Protein AF-A0A661VWE3-F1 (afdb_monomer)

pLDDT: mean 81.05, std 14.42, range [24.59, 96.81]

Solvent-accessible surface area (backbone atoms only — not comparable to full-atom values): 33505 Å² total; per-residue (Å²): 131,85,78,76,78,81,73,82,73,59,58,38,33,35,35,57,33,65,70,46,37,45,75,41,47,61,55,60,68,56,76,65,68,57,97,60,44,33,38,38,37,40,46,52,62,48,55,53,48,35,59,55,40,44,69,42,81,87,45,59,71,59,13,48,35,23,46,55,23,46,60,50,47,54,62,46,59,79,69,46,52,99,88,30,37,72,23,80,80,73,49,29,29,39,33,83,36,75,75,58,90,77,55,62,81,90,43,50,80,86,39,62,64,37,36,52,42,40,45,38,37,51,50,32,68,76,32,78,84,24,48,37,30,40,37,35,72,53,63,65,56,46,54,50,27,54,69,36,91,64,59,34,50,71,39,66,40,64,89,65,69,35,68,62,36,44,21,51,49,47,42,49,50,50,50,49,50,50,46,52,49,50,50,49,42,40,60,64,63,62,51,74,74,73,69,80,74,76,82,63,96,74,76,68,64,35,67,65,42,47,50,53,52,35,54,53,54,49,51,50,46,61,72,48,68,43,57,29,30,31,22,42,30,40,59,69,57,54,49,53,34,50,37,48,50,50,62,66,55,36,72,77,67,46,28,34,35,41,37,36,25,76,40,67,70,54,24,52,48,53,43,52,49,40,31,66,76,58,70,49,57,81,72,24,43,38,53,70,85,79,75,68,80,82,54,80,93,62,37,40,35,40,28,31,35,53,90,46,46,86,82,44,42,66,66,52,44,49,56,38,42,75,71,69,28,45,35,32,37,36,29,59,44,48,38,72,41,49,52,67,58,52,48,51,53,61,72,63,32,69,27,40,38,32,27,23,55,28,67,63,37,25,79,66,16,71,48,38,70,66,47,15,54,49,42,65,78,39,48,73,45,78,44,28,48,45,54,37,32,72,65,50,44,42,75,63,64,40,34,37,81,43,77,34,61,64,54,74,71,56,40,52,54,46,47,56,46,48,52,51,37,53,55,47,49,54,53,41,38,67,76,39,56,69,42,75,76,39,94,48,49,66,64,50,48,50,61,48,51,78,76,40,96,48,72,68,60,55,45,48,57,58,37,47,50,54,50,54,49,52,48,58,62,37,68,52,53,58,58,50,50,56,51,56,48,69,71,48,50,88,64,26,28,32,36,34,39,34,62,84,56,83,49,57,73,57,50,52,51,61,40,43,77,72,72,44,45,68,49,71,50,56,70,84,54,52,77,64,60,48,49,55,52,47,52,38,41,56,72,54,73,27,26,32,40,37,29,38,49,72,75,69,87,81,59,77,62,25,62,43,43,34,38,37,38,52,45,45,79,54,58,66,70,56,57,49,49,38,52,34,48,50,67,73,31,47,42,78,82,71,57,31,36,38,34,44,39,32,32,59,97,42,75,33,43,56,44,48,50,56,46,39,40,46,38,36,60,64,53,63,60,132

Secondary structure (DSSP, 8-state):
-PPPP---PPPPEEEE-HHHHHH-TTGGG-----SS-EEEEEEHHHHHHHHHHTT-SS-HHHHHHHHHHHHHHHHHHTT--TT-EEPTTSSEEEEEEPPPS---TTS-TT-HHHHHHHHHHHHHHH-TTS-EEEE---HHHHHHHHHSSSPPPEE---SSSHHHHHHHHHHHHHHHHHHHHHHHHHHHHS-S--------S----HHHHHHHHHHHHHHHHHHTTTEEEEEE--HHHHHHHHHHHHHHHSTTSSEEEEEEESSHHHHHHHHHHHHHHHT--TTTEEETTTS-SPPTTT-SEEEEEGGGHHHHHHHHHHHHHHTT-EEEEEEESGGGS-HHHHHHHHHS-SEEEEEESSGGGGTT-TT-HHHHHHHHHHEEEEE-HHHHHHTTSSPPEEEEEEEE---HHHHHHHHHHHHHHHHHHHHHHHH-GGGTS-SSHHHHHHHHHTTS--HHHHHHHHHHHHHHHHHHT-THHHHHHHHHHHTT-SS--EEEE-TT-SSHHHHHHHHHHTT--EEEE-TT--HHHHHHHHHHHHTTS-SEEEESSPPPTTSPPB---EEEE--TTS-HHHHHHHHHHHHHHB-SSSPEEEEEEEETTSHHHHHHHHHHHHHH-S----

Mean predicted aligned error: 15.81 Å

Nearest PDB structures (foldseek):
  7gqt-assembly1_A  TM=5.854E-01  e=6.002E-07  Homo sapiens
  7gqu-assembly1_A  TM=6.184E-01  e=3.727E-06  Homo sapiens
  8yle-assembly1_A  TM=5.980E-01  e=3.060E-06  Homo sapiens
  8fkw-assembly1_NI  TM=5.231E-01  e=2.638E-06  Homo sapiens
  6b4k-assembly2_B  TM=4.802E-01  e=5.532E-06  Homo sapiens

Radius of gyration: 29.53 Å; Cα contacts (8 Å, |Δi|>4): 1016; chains: 1; bounding box: 91×66×62 Å

Sequence (622 aa):
MPKRPQLHQPHPAVVVDTNILMALPAIHKFKWGVEQPITIYTLDAVVDELRGLTRDKENTARAEAARHTLSVLDALQKRAPPEGIPLLNATGRLIFAKVPQDIPPPLDPTSVDHQQIALAQAHLKASPEGFCAIVTNDQEMANIAISASPAVPVIRPGTGAIGKAIRRQLATQIYWWQLFHCEEAAAKQSHPVKPARPVSKTRPDPQARLRRVVCSLYGRVRSSRHRAILSVAPLEARLALTAHVVRTLTRRKSRVIFLFVEGRSEAEYWAGELHRQCRLQSDAVLVFGERGLPRVRGTKVVVYCYSQIESRFNQHAARFAKAGRRITTVVDGCDLLDPVWIAMLLFGCDQFIGFTRHPLGHAQAVGGRMLATFFEQRTVATYTFADAEEDGWLRPFDVLRHPVTFQEDEFQTYREVNDRFITVHNKVSRRYPELNEASDFWESLHRILERAVDHQAASLFTLREQREELAQMARAKCEVVVRLLSEAGSPARCLICDLERLWTAVLRRTLAEQGMTVEVLERSFDADTAESLWRRFERGKVDCLILQDVPPVRFVGARINRLIVMTPLTPLASLAAIVDWVLSHALSGPAVCVDLLYTSGTPEQQAMVDFADTCCGLRFGR

Structure (mmCIF, N/CA/C/O backbone):
data_AF-A0A661VWE3-F1
#
_entry.id   AF-A0A661VWE3-F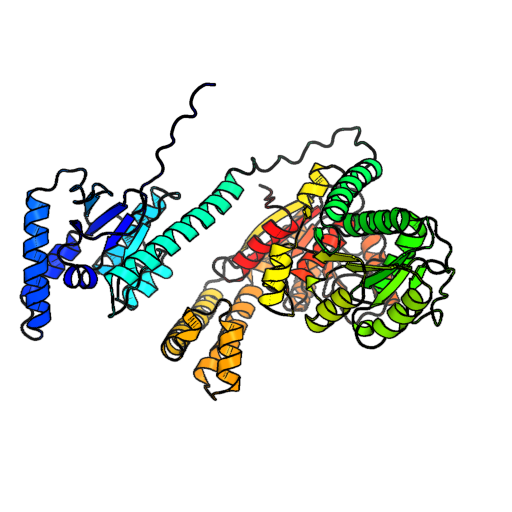1
#
loop_
_atom_site.group_PDB
_atom_site.id
_atom_site.type_symbol
_atom_site.label_atom_id
_atom_site.label_alt_id
_atom_site.label_comp_id
_atom_site.label_asym_id
_atom_site.label_entity_id
_atom_site.label_seq_id
_atom_site.pdbx_PDB_ins_code
_atom_site.Cartn_x
_atom_site.Cartn_y
_atom_site.Cartn_z
_atom_site.occupancy
_atom_site.B_iso_or_equiv
_atom_site.auth_seq_id
_atom_site.auth_comp_id
_atom_site.auth_asym_id
_atom_site.auth_atom_id
_atom_site.pdbx_PDB_model_num
ATOM 1 N N . MET A 1 1 ? -22.184 -32.490 -18.758 1.00 32.84 1 MET A N 1
ATOM 2 C CA . MET A 1 1 ? -21.966 -31.492 -17.689 1.00 32.84 1 MET A CA 1
ATOM 3 C C . MET A 1 1 ? -23.322 -31.070 -17.151 1.00 32.84 1 MET A C 1
ATOM 5 O O . MET A 1 1 ? -24.143 -30.663 -17.967 1.00 32.84 1 MET A O 1
ATOM 9 N N . PRO A 1 2 ? -23.607 -31.202 -15.846 1.00 27.00 2 PRO A N 1
ATOM 10 C CA . PRO A 1 2 ? -24.841 -30.659 -15.300 1.00 27.00 2 PRO A CA 1
ATOM 11 C C . PRO A 1 2 ? -24.777 -29.127 -15.367 1.00 27.00 2 PRO A C 1
ATOM 13 O O . PRO A 1 2 ? -23.739 -28.528 -15.079 1.00 27.00 2 PRO A O 1
ATOM 16 N N . LYS A 1 3 ? -25.872 -28.506 -15.821 1.00 29.03 3 LYS A N 1
ATOM 17 C CA . LYS A 1 3 ? -26.032 -27.048 -15.868 1.00 29.03 3 LYS A CA 1
ATOM 18 C C . LYS A 1 3 ? -25.827 -26.497 -14.455 1.00 29.03 3 LYS A C 1
ATOM 20 O O . LYS A 1 3 ? -26.510 -26.935 -13.532 1.00 29.03 3 LYS A O 1
ATOM 25 N N . ARG A 1 4 ? -24.891 -25.554 -14.288 1.00 27.45 4 ARG A N 1
ATOM 26 C CA . ARG A 1 4 ? -24.802 -24.746 -13.063 1.00 27.45 4 ARG A CA 1
ATOM 27 C C . ARG A 1 4 ? -26.184 -24.122 -12.811 1.00 27.45 4 ARG A C 1
ATOM 29 O O . ARG A 1 4 ? -26.763 -23.608 -13.772 1.00 27.45 4 ARG A O 1
ATOM 36 N N . PRO A 1 5 ? -26.721 -24.167 -11.582 1.00 24.59 5 PRO A N 1
ATOM 37 C CA . PRO A 1 5 ? -27.946 -23.447 -11.267 1.00 24.59 5 PRO A CA 1
ATOM 38 C C . PRO A 1 5 ? -27.709 -21.957 -11.543 1.00 24.59 5 PRO A C 1
ATOM 40 O O . PRO A 1 5 ? -26.708 -21.395 -11.098 1.00 24.59 5 PRO A O 1
ATOM 43 N N . GLN A 1 6 ? -28.591 -21.339 -12.332 1.00 27.83 6 GLN A N 1
ATOM 44 C CA . GLN A 1 6 ? -28.643 -19.886 -12.460 1.00 27.83 6 GLN A CA 1
ATOM 45 C C . GLN A 1 6 ? -29.019 -19.338 -11.081 1.00 27.83 6 GLN A C 1
ATOM 47 O O . GLN A 1 6 ? -30.181 -19.396 -10.690 1.00 27.83 6 GLN A O 1
ATOM 52 N N . LEU A 1 7 ? -28.032 -18.859 -10.321 1.00 29.12 7 LEU A N 1
ATOM 53 C CA . LEU A 1 7 ? -28.308 -17.960 -9.209 1.00 29.12 7 LEU A CA 1
ATOM 54 C C . LEU A 1 7 ? -29.001 -16.728 -9.803 1.00 29.12 7 LEU A C 1
ATOM 56 O O . LEU A 1 7 ? -28.454 -16.090 -10.703 1.00 29.12 7 LEU A O 1
ATOM 60 N N . HIS A 1 8 ? -30.221 -16.436 -9.351 1.00 37.59 8 HIS A N 1
ATOM 61 C CA . HIS A 1 8 ? -30.906 -15.187 -9.665 1.00 37.59 8 HIS A CA 1
ATOM 62 C C . HIS A 1 8 ? -30.018 -14.022 -9.213 1.00 37.59 8 HIS A C 1
ATOM 64 O O . HIS A 1 8 ? -29.910 -13.765 -8.019 1.00 37.59 8 HIS A O 1
ATOM 70 N N . GLN A 1 9 ? -29.369 -13.337 -10.155 1.00 51.09 9 GLN A N 1
ATOM 71 C CA . GLN A 1 9 ? -28.694 -12.077 -9.859 1.00 51.09 9 GLN A CA 1
ATOM 72 C C . GLN A 1 9 ? -29.756 -11.022 -9.510 1.00 51.09 9 GLN A C 1
ATOM 74 O O . GLN A 1 9 ? -30.741 -10.898 -10.249 1.00 51.09 9 GLN A O 1
ATOM 79 N N . PRO A 1 10 ? -29.597 -10.272 -8.407 1.00 63.22 10 PRO A N 1
ATOM 80 C CA . PRO A 1 10 ? -30.520 -9.202 -8.053 1.00 63.22 10 PRO A CA 1
ATOM 81 C C . PRO A 1 10 ? -30.486 -8.099 -9.118 1.00 63.22 10 PRO A C 1
ATOM 83 O O . PRO A 1 10 ? -29.428 -7.617 -9.515 1.00 63.22 10 PRO A O 1
ATOM 86 N N . HIS A 1 11 ? -31.665 -7.710 -9.602 1.00 77.56 11 HIS A N 1
ATOM 87 C CA . HIS A 1 11 ? -31.822 -6.631 -10.574 1.00 77.56 11 HIS A CA 1
ATOM 88 C C . HIS A 1 11 ? -31.437 -5.280 -9.952 1.00 77.56 11 HIS A C 1
ATOM 90 O O . HIS A 1 11 ? -31.891 -5.010 -8.838 1.00 77.56 11 HIS A O 1
ATOM 96 N N . PRO A 1 12 ? -30.672 -4.410 -10.644 1.00 86.81 12 PRO A N 1
ATOM 97 C CA . PRO A 1 12 ? -30.373 -3.074 -10.143 1.00 86.81 12 PRO A CA 1
ATOM 98 C C . PRO A 1 12 ? -31.657 -2.296 -9.854 1.00 86.81 12 PRO A C 1
ATOM 100 O O . PRO A 1 12 ? -32.676 -2.461 -10.532 1.00 86.81 12 PRO A O 1
ATOM 103 N N . ALA A 1 13 ? -31.595 -1.417 -8.866 1.00 90.75 13 ALA A N 1
ATOM 104 C CA . ALA A 1 13 ? -32.700 -0.588 -8.440 1.00 90.75 13 ALA A CA 1
ATOM 105 C C . ALA A 1 13 ? -32.322 0.893 -8.375 1.00 90.75 13 ALA A C 1
ATOM 107 O O . ALA A 1 13 ? -31.158 1.266 -8.214 1.00 90.75 13 ALA A O 1
ATOM 108 N N . VAL A 1 14 ? -33.330 1.749 -8.499 1.00 92.88 14 VAL A N 1
ATOM 109 C CA . VAL A 1 14 ? -33.208 3.189 -8.284 1.00 92.88 14 VAL A CA 1
ATOM 110 C C . VAL A 1 14 ? -34.391 3.706 -7.481 1.00 92.88 14 VAL A C 1
ATOM 112 O O . VAL A 1 14 ? -35.530 3.345 -7.763 1.00 92.88 14 VAL A O 1
ATOM 115 N N . VAL A 1 15 ? -34.134 4.578 -6.514 1.00 94.38 15 VAL A N 1
ATOM 116 C CA . VAL A 1 15 ? -35.149 5.377 -5.820 1.00 94.38 15 VAL A CA 1
ATOM 117 C C . VAL A 1 15 ? -35.116 6.778 -6.419 1.00 94.38 15 VAL A C 1
ATOM 119 O O . VAL A 1 15 ? -34.049 7.383 -6.516 1.00 94.38 15 VAL A O 1
ATOM 122 N N . VAL A 1 16 ? -36.260 7.280 -6.881 1.00 92.44 16 VAL A N 1
ATOM 123 C CA . VAL A 1 16 ? -36.307 8.539 -7.641 1.00 92.44 16 VAL A CA 1
ATOM 124 C C . VAL A 1 16 ? -36.931 9.648 -6.805 1.00 92.44 16 VAL A C 1
ATOM 126 O O . VAL A 1 16 ? -38.059 9.501 -6.339 1.00 92.44 16 VAL A O 1
ATOM 129 N N . ASP A 1 17 ? -36.187 10.741 -6.636 1.00 92.19 17 ASP A N 1
ATOM 130 C CA . ASP A 1 17 ? -36.609 11.962 -5.942 1.00 92.19 17 ASP A CA 1
ATOM 131 C C . ASP A 1 17 ? -37.801 12.652 -6.637 1.00 92.19 17 ASP A C 1
ATOM 133 O O . ASP A 1 17 ? -37.957 12.600 -7.865 1.00 92.19 17 ASP A O 1
ATOM 137 N N . THR A 1 18 ? -38.607 13.350 -5.841 1.00 90.94 18 THR A N 1
ATOM 138 C CA . THR A 1 18 ? -39.725 14.207 -6.235 1.00 90.94 18 THR A CA 1
ATOM 139 C C . THR A 1 18 ? -39.345 15.187 -7.345 1.00 90.94 18 THR A C 1
ATOM 141 O O . THR A 1 18 ? -40.066 15.296 -8.344 1.00 90.94 18 THR A O 1
ATOM 144 N N . ASN A 1 19 ? -38.190 15.860 -7.257 1.00 89.00 19 ASN A N 1
ATOM 145 C CA . ASN A 1 19 ? -37.784 16.824 -8.289 1.00 89.00 19 ASN A CA 1
ATOM 146 C C . ASN A 1 19 ? -37.424 16.145 -9.615 1.00 89.00 19 ASN A C 1
ATOM 148 O O . ASN A 1 19 ? -37.695 16.681 -10.694 1.00 89.00 19 ASN A O 1
ATOM 152 N N . ILE A 1 20 ? -36.847 14.944 -9.553 1.00 91.88 20 ILE A N 1
ATOM 153 C CA . ILE A 1 20 ? -36.541 14.156 -10.749 1.00 91.88 20 ILE A CA 1
ATOM 154 C C . ILE A 1 20 ? -37.823 13.619 -11.387 1.00 91.88 20 ILE A C 1
ATOM 156 O O . ILE A 1 20 ? -37.930 13.644 -12.614 1.00 91.88 20 ILE A O 1
ATOM 160 N N . LEU A 1 21 ? -38.813 13.196 -10.595 1.00 91.12 21 LEU A N 1
ATOM 161 C CA . LEU A 1 21 ? -40.126 12.794 -11.112 1.00 91.12 21 LEU A CA 1
ATOM 162 C C . LEU A 1 21 ? -40.834 13.953 -11.817 1.00 91.12 21 LEU A C 1
ATOM 164 O O . LEU A 1 21 ? -41.384 13.746 -12.895 1.00 91.12 21 LEU A O 1
ATOM 168 N N . MET A 1 22 ? -40.758 15.171 -11.274 1.00 91.00 22 MET A N 1
ATOM 169 C CA . MET A 1 22 ? -41.303 16.358 -11.942 1.00 91.00 22 MET A CA 1
ATOM 170 C C . MET A 1 22 ? -40.585 16.690 -13.255 1.00 91.00 22 MET A C 1
ATOM 172 O O . MET A 1 22 ? -41.223 17.115 -14.217 1.00 91.00 22 MET A O 1
ATOM 176 N N . ALA A 1 23 ? -39.271 16.465 -13.325 1.00 87.50 23 ALA A N 1
ATOM 177 C CA . ALA A 1 23 ? -38.497 16.651 -14.552 1.00 87.50 23 ALA A CA 1
ATOM 178 C C . ALA A 1 23 ? -38.708 15.519 -15.580 1.00 87.50 23 ALA A C 1
ATOM 180 O O . ALA A 1 23 ? -38.569 15.740 -16.785 1.00 87.50 23 ALA A O 1
ATOM 181 N N . LEU A 1 24 ? -39.048 14.307 -15.125 1.00 88.44 24 LEU A N 1
ATOM 182 C CA . LEU A 1 24 ? -39.305 13.125 -15.954 1.00 88.44 24 LEU A CA 1
ATOM 183 C C . LEU A 1 24 ? -40.627 12.417 -15.571 1.00 88.44 24 LEU A C 1
ATOM 185 O O . LEU A 1 24 ? -40.600 11.257 -15.150 1.00 88.44 24 LEU A O 1
ATOM 189 N N . PRO A 1 25 ? -41.800 13.040 -15.806 1.00 87.56 25 PRO A N 1
ATOM 190 C CA . PRO A 1 25 ? -43.104 12.523 -15.358 1.00 87.56 25 PRO A CA 1
ATOM 191 C C . PRO A 1 25 ? -43.439 11.124 -15.891 1.00 87.56 25 PRO A C 1
ATOM 193 O O . PRO A 1 25 ? -44.045 10.291 -15.220 1.00 87.56 25 PRO A O 1
ATOM 196 N N . ALA A 1 26 ? -43.002 10.824 -17.117 1.00 87.75 26 ALA A N 1
ATOM 197 C CA . ALA A 1 26 ? -43.174 9.522 -17.755 1.00 87.75 26 ALA A CA 1
ATOM 198 C C . ALA A 1 26 ? -42.032 8.544 -17.414 1.00 87.75 26 ALA A C 1
ATOM 200 O O . ALA A 1 26 ? -41.517 7.857 -18.300 1.00 87.75 26 ALA A O 1
ATOM 201 N N . ILE A 1 27 ? -41.638 8.460 -16.139 1.00 86.44 27 ILE A N 1
ATOM 202 C CA . ILE A 1 27 ? -40.472 7.684 -15.682 1.00 86.44 27 ILE A CA 1
ATOM 203 C C . ILE A 1 27 ? -40.540 6.192 -16.069 1.00 86.44 27 ILE A C 1
ATOM 205 O O . ILE A 1 27 ? -39.532 5.583 -16.416 1.00 86.44 27 ILE A O 1
ATOM 209 N N . HIS A 1 28 ? -41.747 5.622 -16.143 1.00 85.38 28 HIS A N 1
ATOM 210 C CA . HIS A 1 28 ? -42.003 4.247 -16.602 1.00 85.38 28 HIS A CA 1
ATOM 211 C C . HIS A 1 28 ? -41.664 3.990 -18.089 1.00 85.38 28 HIS A C 1
ATOM 213 O O . HIS A 1 28 ? -41.513 2.841 -18.510 1.00 85.38 28 HIS A O 1
ATOM 219 N N . LYS A 1 29 ? -41.558 5.050 -18.904 1.00 85.69 29 LYS A N 1
ATOM 220 C CA . LYS A 1 29 ? -41.145 4.996 -20.321 1.00 85.69 29 LYS A CA 1
ATOM 221 C C . LYS A 1 29 ? -39.678 5.381 -20.514 1.00 85.69 29 LYS A C 1
ATOM 223 O O . LYS A 1 29 ? -39.165 5.291 -21.632 1.00 85.69 29 LYS A O 1
ATOM 228 N N . PHE A 1 30 ? -39.004 5.840 -19.460 1.00 85.75 30 PHE A N 1
ATOM 229 C CA . PHE A 1 30 ? -37.636 6.320 -19.548 1.00 85.75 30 PHE A CA 1
ATOM 230 C C . PHE A 1 30 ? -36.674 5.181 -19.912 1.00 85.75 30 PHE A C 1
ATOM 232 O O . PHE A 1 30 ? -36.714 4.087 -19.350 1.00 85.75 30 PHE A O 1
ATOM 239 N N . LYS A 1 31 ? -35.789 5.436 -20.882 1.00 84.00 31 LYS A N 1
ATOM 240 C CA . LYS A 1 31 ? -34.723 4.501 -21.257 1.00 84.00 31 LYS A CA 1
ATOM 241 C C . LYS A 1 31 ? -33.554 4.678 -20.295 1.00 84.00 31 LYS A C 1
ATOM 243 O O . LYS A 1 31 ? -32.763 5.609 -20.464 1.00 84.00 31 LYS A O 1
ATOM 248 N N . TRP A 1 32 ? -33.452 3.765 -19.332 1.00 83.44 32 TRP A N 1
ATOM 249 C CA . TRP A 1 32 ? -32.445 3.766 -18.265 1.00 83.44 32 TRP A CA 1
ATOM 250 C C . TRP A 1 32 ? -31.026 3.417 -18.725 1.00 83.44 32 TRP A C 1
ATOM 252 O O . TRP A 1 32 ? -30.076 3.705 -18.010 1.00 83.44 32 TRP A O 1
ATOM 262 N N . GLY A 1 33 ? -30.859 2.900 -19.948 1.00 73.81 33 GLY A N 1
ATOM 263 C CA . GLY A 1 33 ? -29.537 2.723 -20.563 1.00 73.81 33 GLY A CA 1
ATOM 264 C C . GLY A 1 33 ? -28.679 1.638 -19.913 1.00 73.81 33 GLY A C 1
ATOM 265 O O . GLY A 1 33 ? -27.464 1.674 -20.058 1.00 73.81 33 GLY A O 1
ATOM 266 N N . VAL A 1 34 ? -29.317 0.703 -19.210 1.00 74.31 34 VAL A N 1
ATOM 267 C CA . VAL A 1 34 ? -28.700 -0.472 -18.594 1.00 74.31 34 VAL A CA 1
ATOM 268 C C . VAL A 1 34 ? -29.177 -1.724 -19.330 1.00 74.31 34 VAL A C 1
ATOM 270 O O . VAL A 1 34 ? -30.334 -1.789 -19.744 1.00 74.31 34 VAL A O 1
ATOM 273 N N . GLU A 1 35 ? -28.284 -2.694 -19.534 1.00 70.06 35 GLU A N 1
ATOM 274 C CA . GLU A 1 35 ? -28.601 -3.944 -20.248 1.00 70.06 35 GLU A CA 1
ATOM 275 C C . GLU A 1 35 ? -29.436 -4.912 -19.395 1.00 70.06 35 GLU A C 1
ATOM 277 O O . GLU A 1 35 ? -30.155 -5.758 -19.923 1.00 70.06 35 GLU A O 1
ATOM 282 N N . GLN A 1 36 ? -29.366 -4.771 -18.069 1.00 73.38 36 GLN A N 1
ATOM 283 C CA . GLN A 1 36 ? -30.093 -5.595 -17.108 1.00 73.38 36 GLN A CA 1
ATOM 284 C C . GLN A 1 36 ? -31.468 -4.990 -16.779 1.00 73.38 36 GLN A C 1
ATOM 286 O O . GLN A 1 36 ? -31.612 -3.764 -16.790 1.00 73.38 36 GLN A O 1
ATOM 291 N N . PRO A 1 37 ? -32.479 -5.812 -16.432 1.00 83.31 37 PRO A N 1
ATOM 292 C CA . PRO A 1 37 ? -33.753 -5.294 -15.946 1.00 83.31 37 PRO A CA 1
ATOM 293 C C . PRO A 1 37 ? -33.566 -4.433 -14.686 1.00 83.31 37 PRO A C 1
ATOM 295 O O . PRO A 1 37 ? -32.852 -4.852 -13.783 1.00 83.31 37 PRO A O 1
ATOM 298 N N . ILE A 1 38 ? -34.205 -3.260 -14.614 1.00 87.88 38 ILE A N 1
ATOM 299 C CA . ILE A 1 38 ? -34.099 -2.303 -13.501 1.00 87.88 38 ILE A CA 1
ATOM 300 C C . ILE A 1 38 ? -35.414 -2.160 -12.727 1.00 87.88 38 ILE A C 1
ATOM 302 O O . ILE A 1 38 ? -36.499 -2.112 -13.311 1.00 87.88 38 ILE A O 1
ATOM 306 N N . THR A 1 39 ? -35.324 -2.055 -11.406 1.00 90.69 39 THR A N 1
ATOM 307 C CA . THR A 1 39 ? -36.460 -1.730 -10.537 1.00 90.69 39 THR A CA 1
ATOM 308 C C . THR A 1 39 ? -36.451 -0.242 -10.202 1.00 90.69 39 THR A C 1
ATOM 310 O O . THR A 1 39 ? -35.479 0.277 -9.668 1.00 90.69 39 THR A O 1
ATOM 313 N N . ILE A 1 40 ? -37.536 0.461 -10.501 1.00 91.62 40 ILE A N 1
ATOM 314 C CA . ILE A 1 40 ? -37.712 1.869 -10.143 1.00 91.62 40 ILE A CA 1
ATOM 315 C C . ILE A 1 40 ? -38.628 1.918 -8.930 1.00 91.62 40 ILE A C 1
ATOM 317 O O . ILE A 1 40 ? -39.756 1.436 -9.003 1.00 91.62 40 ILE A O 1
ATOM 321 N N . TYR A 1 41 ? -38.168 2.508 -7.839 1.00 93.06 41 TYR A N 1
ATOM 322 C CA . TYR A 1 41 ? -38.971 2.754 -6.655 1.00 93.06 41 TYR A CA 1
ATOM 323 C C . TYR A 1 41 ? -39.474 4.194 -6.636 1.00 93.06 41 TYR A C 1
ATOM 325 O O . TYR A 1 41 ? -38.703 5.152 -6.752 1.00 93.06 41 TYR A O 1
ATOM 333 N N . THR A 1 42 ? -40.780 4.330 -6.431 1.00 91.94 42 THR A N 1
ATOM 334 C CA . THR A 1 42 ? -41.438 5.588 -6.081 1.00 91.94 42 THR A CA 1
ATOM 335 C C . THR A 1 42 ? -42.109 5.392 -4.734 1.00 91.94 42 THR A C 1
ATOM 337 O O . THR A 1 42 ? -42.920 4.486 -4.574 1.00 91.94 42 THR A O 1
ATOM 340 N N . LEU A 1 43 ? -41.730 6.198 -3.749 1.00 92.06 43 LEU A N 1
ATOM 341 C CA . LEU A 1 43 ? -42.260 6.084 -2.396 1.00 92.06 43 LEU A CA 1
ATOM 342 C C . LEU A 1 43 ? -43.677 6.675 -2.330 1.00 92.06 43 LEU A C 1
ATOM 344 O O . LEU A 1 43 ? -43.925 7.721 -2.924 1.00 92.06 43 LEU A O 1
ATOM 348 N N . ASP A 1 44 ? -44.594 6.062 -1.580 1.00 89.38 44 ASP A N 1
ATOM 349 C CA . ASP A 1 44 ? -45.949 6.610 -1.398 1.00 89.38 44 ASP A CA 1
ATOM 350 C C . ASP A 1 44 ? -45.909 8.028 -0.791 1.00 89.38 44 ASP A C 1
ATOM 352 O O . ASP A 1 44 ? -46.644 8.910 -1.231 1.00 89.38 44 ASP A O 1
ATOM 356 N N . ALA A 1 45 ? -44.969 8.291 0.125 1.00 88.94 45 ALA A N 1
ATOM 357 C CA . ALA A 1 45 ? -44.771 9.617 0.714 1.00 88.94 45 ALA A CA 1
ATOM 358 C C . ALA A 1 45 ? -44.352 10.691 -0.312 1.00 88.94 45 ALA A C 1
ATOM 360 O O . ALA A 1 45 ? -44.724 11.851 -0.165 1.00 88.94 45 ALA A O 1
ATOM 361 N N . VAL A 1 46 ? -43.660 10.311 -1.393 1.00 91.69 46 VAL A N 1
ATOM 362 C CA . VAL A 1 46 ? -43.345 11.218 -2.515 1.00 91.69 46 VAL A CA 1
ATOM 363 C C . VAL A 1 46 ? -44.608 11.566 -3.305 1.00 91.69 46 VAL A C 1
ATOM 365 O O . VAL A 1 46 ? -44.781 12.696 -3.760 1.00 91.69 46 VAL A O 1
ATOM 368 N N . VAL A 1 47 ? -45.534 10.614 -3.458 1.00 90.19 47 VAL A N 1
ATOM 369 C CA . VAL A 1 47 ? -46.834 10.881 -4.094 1.00 90.19 47 VAL A CA 1
ATOM 370 C C . VAL A 1 47 ? -47.654 11.857 -3.242 1.00 90.19 47 VAL A C 1
ATOM 372 O O . VAL A 1 47 ? -48.280 12.771 -3.784 1.00 90.19 47 VAL A O 1
ATOM 375 N N . ASP A 1 48 ? -47.617 11.710 -1.917 1.00 89.44 48 ASP A N 1
ATOM 376 C CA . ASP A 1 48 ? -48.269 12.639 -0.988 1.00 89.44 48 ASP A CA 1
ATOM 377 C C . ASP A 1 48 ? -47.620 14.029 -0.989 1.00 89.44 48 ASP A C 1
ATOM 379 O O . ASP A 1 48 ? -48.328 15.041 -1.014 1.00 89.44 48 ASP A O 1
ATOM 383 N N . GLU A 1 49 ? -46.292 14.099 -1.068 1.00 91.25 49 GLU A N 1
ATOM 384 C CA . GLU A 1 49 ? -45.564 15.358 -1.232 1.00 91.25 49 GLU A CA 1
ATOM 385 C C . GLU A 1 49 ? -45.968 16.077 -2.531 1.00 91.25 49 GLU A C 1
ATOM 387 O O . GLU A 1 49 ? -46.314 17.262 -2.507 1.00 91.25 49 GLU A O 1
ATOM 392 N N . LEU A 1 50 ? -46.041 15.358 -3.659 1.00 91.44 50 LEU A N 1
ATOM 393 C CA . LEU A 1 50 ? -46.512 15.907 -4.937 1.00 91.44 50 LEU A CA 1
ATOM 394 C C . LEU A 1 50 ? -47.939 16.462 -4.836 1.00 91.44 50 LEU A C 1
ATOM 396 O O . LEU A 1 50 ? -48.214 17.533 -5.384 1.00 91.44 50 LEU A O 1
ATOM 400 N N . ARG A 1 51 ? -48.846 15.783 -4.114 1.00 91.38 51 ARG A N 1
ATOM 401 C CA . ARG A 1 51 ? -50.208 16.289 -3.845 1.00 91.38 51 ARG A CA 1
ATOM 402 C C . ARG A 1 51 ? -50.166 17.612 -3.086 1.00 91.38 51 ARG A C 1
ATOM 404 O O . ARG A 1 51 ? -50.921 18.521 -3.438 1.00 91.38 51 ARG A O 1
ATOM 411 N N . GLY A 1 52 ? -49.281 17.738 -2.098 1.00 88.62 52 GLY A N 1
ATOM 412 C CA . GLY A 1 52 ? -49.027 18.993 -1.387 1.00 88.62 52 GLY A CA 1
ATOM 413 C C . GLY A 1 52 ? -48.561 20.108 -2.326 1.00 88.62 52 GLY A C 1
ATOM 414 O O . GLY A 1 52 ? -49.164 21.182 -2.353 1.00 88.62 52 GLY A O 1
ATOM 415 N N . LEU A 1 53 ? -47.568 19.818 -3.174 1.00 89.81 53 LEU A N 1
ATOM 416 C CA . LEU A 1 53 ? -46.986 20.771 -4.128 1.00 89.81 53 LEU A CA 1
ATOM 417 C C . LEU A 1 53 ? -47.982 21.283 -5.180 1.00 89.81 53 LEU A C 1
ATOM 419 O O . LEU A 1 53 ? -47.834 22.401 -5.665 1.00 89.81 53 LEU A O 1
ATOM 423 N N . THR A 1 54 ? -49.042 20.533 -5.509 1.00 89.12 54 THR A N 1
ATOM 424 C CA . THR A 1 54 ? -50.092 21.033 -6.425 1.00 89.12 54 THR A CA 1
ATOM 425 C C . THR A 1 54 ? -50.826 22.275 -5.909 1.00 89.12 54 THR A C 1
ATOM 427 O O . THR A 1 54 ? -51.461 22.979 -6.696 1.00 89.12 54 THR A O 1
ATOM 430 N N . ARG A 1 55 ? -50.759 22.529 -4.595 1.00 86.81 55 ARG A N 1
ATOM 431 C CA . ARG A 1 55 ? -51.424 23.647 -3.913 1.00 86.81 55 ARG A CA 1
ATOM 432 C C . ARG A 1 55 ? -50.502 24.849 -3.700 1.00 86.81 55 ARG A C 1
ATOM 434 O O . ARG A 1 55 ? -50.951 25.834 -3.115 1.00 86.81 55 ARG A O 1
ATOM 441 N N . ASP A 1 56 ? -49.250 24.769 -4.153 1.00 82.44 56 ASP A N 1
ATOM 442 C CA . ASP A 1 56 ? -48.278 25.857 -4.062 1.00 82.44 56 ASP A CA 1
ATOM 443 C C . ASP A 1 56 ? -48.752 27.055 -4.905 1.00 82.44 56 ASP A C 1
ATOM 445 O O . ASP A 1 56 ? -48.886 26.974 -6.130 1.00 82.44 56 ASP A O 1
ATOM 449 N N . LYS A 1 57 ? -49.075 28.160 -4.223 1.00 78.31 57 LYS A N 1
ATOM 450 C CA . LYS A 1 57 ? -49.571 29.399 -4.842 1.00 78.31 57 LYS A CA 1
ATOM 451 C C . LYS A 1 57 ? -48.444 30.350 -5.240 1.00 78.31 57 LYS A C 1
ATOM 453 O O . LYS A 1 57 ? -48.695 31.272 -6.011 1.00 78.31 57 LYS A O 1
ATOM 458 N N . GLU A 1 58 ? -47.240 30.146 -4.712 1.00 79.56 58 GLU A N 1
ATOM 459 C CA . GLU A 1 58 ? -46.092 31.030 -4.922 1.00 79.56 58 GLU A CA 1
ATOM 460 C C . GLU A 1 58 ? -45.287 30.609 -6.154 1.00 79.56 58 GLU A C 1
ATOM 462 O O . GLU A 1 58 ? -44.758 31.462 -6.866 1.00 79.56 58 GLU A O 1
ATOM 467 N N . ASN A 1 59 ? -45.256 29.308 -6.466 1.00 83.25 59 ASN A N 1
ATOM 468 C CA . ASN A 1 59 ? -44.563 28.781 -7.639 1.00 83.25 59 ASN A CA 1
ATOM 469 C C . ASN A 1 59 ? -45.505 28.003 -8.570 1.00 83.25 59 ASN A C 1
ATOM 471 O O . ASN A 1 59 ? -45.583 26.771 -8.554 1.00 83.25 59 ASN A O 1
ATOM 475 N N . THR A 1 60 ? -46.202 28.741 -9.437 1.00 84.94 60 THR A N 1
ATOM 476 C CA . THR A 1 60 ? -47.193 28.188 -10.376 1.00 84.94 60 THR A CA 1
ATOM 477 C C . THR A 1 60 ? -46.603 27.146 -11.327 1.00 84.94 60 THR A C 1
ATOM 479 O O . THR A 1 60 ? -47.240 26.121 -11.568 1.00 84.94 60 THR A O 1
ATOM 482 N N . ALA A 1 61 ? -45.370 27.344 -11.804 1.00 85.44 61 ALA A N 1
ATOM 483 C CA . ALA A 1 61 ? -44.681 26.396 -12.681 1.00 85.44 61 ALA A CA 1
ATOM 484 C C . ALA A 1 61 ? -44.376 25.064 -11.970 1.00 85.44 61 ALA A C 1
ATOM 486 O O . ALA A 1 61 ? -44.575 23.988 -12.540 1.00 85.44 61 ALA A O 1
ATOM 487 N N . ARG A 1 62 ? -43.948 25.119 -10.700 1.00 86.25 62 ARG A N 1
ATOM 488 C CA . ARG A 1 62 ? -43.732 23.922 -9.871 1.00 86.25 62 ARG A CA 1
ATOM 489 C C . ARG A 1 62 ? -45.050 23.201 -9.583 1.00 86.25 62 ARG A C 1
ATOM 491 O O . ARG A 1 62 ? -45.115 21.981 -9.721 1.00 86.25 62 ARG A O 1
ATOM 498 N N . ALA A 1 63 ? -46.112 23.943 -9.268 1.00 88.12 63 ALA A N 1
ATOM 499 C CA . ALA A 1 63 ? -47.441 23.379 -9.043 1.00 88.12 63 ALA A CA 1
ATOM 500 C C . ALA A 1 63 ? -48.031 22.719 -10.307 1.00 88.12 63 ALA A C 1
ATOM 502 O O . ALA A 1 63 ? -48.735 21.711 -10.216 1.00 88.12 63 ALA A O 1
ATOM 503 N N . GLU A 1 64 ? -47.764 23.263 -11.498 1.00 90.06 64 GLU A N 1
ATOM 504 C CA . GLU A 1 64 ? -48.138 22.652 -12.782 1.00 90.06 64 GLU A CA 1
ATOM 505 C C . GLU A 1 64 ? -47.349 21.372 -13.072 1.00 90.06 64 GLU A C 1
ATOM 507 O O . GLU A 1 64 ? -47.953 20.354 -13.421 1.00 90.06 64 GLU A O 1
ATOM 512 N N . ALA A 1 65 ? -46.029 21.384 -12.861 1.00 89.31 65 ALA A N 1
ATOM 513 C CA . ALA A 1 65 ? -45.190 20.196 -13.011 1.00 89.31 65 ALA A CA 1
ATOM 514 C C . ALA A 1 65 ? -45.609 19.074 -12.042 1.00 89.31 65 ALA A C 1
ATOM 516 O O . ALA A 1 65 ? -45.722 17.912 -12.450 1.00 89.31 65 ALA A O 1
ATOM 517 N N . ALA A 1 66 ? -45.929 19.420 -10.790 1.00 91.31 66 ALA A N 1
ATOM 518 C CA . ALA A 1 66 ? -46.459 18.486 -9.800 1.00 91.31 66 ALA A CA 1
ATOM 519 C C . ALA A 1 66 ? -47.818 17.905 -10.231 1.00 91.31 66 ALA A C 1
ATOM 521 O O . ALA A 1 66 ? -47.992 16.687 -10.213 1.00 91.31 66 ALA A O 1
ATOM 522 N N . ARG A 1 67 ? -48.758 18.742 -10.707 1.00 93.00 67 ARG A N 1
ATOM 523 C CA . ARG A 1 67 ? -50.066 18.288 -11.229 1.00 93.00 67 ARG A CA 1
ATOM 524 C C . ARG A 1 67 ? -49.917 17.332 -12.411 1.00 93.00 67 ARG A C 1
ATOM 526 O O . ARG A 1 67 ? -50.587 16.299 -12.455 1.00 93.00 67 ARG A O 1
ATOM 533 N N . HIS A 1 68 ? -49.039 17.660 -13.357 1.00 92.75 68 HIS A N 1
ATOM 534 C CA . HIS A 1 68 ? -48.787 16.815 -14.519 1.00 92.75 68 HIS A CA 1
ATOM 535 C C . HIS A 1 68 ? -48.188 15.459 -14.115 1.00 92.75 68 HIS A C 1
ATOM 537 O O . HIS A 1 68 ? -48.659 14.414 -14.563 1.00 92.75 68 HIS A O 1
ATOM 543 N N . THR A 1 69 ? -47.206 15.470 -13.213 1.00 93.25 69 THR A N 1
ATOM 544 C CA . THR A 1 69 ? -46.554 14.258 -12.696 1.00 93.25 69 THR A CA 1
ATOM 545 C C . THR A 1 69 ? -47.525 13.371 -11.934 1.00 93.25 69 THR A C 1
ATOM 547 O O . THR A 1 69 ? -47.600 12.170 -12.197 1.00 93.25 69 THR A O 1
ATOM 550 N N . LEU A 1 70 ? -48.337 13.962 -11.055 1.00 92.75 70 LEU A N 1
ATOM 551 C CA . LEU A 1 70 ? -49.335 13.243 -10.274 1.00 92.75 70 LEU A CA 1
ATOM 552 C C . LEU A 1 70 ? -50.389 12.578 -11.172 1.00 92.75 70 LEU A C 1
ATOM 554 O O . LEU A 1 70 ? -50.716 11.415 -10.966 1.00 92.75 70 LEU A O 1
ATOM 558 N N . SER A 1 71 ? -50.853 13.265 -12.224 1.00 92.88 71 SER A N 1
ATOM 559 C CA . SER A 1 71 ? -51.797 12.692 -13.195 1.00 92.88 71 SER A CA 1
ATOM 560 C C . SER A 1 71 ? -51.257 11.415 -13.856 1.00 92.88 71 SER A C 1
ATOM 562 O O . SER A 1 71 ? -52.009 10.458 -14.058 1.00 92.88 71 SER A O 1
ATOM 564 N N . VAL A 1 72 ? -49.954 11.375 -14.155 1.00 90.94 72 VAL A N 1
ATOM 565 C CA . VAL A 1 72 ? -49.295 10.190 -14.718 1.00 90.94 72 VAL A CA 1
ATOM 566 C C . VAL A 1 72 ? -49.137 9.090 -13.664 1.00 90.94 72 VAL A C 1
ATOM 568 O O . VAL A 1 72 ? -49.464 7.937 -13.946 1.00 90.94 72 VAL A O 1
ATOM 571 N N . LEU A 1 73 ? -48.663 9.422 -12.458 1.00 89.44 73 LEU A N 1
ATOM 572 C CA . LEU A 1 73 ? -48.415 8.441 -11.395 1.00 89.44 73 LEU A CA 1
ATOM 573 C C . LEU A 1 73 ? -49.708 7.823 -10.839 1.00 89.44 73 LEU A C 1
ATOM 575 O O . LEU A 1 73 ? -49.763 6.604 -10.701 1.00 89.44 73 LEU A O 1
ATOM 579 N N . ASP A 1 74 ? -50.769 8.603 -10.614 1.00 88.75 74 ASP A N 1
ATOM 580 C CA . ASP A 1 74 ? -52.060 8.091 -10.121 1.00 88.75 74 ASP A CA 1
ATOM 581 C C . ASP A 1 74 ? -52.695 7.106 -11.122 1.00 88.75 74 ASP A C 1
ATOM 583 O O . ASP A 1 74 ? -53.278 6.087 -10.737 1.00 88.75 74 ASP A O 1
ATOM 587 N N . ALA A 1 75 ? -52.577 7.381 -12.428 1.00 87.69 75 ALA A N 1
ATOM 588 C CA . ALA A 1 75 ? -53.069 6.482 -13.473 1.00 87.69 75 ALA A CA 1
ATOM 589 C C . ALA A 1 75 ? -52.315 5.139 -13.487 1.00 87.69 75 ALA A C 1
ATOM 591 O O . ALA A 1 75 ? -52.905 4.097 -13.788 1.00 87.69 75 ALA A O 1
ATOM 592 N N . LEU A 1 76 ? -51.023 5.167 -13.153 1.00 86.50 76 LEU A N 1
ATOM 593 C CA . LEU A 1 76 ? -50.177 3.984 -13.025 1.00 86.50 76 LEU A CA 1
ATOM 594 C C . LEU A 1 76 ? -50.492 3.219 -11.735 1.00 86.50 76 LEU A C 1
ATOM 596 O O . LEU A 1 76 ? -50.736 2.016 -11.800 1.00 86.50 76 LEU A O 1
ATOM 600 N N . GLN A 1 77 ? -50.576 3.903 -10.592 1.00 85.31 77 GLN A N 1
ATOM 601 C CA . GLN A 1 77 ? -50.834 3.297 -9.282 1.00 85.31 77 GLN A CA 1
ATOM 602 C C . GLN A 1 77 ? -52.173 2.543 -9.252 1.00 85.31 77 GLN A C 1
ATOM 604 O O . GLN A 1 77 ? -52.231 1.414 -8.772 1.00 85.31 77 GLN A O 1
ATOM 609 N N . LYS A 1 78 ? -53.231 3.092 -9.871 1.00 83.81 78 LYS A N 1
ATOM 610 C CA . LYS A 1 78 ? -54.546 2.423 -10.003 1.00 83.81 78 LYS A CA 1
ATOM 611 C C . LYS A 1 78 ? -54.506 1.103 -10.780 1.00 83.81 78 LYS A C 1
ATOM 613 O O . LYS A 1 78 ? -55.423 0.296 -10.658 1.00 83.81 78 LYS A O 1
ATOM 618 N N . ARG A 1 79 ? -53.484 0.903 -11.615 1.00 78.94 79 ARG A N 1
ATOM 619 C CA . ARG A 1 79 ? -53.307 -0.276 -12.478 1.00 78.94 79 ARG A CA 1
ATOM 620 C C . ARG A 1 79 ? -52.129 -1.149 -12.033 1.00 78.94 79 ARG A C 1
ATOM 622 O O . ARG A 1 79 ? -51.776 -2.079 -12.755 1.00 78.94 79 ARG A O 1
ATOM 629 N N . ALA A 1 80 ? -51.502 -0.835 -10.896 1.00 78.25 80 ALA A N 1
ATOM 630 C CA . ALA A 1 80 ? -50.285 -1.489 -10.442 1.00 78.25 80 ALA A CA 1
ATOM 631 C C . ALA A 1 80 ? -50.581 -2.887 -9.871 1.00 78.25 80 ALA A C 1
ATOM 633 O O . ALA A 1 80 ? -51.328 -2.996 -8.898 1.00 78.25 80 ALA A O 1
ATOM 634 N N . PRO A 1 81 ? -49.999 -3.965 -10.429 1.00 78.56 81 PRO A N 1
ATOM 635 C CA . PRO A 1 81 ? -50.025 -5.265 -9.774 1.00 78.56 81 PRO A CA 1
ATOM 636 C C . PRO A 1 81 ? -49.066 -5.267 -8.564 1.00 78.56 81 PRO A C 1
ATOM 638 O O . PRO A 1 81 ? -48.143 -4.447 -8.518 1.00 78.56 81 PRO A O 1
ATOM 641 N N . PRO A 1 82 ? -49.212 -6.215 -7.617 1.00 70.12 82 PRO A N 1
ATOM 642 C CA . PRO A 1 82 ? -48.357 -6.306 -6.426 1.00 70.12 82 PRO A CA 1
ATOM 643 C C . PRO A 1 82 ? -46.854 -6.400 -6.736 1.00 70.12 82 PRO A C 1
ATOM 645 O O . PRO A 1 82 ? -46.024 -5.970 -5.945 1.00 70.12 82 PRO A O 1
ATOM 648 N N . GLU A 1 83 ? -46.502 -6.944 -7.902 1.00 70.81 83 GLU A N 1
ATOM 649 C CA . GLU A 1 83 ? -45.117 -7.163 -8.336 1.00 70.81 83 GLU A CA 1
ATOM 650 C C . GLU A 1 83 ? -44.487 -5.966 -9.075 1.00 70.81 83 GLU A C 1
ATOM 652 O O . GLU A 1 83 ? -43.309 -6.029 -9.445 1.00 70.81 83 GLU A O 1
ATOM 657 N N . GLY A 1 84 ? -45.250 -4.885 -9.281 1.00 81.62 84 GLY A N 1
ATOM 658 C CA . GLY A 1 84 ? -44.831 -3.677 -9.995 1.00 81.62 84 GLY A CA 1
ATOM 659 C C . GLY A 1 84 ? -45.279 -3.614 -11.459 1.00 81.62 84 GLY A C 1
ATOM 660 O O . GLY A 1 84 ? -45.558 -4.617 -12.111 1.00 81.62 84 GLY A O 1
ATOM 661 N N . ILE A 1 85 ? -45.346 -2.400 -12.000 1.00 85.38 85 ILE A N 1
ATOM 662 C CA . ILE A 1 85 ? -45.763 -2.129 -13.379 1.00 85.38 85 ILE A CA 1
ATOM 663 C C . ILE A 1 85 ? -44.584 -2.389 -14.322 1.00 85.38 85 ILE A C 1
ATOM 665 O O . ILE A 1 85 ? -43.530 -1.777 -14.133 1.00 85.38 85 ILE A O 1
ATOM 669 N N . PRO A 1 86 ? -44.724 -3.228 -15.361 1.00 83.06 86 PRO A N 1
ATOM 670 C CA . PRO A 1 86 ? -43.648 -3.456 -16.317 1.00 83.06 86 PRO A CA 1
ATOM 671 C C . PRO A 1 86 ? -43.310 -2.173 -17.085 1.00 83.06 86 PRO A C 1
ATOM 673 O O . PRO A 1 86 ? -44.193 -1.429 -17.521 1.00 83.06 86 PRO A O 1
ATOM 676 N N . LEU A 1 87 ? -42.016 -1.918 -17.275 1.00 82.94 87 LEU A N 1
ATOM 677 C CA . LEU A 1 87 ? -41.549 -0.795 -18.086 1.00 82.94 87 LEU A CA 1
ATOM 678 C C . LEU A 1 87 ? -41.847 -1.053 -19.566 1.00 82.94 87 LEU A C 1
ATOM 680 O O . LEU A 1 87 ? -41.763 -2.186 -20.037 1.00 82.94 87 LEU A O 1
ATOM 684 N N . LEU A 1 88 ? -42.131 0.014 -20.322 1.00 73.06 88 LEU A N 1
ATOM 685 C CA . LEU A 1 88 ? -42.584 -0.075 -21.723 1.00 73.06 88 LEU A CA 1
ATOM 686 C C . LEU A 1 88 ? -41.608 -0.842 -22.643 1.00 73.06 88 LEU A C 1
ATOM 688 O O . LEU A 1 88 ? -42.015 -1.388 -23.660 1.00 73.06 88 LEU A O 1
ATOM 692 N N . ASN A 1 89 ? -40.323 -0.895 -22.282 1.00 66.81 89 ASN A N 1
ATOM 693 C CA . ASN A 1 89 ? -39.274 -1.553 -23.066 1.00 66.81 89 ASN A CA 1
ATOM 694 C C . ASN A 1 89 ? -38.904 -2.954 -22.537 1.00 66.81 89 ASN A C 1
ATOM 696 O O . ASN A 1 89 ? -37.861 -3.476 -22.915 1.00 66.81 89 ASN A O 1
ATOM 700 N N . ALA A 1 90 ? -39.699 -3.532 -21.626 1.00 60.50 90 ALA A N 1
ATOM 701 C CA . ALA A 1 90 ? -39.426 -4.804 -20.940 1.00 60.50 90 ALA A CA 1
ATOM 702 C C . ALA A 1 90 ? -38.087 -4.854 -20.168 1.00 60.50 90 ALA A C 1
ATOM 704 O O . ALA A 1 90 ? -37.624 -5.917 -19.766 1.00 60.50 90 ALA A O 1
ATOM 705 N N . THR A 1 91 ? -37.481 -3.696 -19.898 1.00 68.81 91 THR A N 1
ATOM 706 C CA . THR A 1 91 ? -36.202 -3.559 -19.188 1.00 68.81 91 THR A CA 1
ATOM 707 C C . THR A 1 91 ? -36.380 -3.469 -17.670 1.00 68.81 91 THR A C 1
ATOM 709 O O . THR A 1 91 ? -35.578 -2.811 -17.020 1.00 68.81 91 THR A O 1
ATOM 712 N N . GLY A 1 92 ? -37.441 -4.042 -17.089 1.00 83.81 92 GLY A N 1
ATOM 713 C CA . GLY A 1 92 ? -37.692 -4.024 -15.641 1.00 83.81 92 GLY A CA 1
ATOM 714 C C . GLY A 1 92 ? -39.083 -3.528 -15.235 1.00 83.81 92 GLY A C 1
ATOM 715 O O . GLY A 1 92 ? -40.041 -3.684 -15.997 1.00 83.81 92 GLY A O 1
ATOM 716 N N . ARG A 1 93 ? -39.205 -2.948 -14.033 1.00 89.56 93 ARG A N 1
ATOM 717 C CA . ARG A 1 93 ? -40.494 -2.598 -13.400 1.00 89.56 93 ARG A CA 1
ATOM 718 C C . ARG A 1 93 ? -40.457 -1.309 -12.577 1.00 89.56 93 ARG A C 1
ATOM 720 O O . ARG A 1 93 ? -39.420 -0.946 -12.038 1.00 89.56 93 ARG A O 1
ATOM 727 N N . LEU A 1 94 ? -41.609 -0.656 -12.446 1.00 90.19 94 LEU A N 1
ATOM 728 C CA . LEU A 1 94 ? -41.881 0.447 -11.521 1.00 90.19 94 LEU A CA 1
ATOM 729 C C . LEU A 1 94 ? -42.694 -0.072 -10.328 1.00 90.19 94 LEU A C 1
ATOM 731 O O . LEU A 1 94 ? -43.746 -0.679 -10.519 1.00 90.19 94 LEU A O 1
ATOM 735 N N . ILE A 1 95 ? -42.229 0.187 -9.110 1.00 91.38 95 ILE A N 1
ATOM 736 C CA . ILE A 1 95 ? -42.857 -0.235 -7.857 1.00 91.38 95 ILE A CA 1
ATOM 737 C C . ILE A 1 95 ? -43.189 1.003 -7.024 1.00 91.38 95 ILE A C 1
ATOM 739 O O . ILE A 1 95 ? -42.319 1.829 -6.747 1.00 91.38 95 ILE A O 1
ATOM 743 N N . PHE A 1 96 ? -44.444 1.085 -6.584 1.00 90.38 96 PHE A N 1
ATOM 744 C CA . PHE A 1 96 ? -44.861 2.014 -5.539 1.00 90.38 96 PHE A CA 1
ATOM 745 C C . PHE A 1 96 ? -44.557 1.377 -4.182 1.00 90.38 96 PHE A C 1
ATOM 747 O O . PHE A 1 96 ? -45.116 0.333 -3.843 1.00 90.38 96 PHE A O 1
ATOM 754 N N . ALA A 1 97 ? -43.591 1.944 -3.468 1.00 89.19 97 ALA A N 1
ATOM 755 C CA . ALA A 1 97 ? -43.080 1.404 -2.218 1.00 89.19 97 ALA A CA 1
ATOM 756 C C . ALA A 1 97 ? -43.691 2.131 -1.019 1.00 89.19 97 ALA A C 1
ATOM 758 O O . ALA A 1 97 ? -43.840 3.353 -1.023 1.00 89.19 97 ALA A O 1
ATOM 759 N N . LYS A 1 98 ? -43.971 1.372 0.041 1.00 89.69 98 LYS A N 1
ATOM 760 C CA . LYS A 1 98 ? -44.352 1.936 1.337 1.00 89.69 98 LYS A CA 1
ATOM 761 C C . LYS A 1 98 ? -43.126 2.485 2.061 1.00 89.69 98 LYS A C 1
ATOM 763 O O . LYS A 1 98 ? -42.007 2.024 1.832 1.00 89.69 98 LYS A O 1
ATOM 768 N N . VAL A 1 99 ? -43.361 3.426 2.973 1.00 86.31 99 VAL A N 1
ATOM 769 C CA . VAL A 1 99 ? -42.342 3.913 3.912 1.00 86.31 99 VAL A CA 1
ATOM 770 C C . VAL A 1 99 ? -41.771 2.731 4.707 1.00 86.31 99 VAL A C 1
ATOM 772 O O . VAL A 1 99 ? -42.557 1.927 5.224 1.00 86.31 99 VAL A O 1
ATOM 775 N N . PRO A 1 100 ? -40.434 2.579 4.784 1.00 85.81 100 PRO A N 1
ATOM 776 C CA . PRO A 1 100 ? -39.810 1.557 5.618 1.00 85.81 100 PRO A CA 1
ATOM 777 C C . PRO A 1 100 ? -40.273 1.671 7.075 1.00 85.81 100 PRO A C 1
ATOM 779 O O . PRO A 1 100 ? -40.364 2.774 7.606 1.00 85.81 100 PRO A O 1
ATOM 782 N N . GLN A 1 101 ? -40.556 0.536 7.722 1.00 78.75 101 GLN A N 1
ATOM 783 C CA . GLN A 1 101 ? -40.980 0.521 9.130 1.00 78.75 101 GLN A CA 1
ATOM 784 C C . GLN A 1 101 ? -39.841 0.925 10.076 1.00 78.75 101 GLN A C 1
ATOM 786 O O . GLN A 1 101 ? -40.083 1.629 11.051 1.00 78.75 101 GLN A O 1
ATOM 791 N N . ASP A 1 102 ? -38.608 0.541 9.736 1.00 79.00 102 ASP A N 1
ATOM 792 C CA . ASP A 1 102 ? -37.405 0.838 10.510 1.00 79.00 102 ASP A CA 1
ATOM 793 C C . ASP A 1 102 ? -36.522 1.836 9.750 1.00 79.00 102 ASP A C 1
ATOM 795 O O . ASP A 1 102 ? -35.821 1.476 8.799 1.00 79.00 102 ASP A O 1
ATOM 799 N N . ILE A 1 103 ? -36.555 3.101 10.172 1.00 81.56 103 ILE A N 1
ATOM 800 C CA . ILE A 1 103 ? -35.691 4.164 9.646 1.00 81.56 103 ILE A CA 1
ATOM 801 C C . ILE A 1 103 ? -34.528 4.352 10.632 1.00 81.56 103 ILE A C 1
ATOM 803 O O . ILE A 1 103 ? -34.754 4.794 11.761 1.00 81.56 103 ILE A O 1
ATOM 807 N N . PRO A 1 104 ? -33.292 3.963 10.265 1.00 67.69 104 PRO A N 1
ATOM 808 C CA . PRO A 1 104 ? -32.171 3.976 11.195 1.00 67.69 104 PRO A CA 1
ATOM 809 C C . PRO A 1 104 ? -31.717 5.414 11.497 1.00 67.69 104 PRO A C 1
ATOM 811 O O . PRO A 1 104 ? -31.523 6.196 10.563 1.00 67.69 104 PRO A O 1
ATOM 814 N N . PRO A 1 105 ? -31.450 5.766 12.768 1.00 60.22 105 PRO A N 1
ATOM 815 C CA . PRO A 1 105 ? -30.784 7.021 13.098 1.00 60.22 105 PRO A CA 1
ATOM 816 C C . PRO A 1 105 ? -29.447 7.147 12.340 1.00 60.22 105 PRO A C 1
ATOM 818 O O . PRO A 1 105 ? -28.743 6.144 12.188 1.00 60.22 105 PRO A O 1
ATOM 821 N N . PRO A 1 106 ? -29.071 8.347 11.861 1.00 62.34 106 PRO A N 1
ATOM 822 C CA . PRO A 1 106 ? -29.665 9.655 12.159 1.00 62.34 106 PRO A CA 1
ATOM 823 C C . PRO A 1 106 ? -30.780 10.099 11.188 1.00 62.34 106 PRO A C 1
ATOM 825 O O . PRO A 1 106 ? -31.119 11.279 11.161 1.00 62.34 106 PRO A O 1
ATOM 828 N N . LEU A 1 107 ? -31.340 9.199 10.370 1.00 76.00 107 LEU A N 1
ATOM 829 C CA . LEU A 1 107 ? -32.398 9.560 9.425 1.00 76.00 107 LEU A CA 1
ATOM 830 C C . LEU A 1 107 ? -33.691 9.928 10.170 1.00 76.00 107 LEU A C 1
ATOM 832 O O . LEU A 1 107 ? -34.276 9.114 10.878 1.00 76.00 107 LEU A O 1
ATOM 836 N N . ASP A 1 108 ? -34.132 11.171 9.993 1.00 81.38 108 ASP A N 1
ATOM 837 C CA . ASP A 1 108 ? -35.441 11.659 10.439 1.00 81.38 108 ASP A CA 1
ATOM 838 C C . ASP A 1 108 ? -36.598 10.908 9.740 1.00 81.38 108 ASP A C 1
ATOM 840 O O . ASP A 1 108 ? -36.750 11.030 8.521 1.00 81.38 108 ASP A O 1
ATOM 844 N N . PRO A 1 109 ? -37.448 10.170 10.480 1.00 83.81 109 PRO A N 1
ATOM 845 C CA . PRO A 1 109 ? -38.575 9.439 9.910 1.00 83.81 109 PRO A CA 1
ATOM 846 C C . PRO A 1 109 ? -39.684 10.343 9.357 1.00 83.81 109 PRO A C 1
ATOM 848 O O . PRO A 1 109 ? -40.568 9.845 8.663 1.00 83.81 109 PRO A O 1
ATOM 851 N N . THR A 1 110 ? -39.672 11.644 9.653 1.00 84.75 110 THR A N 1
ATOM 852 C CA . THR A 1 110 ? -40.659 12.611 9.151 1.00 84.75 110 THR A CA 1
ATOM 853 C C . THR A 1 110 ? -40.258 13.250 7.818 1.00 84.75 110 THR A C 1
ATOM 855 O O . THR A 1 110 ? -41.116 13.796 7.126 1.00 84.75 110 THR A O 1
ATOM 858 N N . SER A 1 111 ? -38.986 13.130 7.419 1.00 89.06 111 SER A N 1
ATOM 859 C CA . SER A 1 111 ? -38.466 13.650 6.152 1.00 89.06 111 SER A CA 1
ATOM 860 C C . SER A 1 111 ? -38.651 12.640 5.015 1.00 89.06 111 SER A C 1
ATOM 862 O O . SER A 1 111 ? -38.180 11.504 5.098 1.00 89.06 111 SER A O 1
ATOM 864 N N . VAL A 1 112 ? -39.311 13.052 3.925 1.00 89.94 112 VAL A N 1
ATOM 865 C CA . VAL A 1 112 ? -39.523 12.205 2.734 1.00 89.94 112 VAL A CA 1
ATOM 866 C C . VAL A 1 112 ? -38.186 11.791 2.114 1.00 89.94 112 VAL A C 1
ATOM 868 O O . VAL A 1 112 ? -37.987 10.610 1.819 1.00 89.94 112 VAL A O 1
ATOM 871 N N . ASP A 1 113 ? -37.234 12.719 2.027 1.00 88.75 113 ASP A N 1
ATOM 872 C CA . ASP A 1 113 ? -35.884 12.462 1.521 1.00 88.75 113 ASP A CA 1
ATOM 873 C C . ASP A 1 113 ? -35.183 11.356 2.320 1.00 88.75 113 ASP A C 1
ATOM 875 O O . ASP A 1 113 ? -34.580 10.432 1.766 1.00 88.75 113 ASP A O 1
ATOM 879 N N . HIS A 1 114 ? -35.307 11.400 3.646 1.00 90.25 114 HIS A N 1
ATOM 880 C CA . HIS A 1 114 ? -34.717 10.406 4.538 1.00 90.25 114 HIS A CA 1
ATOM 881 C C . HIS A 1 114 ? -35.413 9.050 4.445 1.00 90.25 114 HIS A C 1
ATOM 883 O O . HIS A 1 114 ? -34.746 8.015 4.485 1.00 90.25 114 HIS A O 1
ATOM 889 N N . GLN A 1 115 ? -36.734 9.031 4.259 1.00 92.56 115 GLN A N 1
ATOM 890 C CA . GLN A 1 115 ? -37.479 7.798 4.006 1.00 92.56 115 GLN A CA 1
ATOM 891 C C . GLN A 1 115 ? -37.048 7.140 2.684 1.00 92.56 115 GLN A C 1
ATOM 893 O O . GLN A 1 115 ? -36.934 5.914 2.608 1.00 92.56 115 GLN A O 1
ATOM 898 N N . GLN A 1 116 ? -36.760 7.934 1.648 1.00 93.06 116 GLN A N 1
ATOM 899 C CA . GLN A 1 116 ? -36.220 7.435 0.380 1.00 93.06 116 GLN A CA 1
ATOM 900 C C . GLN A 1 116 ? -34.801 6.875 0.536 1.00 93.06 116 GLN A C 1
ATOM 902 O O . GLN A 1 116 ? -34.495 5.821 -0.030 1.00 93.06 116 GLN A O 1
ATOM 907 N N . ILE A 1 117 ? -33.956 7.529 1.342 1.00 87.62 117 ILE A N 1
ATOM 908 C CA . ILE A 1 117 ? -32.627 7.012 1.697 1.00 87.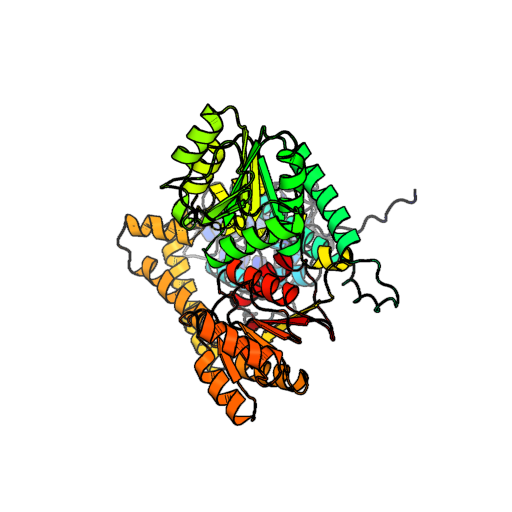62 117 ILE A CA 1
ATOM 909 C C . ILE A 1 117 ? -32.752 5.686 2.447 1.00 87.62 117 ILE A C 1
ATOM 911 O O . ILE A 1 117 ? -32.113 4.705 2.064 1.00 87.62 117 ILE A O 1
ATOM 915 N N . ALA A 1 118 ? -33.629 5.615 3.447 1.00 88.88 118 ALA A N 1
ATOM 916 C CA . ALA A 1 118 ? -33.877 4.398 4.209 1.00 88.88 118 ALA A CA 1
ATOM 917 C C . ALA A 1 118 ? -34.380 3.247 3.318 1.00 88.88 118 ALA A C 1
ATOM 919 O O . ALA A 1 118 ? -33.948 2.107 3.491 1.00 88.88 118 ALA A O 1
ATOM 920 N N . LEU A 1 119 ? -35.232 3.529 2.323 1.00 91.81 119 LEU A N 1
ATOM 921 C CA . LEU A 1 119 ? -35.691 2.525 1.358 1.00 91.81 119 LEU A CA 1
ATOM 922 C C . LEU A 1 119 ? -34.530 1.974 0.518 1.00 91.81 119 LEU A C 1
ATOM 924 O O . LEU A 1 119 ? -34.417 0.759 0.337 1.00 91.81 119 LEU A O 1
ATOM 928 N N . ALA A 1 120 ? -33.652 2.852 0.029 1.00 89.56 120 ALA A N 1
ATOM 929 C CA . ALA A 1 120 ? -32.473 2.432 -0.718 1.00 89.56 120 ALA A CA 1
ATOM 930 C C . ALA A 1 120 ? -31.525 1.592 0.157 1.00 89.56 120 ALA A C 1
ATOM 932 O O . ALA A 1 120 ? -31.082 0.525 -0.267 1.00 89.56 120 ALA A O 1
ATOM 933 N N . GLN A 1 121 ? -31.291 2.004 1.407 1.00 86.25 121 GLN A N 1
ATOM 934 C CA . GLN A 1 121 ? -30.495 1.237 2.368 1.00 86.25 121 GLN A CA 1
ATOM 935 C C . GLN A 1 121 ? -31.102 -0.127 2.689 1.00 86.25 121 GLN A C 1
ATOM 937 O O . GLN A 1 121 ? -30.370 -1.110 2.782 1.00 86.25 121 GLN A O 1
ATOM 942 N N . ALA A 1 122 ? -32.422 -0.206 2.861 1.00 86.62 122 ALA A N 1
ATOM 943 C CA . ALA A 1 122 ? -33.113 -1.466 3.105 1.00 86.62 122 ALA A CA 1
ATOM 944 C C . ALA A 1 122 ? -32.909 -2.437 1.933 1.00 86.62 122 ALA A C 1
ATOM 946 O O . ALA A 1 122 ? -32.647 -3.617 2.160 1.00 86.62 122 ALA A O 1
ATOM 947 N N . HIS A 1 123 ? -32.938 -1.936 0.693 1.00 86.25 123 HIS A N 1
ATOM 948 C CA . HIS A 1 123 ? -32.639 -2.739 -0.492 1.00 86.25 123 HIS A CA 1
ATOM 949 C C . HIS A 1 123 ? -31.187 -3.243 -0.499 1.00 86.25 123 HIS A C 1
ATOM 951 O O . HIS A 1 123 ? -30.959 -4.440 -0.671 1.00 86.25 123 HIS A O 1
ATOM 957 N N . LEU A 1 124 ? -30.218 -2.353 -0.248 1.00 79.88 124 LEU A N 1
ATOM 958 C CA . LEU A 1 124 ? -28.792 -2.703 -0.177 1.00 79.88 124 LEU A CA 1
ATOM 959 C C . LEU A 1 124 ? -28.499 -3.722 0.938 1.00 79.88 124 LEU A C 1
ATOM 961 O O . LEU A 1 124 ? -27.692 -4.630 0.761 1.00 79.88 124 LEU A O 1
ATOM 965 N N . LYS A 1 125 ? -29.182 -3.609 2.085 1.00 79.44 125 LYS A N 1
ATOM 966 C CA . LYS A 1 125 ? -29.065 -4.558 3.205 1.00 79.44 125 LYS A CA 1
ATOM 967 C C . LYS A 1 125 ? -29.693 -5.915 2.887 1.00 79.44 125 LYS A C 1
ATOM 969 O O . LYS A 1 125 ? -29.129 -6.941 3.254 1.00 79.44 125 LYS A O 1
ATOM 974 N N . ALA A 1 126 ? -30.857 -5.927 2.233 1.00 79.50 126 ALA A N 1
ATOM 975 C CA . ALA A 1 126 ? -31.580 -7.155 1.903 1.00 79.50 126 ALA A CA 1
ATOM 976 C C . ALA A 1 126 ? -30.870 -7.983 0.822 1.00 79.50 126 ALA A C 1
ATOM 978 O O . ALA A 1 126 ? -30.965 -9.210 0.822 1.00 79.50 126 ALA A O 1
ATOM 979 N N . SER A 1 127 ? -30.156 -7.319 -0.087 1.00 70.06 127 SER A N 1
ATOM 980 C CA . SER A 1 127 ? -29.386 -7.959 -1.147 1.00 70.06 127 SER A CA 1
ATOM 981 C C . SER A 1 127 ? -28.048 -7.238 -1.321 1.00 70.06 127 SER A C 1
ATOM 983 O O . SER A 1 127 ? -27.976 -6.310 -2.123 1.00 70.06 127 SER A O 1
ATOM 985 N N . PRO A 1 128 ? -26.975 -7.675 -0.634 1.00 59.94 128 PRO A N 1
ATOM 986 C CA . PRO A 1 128 ? -25.653 -7.044 -0.720 1.00 59.94 128 PRO A CA 1
ATOM 987 C C . PRO A 1 128 ? -25.051 -7.052 -2.132 1.00 59.94 128 PRO A C 1
ATOM 989 O O . PRO A 1 128 ? -24.277 -6.173 -2.478 1.00 59.94 128 PRO A O 1
ATOM 992 N N . GLU A 1 129 ? -25.426 -8.027 -2.967 1.00 61.56 129 GLU A N 1
ATOM 993 C CA . GLU A 1 129 ? -25.051 -8.085 -4.391 1.00 61.56 129 GLU A CA 1
ATOM 994 C C . GLU A 1 129 ? -25.952 -7.196 -5.277 1.00 61.56 129 GLU A C 1
ATOM 996 O O . GLU A 1 129 ? -25.690 -7.012 -6.465 1.00 61.56 129 GLU A O 1
ATOM 1001 N N . GLY A 1 130 ? -27.039 -6.661 -4.715 1.00 70.19 130 GLY A N 1
ATOM 1002 C CA . GLY A 1 130 ? -28.014 -5.815 -5.395 1.00 70.19 130 GLY A CA 1
ATOM 1003 C C . GLY A 1 130 ? -27.591 -4.353 -5.361 1.00 70.19 130 GLY A C 1
ATOM 1004 O O . GLY A 1 130 ? -27.325 -3.794 -4.303 1.00 70.19 130 GLY A O 1
ATOM 1005 N N . PHE A 1 131 ? -27.544 -3.718 -6.529 1.00 83.31 131 PHE A N 1
ATOM 1006 C CA . PHE A 1 131 ? -27.301 -2.282 -6.639 1.00 83.31 131 PHE A CA 1
ATOM 1007 C C . PHE A 1 131 ? -28.590 -1.507 -6.365 1.00 83.31 131 PHE A C 1
ATOM 1009 O O . PHE A 1 131 ? -29.609 -1.792 -6.990 1.00 83.31 131 PHE A O 1
ATOM 1016 N N . CYS A 1 132 ? -28.543 -0.482 -5.515 1.00 89.69 132 CYS A N 1
ATOM 1017 C CA . CYS A 1 132 ? -29.623 0.492 -5.385 1.00 89.69 132 CYS A CA 1
ATOM 1018 C C . CYS A 1 132 ? -29.050 1.901 -5.265 1.00 89.69 132 CYS A C 1
ATOM 1020 O O . CYS A 1 132 ? -28.225 2.147 -4.391 1.00 89.69 132 CYS A O 1
ATOM 1022 N N . ALA A 1 133 ? -29.493 2.818 -6.124 1.00 90.19 133 ALA A N 1
ATOM 1023 C CA . ALA A 1 133 ? -29.062 4.213 -6.093 1.00 90.19 133 ALA A CA 1
ATOM 1024 C C . ALA A 1 133 ? -30.229 5.179 -5.913 1.00 90.19 133 ALA A C 1
ATOM 1026 O O . ALA A 1 133 ? -31.350 4.903 -6.332 1.00 90.19 133 ALA A O 1
ATOM 1027 N N . ILE A 1 134 ? -29.950 6.358 -5.372 1.00 93.06 134 ILE A N 1
ATOM 1028 C CA . ILE A 1 134 ? -30.901 7.470 -5.362 1.00 93.06 134 ILE A CA 1
ATOM 1029 C C . ILE A 1 134 ? -30.618 8.370 -6.556 1.00 93.06 134 ILE A C 1
ATOM 1031 O O . ILE A 1 134 ? -29.481 8.778 -6.785 1.00 93.06 134 ILE A O 1
ATOM 1035 N N . VAL A 1 135 ? -31.655 8.705 -7.319 1.00 93.00 135 VAL A N 1
ATOM 1036 C CA . VAL A 1 135 ? -31.578 9.698 -8.391 1.00 93.00 135 VAL A CA 1
ATOM 1037 C C . VAL A 1 135 ? -32.166 10.992 -7.858 1.00 93.00 135 VAL A C 1
ATOM 1039 O O . VAL A 1 135 ? -33.381 11.087 -7.697 1.00 93.00 135 VAL A O 1
ATOM 1042 N N . THR A 1 136 ? -31.308 11.973 -7.588 1.00 91.06 136 THR A N 1
ATOM 1043 C CA . THR A 1 136 ? -31.708 13.262 -7.014 1.00 91.06 136 THR A CA 1
ATOM 1044 C C . THR A 1 136 ? -30.826 14.393 -7.530 1.00 91.06 136 THR A C 1
ATOM 1046 O O . THR A 1 136 ? -29.634 14.215 -7.783 1.00 91.06 136 THR A O 1
ATOM 1049 N N . ASN A 1 137 ? -31.410 15.578 -7.701 1.00 83.81 137 ASN A N 1
ATOM 1050 C CA . ASN A 1 137 ? -30.634 16.810 -7.859 1.00 83.81 137 ASN A CA 1
ATOM 1051 C C . ASN A 1 137 ? -30.485 17.562 -6.532 1.00 83.81 137 ASN A C 1
ATOM 1053 O O . ASN A 1 137 ? -29.629 18.452 -6.446 1.00 83.81 137 ASN A O 1
ATOM 1057 N N . ASP A 1 138 ? -31.249 17.168 -5.510 1.00 84.81 138 ASP A N 1
ATOM 1058 C CA . ASP A 1 138 ? -31.137 17.710 -4.170 1.00 84.81 138 ASP A CA 1
ATOM 1059 C C . ASP A 1 138 ? -29.759 17.374 -3.589 1.00 84.81 138 ASP A C 1
ATOM 1061 O O . ASP A 1 138 ? -29.276 16.239 -3.590 1.00 84.81 138 ASP A O 1
ATOM 1065 N N . GLN A 1 139 ? -29.067 18.425 -3.175 1.00 75.00 139 GLN A N 1
ATOM 1066 C CA . GLN A 1 139 ? -27.708 18.340 -2.682 1.00 75.00 139 GLN A CA 1
ATOM 1067 C C . GLN A 1 139 ? -27.640 17.874 -1.228 1.00 75.00 139 GLN A C 1
ATOM 1069 O O . GLN A 1 139 ? -26.649 17.247 -0.852 1.00 75.00 139 GLN A O 1
ATOM 1074 N N . GLU A 1 140 ? -28.641 18.221 -0.428 1.00 77.00 140 GLU A N 1
ATOM 1075 C CA . GLU A 1 140 ? -28.758 17.818 0.966 1.00 77.00 140 GLU A CA 1
ATOM 1076 C C . GLU A 1 140 ? -29.076 16.327 1.029 1.00 77.00 140 GLU A C 1
ATOM 1078 O O . GLU A 1 140 ? -28.282 15.568 1.588 1.00 77.00 140 GLU A O 1
ATOM 1083 N N . MET A 1 141 ? -30.104 15.883 0.300 1.00 85.06 141 MET A N 1
ATOM 1084 C CA . MET A 1 141 ? -30.431 14.462 0.163 1.00 85.06 141 MET A CA 1
ATOM 1085 C C . MET A 1 141 ? -29.223 13.648 -0.324 1.00 85.06 141 MET A C 1
ATOM 1087 O O . MET A 1 141 ? -28.910 12.598 0.236 1.00 85.06 141 MET A O 1
ATOM 1091 N N . ALA A 1 142 ? -28.495 14.141 -1.335 1.00 69.88 142 ALA A N 1
ATOM 1092 C CA . ALA A 1 142 ? -27.303 13.467 -1.847 1.00 69.88 142 ALA A CA 1
ATOM 1093 C C . ALA A 1 142 ? -26.202 13.304 -0.785 1.00 69.88 142 ALA A C 1
ATOM 1095 O O . ALA A 1 142 ? -25.583 12.244 -0.693 1.00 69.88 142 ALA A O 1
ATOM 1096 N N . ASN A 1 143 ? -25.952 14.338 0.021 1.00 63.50 143 ASN A N 1
ATOM 1097 C CA . ASN A 1 143 ? -24.929 14.291 1.066 1.00 63.50 143 ASN A CA 1
ATOM 1098 C C . ASN A 1 143 ? -25.305 13.310 2.181 1.00 63.50 143 ASN A C 1
ATOM 1100 O O . ASN A 1 143 ? -24.443 12.574 2.670 1.00 63.50 143 ASN A O 1
ATOM 1104 N N . ILE A 1 144 ? -26.585 13.289 2.559 1.00 71.19 144 ILE A N 1
ATOM 1105 C CA . ILE A 1 144 ? -27.102 12.395 3.596 1.00 71.19 144 ILE A CA 1
ATOM 1106 C C . ILE A 1 144 ? -27.039 10.950 3.100 1.00 71.19 144 ILE A C 1
ATOM 1108 O O . ILE A 1 144 ? -26.534 10.091 3.813 1.00 71.19 144 ILE A O 1
ATOM 1112 N N . ALA A 1 145 ? -27.435 10.692 1.851 1.00 70.25 145 ALA A N 1
ATOM 1113 C CA . ALA A 1 145 ? -27.383 9.370 1.230 1.00 70.25 145 ALA A CA 1
ATOM 1114 C C . ALA A 1 145 ? -25.964 8.775 1.194 1.00 70.25 145 ALA A C 1
ATOM 1116 O O . ALA A 1 145 ? -25.771 7.615 1.558 1.00 70.25 145 ALA A O 1
ATOM 1117 N N . ILE A 1 146 ? -24.966 9.577 0.805 1.00 60.00 146 ILE A N 1
ATOM 1118 C CA . ILE A 1 146 ? -23.555 9.154 0.742 1.00 60.00 146 ILE A CA 1
ATOM 1119 C C . ILE A 1 146 ? -22.980 8.901 2.144 1.00 60.00 146 ILE A C 1
ATOM 1121 O O . ILE A 1 146 ? -22.135 8.026 2.309 1.00 60.00 146 ILE A O 1
ATOM 1125 N N . SER A 1 147 ? -23.442 9.645 3.150 1.00 53.44 147 SER A N 1
ATOM 1126 C CA . SER A 1 147 ? -22.944 9.554 4.532 1.00 53.44 147 SER A CA 1
ATOM 1127 C C . SER A 1 147 ? -23.709 8.545 5.396 1.00 53.44 147 SER A C 1
ATOM 1129 O O . SER A 1 147 ? -23.323 8.288 6.537 1.00 53.44 147 SER A O 1
ATOM 1131 N N . ALA A 1 148 ? -24.812 7.994 4.889 1.00 64.56 148 ALA A N 1
ATOM 1132 C CA . ALA A 1 148 ? -25.626 7.032 5.612 1.00 64.56 148 ALA A CA 1
ATOM 1133 C C . ALA A 1 148 ? -24.884 5.686 5.765 1.00 64.56 148 ALA A C 1
ATOM 1135 O O . ALA A 1 148 ? -23.939 5.400 5.037 1.00 64.56 148 ALA A O 1
ATOM 1136 N N . SER A 1 149 ? -25.301 4.837 6.714 1.00 58.50 149 SER A N 1
ATOM 1137 C CA . SER A 1 149 ? -24.715 3.498 6.909 1.00 58.50 149 SER A CA 1
ATOM 1138 C C . SER A 1 149 ? -25.742 2.375 6.666 1.00 58.50 149 SER A C 1
ATOM 1140 O O . SER A 1 149 ? -26.679 2.215 7.461 1.00 58.50 149 SER A O 1
ATOM 1142 N N . PRO A 1 150 ? -25.613 1.587 5.575 1.00 63.53 150 PRO A N 1
ATOM 1143 C CA . PRO A 1 150 ? -24.588 1.671 4.532 1.00 63.53 150 PRO A CA 1
ATOM 1144 C C . PRO A 1 150 ? -24.781 2.898 3.632 1.00 63.53 150 PRO A C 1
ATOM 1146 O O . PRO A 1 150 ? -25.900 3.407 3.509 1.00 63.53 150 PRO A O 1
ATOM 1149 N N . ALA A 1 151 ? -23.694 3.343 3.001 1.00 69.38 151 ALA A N 1
ATOM 1150 C CA . ALA A 1 151 ? -23.725 4.457 2.063 1.00 69.38 151 ALA A CA 1
ATOM 1151 C C . ALA A 1 151 ? -24.564 4.082 0.840 1.00 69.38 151 ALA A C 1
ATOM 1153 O O . ALA A 1 151 ? -24.465 2.966 0.324 1.00 69.38 151 ALA A O 1
ATOM 1154 N N . VAL A 1 152 ? -25.387 5.018 0.375 1.00 77.56 152 VAL A N 1
ATOM 1155 C CA . VAL A 1 152 ? -26.246 4.822 -0.791 1.00 77.56 152 VAL A CA 1
ATOM 1156 C C . VAL A 1 152 ? -25.634 5.542 -1.995 1.00 77.56 152 VAL A C 1
ATOM 1158 O O . VAL A 1 152 ? -25.429 6.756 -1.929 1.00 77.56 152 VAL A O 1
ATOM 1161 N N . PRO A 1 153 ? -25.360 4.842 -3.112 1.00 81.62 153 PRO A N 1
ATOM 1162 C CA . PRO A 1 153 ? -24.946 5.472 -4.362 1.00 81.62 153 PRO A CA 1
ATOM 1163 C C . PRO A 1 153 ? -25.933 6.553 -4.827 1.00 81.62 153 PRO A C 1
ATOM 1165 O O . PRO A 1 153 ? -27.148 6.361 -4.777 1.00 81.62 153 PRO A O 1
ATOM 1168 N N . VAL A 1 154 ? -25.426 7.680 -5.334 1.00 84.25 154 VAL A N 1
ATOM 1169 C CA . VAL A 1 154 ? -26.260 8.810 -5.783 1.00 84.25 154 VAL A CA 1
ATOM 1170 C C . VAL A 1 154 ? -25.981 9.162 -7.243 1.00 84.25 154 VAL A C 1
ATOM 1172 O O . VAL A 1 154 ? -24.831 9.262 -7.668 1.00 84.25 154 VAL A O 1
ATOM 1175 N N . ILE A 1 155 ? -27.048 9.391 -8.009 1.00 84.38 155 ILE A N 1
ATOM 1176 C CA . ILE A 1 155 ? -27.025 9.856 -9.398 1.00 84.38 155 ILE A CA 1
ATOM 1177 C C . ILE A 1 155 ? -27.559 11.284 -9.434 1.00 84.38 155 ILE A C 1
ATOM 1179 O O . ILE A 1 155 ? -28.730 11.525 -9.135 1.00 84.38 155 ILE A O 1
ATOM 1183 N N . ARG A 1 156 ? -26.699 12.219 -9.844 1.00 85.94 156 ARG A N 1
ATOM 1184 C CA . ARG A 1 156 ? -26.980 13.658 -9.875 1.00 85.94 156 ARG A CA 1
ATOM 1185 C C . ARG A 1 156 ? -26.893 14.177 -11.304 1.00 85.94 156 ARG A C 1
ATOM 1187 O O . ARG A 1 156 ? -25.808 14.538 -11.768 1.00 85.94 156 ARG A O 1
ATOM 1194 N N . PRO A 1 157 ? -28.006 14.177 -12.049 1.00 76.00 157 PRO A N 1
ATOM 1195 C CA . PRO A 1 157 ? -27.977 14.494 -13.471 1.00 76.00 157 PRO A CA 1
ATOM 1196 C C . PRO A 1 157 ? -27.760 15.979 -13.795 1.00 76.00 157 PRO A C 1
ATOM 1198 O O . PRO A 1 157 ? -27.458 16.303 -14.946 1.00 76.00 157 PRO A O 1
ATOM 1201 N N . GLY A 1 158 ? -27.907 16.872 -12.813 1.00 76.56 158 GLY A N 1
ATOM 1202 C CA . GLY A 1 158 ? -27.848 18.318 -13.009 1.00 76.56 158 GLY A CA 1
ATOM 1203 C C . GLY A 1 158 ? -29.073 18.851 -13.757 1.00 76.56 158 GLY A C 1
ATOM 1204 O O . GLY A 1 158 ? -30.104 18.185 -13.850 1.00 76.56 158 GLY A O 1
ATOM 1205 N N . THR A 1 159 ? -28.969 20.066 -14.295 1.00 66.19 159 THR A N 1
ATOM 1206 C CA . THR A 1 159 ? -30.063 20.771 -14.997 1.00 66.19 159 THR A CA 1
ATOM 1207 C C . THR A 1 159 ? -30.026 20.618 -16.523 1.00 66.19 159 THR A C 1
ATOM 1209 O O . THR A 1 159 ? -30.934 21.079 -17.206 1.00 66.19 159 THR A O 1
ATOM 1212 N N . GLY A 1 160 ? -28.978 19.987 -17.069 1.00 67.19 160 GLY A N 1
ATOM 1213 C CA . GLY A 1 160 ? -28.746 19.834 -18.510 1.00 67.19 160 GLY A CA 1
ATOM 1214 C C . GLY A 1 160 ? -29.549 18.697 -19.153 1.00 67.19 160 GLY A C 1
ATOM 1215 O O . GLY A 1 160 ? -30.721 18.491 -18.863 1.00 67.19 160 GLY A O 1
ATOM 1216 N N . ALA A 1 161 ? -28.928 17.917 -20.045 1.00 76.38 161 ALA A N 1
ATOM 1217 C CA . ALA A 1 161 ? -29.559 16.748 -20.669 1.00 76.38 161 ALA A CA 1
ATOM 1218 C C . ALA A 1 161 ? -29.757 15.596 -19.655 1.00 76.38 161 ALA A C 1
ATOM 1220 O O . ALA A 1 161 ? -29.083 14.563 -19.745 1.00 76.38 161 ALA A O 1
ATOM 1221 N N . ILE A 1 162 ? -30.695 15.777 -18.713 1.00 79.44 162 ILE A N 1
ATOM 1222 C CA . ILE A 1 162 ? -30.942 14.938 -17.529 1.00 79.44 162 ILE A CA 1
ATOM 1223 C C . ILE A 1 162 ? -30.953 13.459 -17.906 1.00 79.44 162 ILE A C 1
ATOM 1225 O O . ILE A 1 162 ? -30.208 12.661 -17.346 1.00 79.44 162 ILE A O 1
ATOM 1229 N N . GLY A 1 163 ? -31.710 13.089 -18.941 1.00 78.94 163 GLY A N 1
ATOM 1230 C CA . GLY A 1 163 ? -31.810 11.696 -19.362 1.00 78.94 163 GLY A CA 1
ATOM 1231 C C . GLY A 1 163 ? -30.488 11.067 -19.822 1.00 78.94 163 GLY A C 1
ATOM 1232 O O . GLY A 1 163 ? -30.243 9.890 -19.570 1.00 78.94 163 GLY A O 1
ATOM 1233 N N . LYS A 1 164 ? -29.611 11.827 -20.492 1.00 76.44 164 LYS A N 1
ATOM 1234 C CA . LYS A 1 164 ? -28.282 11.337 -20.900 1.00 76.44 164 LYS A CA 1
ATOM 1235 C C . LYS A 1 164 ? -27.353 11.219 -19.688 1.00 76.44 164 LYS A C 1
ATOM 1237 O O . LYS A 1 164 ? -26.594 10.255 -19.614 1.00 76.44 164 LYS A O 1
ATOM 1242 N N . ALA A 1 165 ? -27.439 12.168 -18.757 1.00 72.94 165 ALA A N 1
ATOM 1243 C CA . ALA A 1 165 ? -26.642 12.180 -17.536 1.00 72.94 165 ALA A CA 1
ATOM 1244 C C . ALA A 1 165 ? -27.000 11.009 -16.608 1.00 72.94 165 ALA A C 1
ATOM 1246 O O . ALA A 1 165 ? -26.093 10.283 -16.207 1.00 72.94 165 ALA A O 1
ATOM 1247 N N . ILE A 1 166 ? -28.298 10.754 -16.376 1.00 82.75 166 ILE A N 1
ATOM 1248 C CA . ILE A 1 166 ? -28.775 9.591 -15.607 1.00 82.75 166 ILE A CA 1
ATOM 1249 C C . ILE A 1 166 ? -28.217 8.305 -16.213 1.00 82.75 166 ILE A C 1
ATOM 1251 O O . ILE A 1 166 ? -27.571 7.546 -15.506 1.00 82.75 166 ILE A O 1
ATOM 1255 N N . ARG A 1 167 ? -28.394 8.080 -17.525 1.00 83.06 167 ARG A N 1
ATOM 1256 C CA . ARG A 1 167 ? -27.901 6.861 -18.193 1.00 83.06 167 ARG A CA 1
ATOM 1257 C C . ARG A 1 167 ? -26.401 6.649 -18.002 1.00 83.06 167 ARG A C 1
ATOM 1259 O O . ARG A 1 167 ? -25.979 5.548 -17.675 1.00 83.06 167 ARG A O 1
ATOM 1266 N N . ARG A 1 168 ? -25.602 7.699 -18.222 1.00 73.25 168 ARG A N 1
ATOM 1267 C CA . ARG A 1 168 ? -24.140 7.619 -18.115 1.00 73.25 168 ARG A CA 1
ATOM 1268 C C . ARG A 1 168 ? -23.716 7.313 -16.681 1.00 73.25 168 ARG A C 1
ATOM 1270 O O . ARG A 1 168 ? -22.967 6.370 -16.475 1.00 73.25 168 ARG A O 1
ATOM 1277 N N . GLN A 1 169 ? -24.209 8.084 -15.714 1.00 74.38 169 GLN A N 1
ATOM 1278 C CA . GLN A 1 169 ? -23.840 7.914 -14.309 1.00 74.38 169 GLN A CA 1
ATOM 1279 C C . GLN A 1 169 ? -24.333 6.580 -13.754 1.00 74.38 169 GLN A C 1
ATOM 1281 O O . GLN A 1 169 ? -23.576 5.905 -13.073 1.00 74.38 169 GLN A O 1
ATOM 1286 N N . LEU A 1 170 ? -25.554 6.164 -14.093 1.00 79.12 170 LEU A N 1
ATOM 1287 C CA . LEU A 1 170 ? -26.112 4.883 -13.673 1.00 79.12 170 LEU A CA 1
ATOM 1288 C C . LEU A 1 170 ? -25.308 3.705 -14.229 1.00 79.12 170 LEU A C 1
ATOM 1290 O O . LEU A 1 170 ? -24.951 2.814 -13.470 1.00 79.12 170 LEU A O 1
ATOM 1294 N N . ALA A 1 171 ? -24.973 3.711 -15.524 1.00 71.75 171 ALA A N 1
ATOM 1295 C CA . ALA A 1 171 ? -24.147 2.662 -16.121 1.00 71.75 171 ALA A CA 1
ATOM 1296 C C . ALA A 1 171 ? -22.751 2.607 -15.481 1.00 71.75 171 ALA A C 1
ATOM 1298 O O . ALA A 1 171 ? -22.255 1.527 -15.179 1.00 71.75 171 ALA A O 1
ATOM 1299 N N . THR A 1 172 ? -22.140 3.769 -15.224 1.00 65.50 172 THR A N 1
ATOM 1300 C CA . THR A 1 172 ? -20.850 3.866 -14.532 1.00 65.50 172 THR A CA 1
ATOM 1301 C C . THR A 1 172 ? -20.938 3.353 -13.094 1.00 65.50 172 THR A C 1
ATOM 1303 O O . THR A 1 172 ? -20.109 2.545 -12.700 1.00 65.50 172 THR A O 1
ATOM 1306 N N . GLN A 1 173 ? -21.947 3.761 -12.325 1.00 70.12 173 GLN A N 1
ATOM 1307 C CA . GLN A 1 173 ? -22.133 3.340 -10.933 1.00 70.12 173 GLN A CA 1
ATOM 1308 C C . GLN A 1 173 ? -22.450 1.847 -10.822 1.00 70.12 173 GLN A C 1
ATOM 1310 O O . GLN A 1 173 ? -21.877 1.178 -9.975 1.00 70.12 173 GLN A O 1
ATOM 1315 N N . ILE A 1 174 ? -23.288 1.296 -11.706 1.00 69.81 174 ILE A N 1
ATOM 1316 C CA . ILE A 1 174 ? -23.543 -0.151 -11.758 1.00 69.81 174 ILE A CA 1
ATOM 1317 C C . ILE A 1 174 ? -22.271 -0.905 -12.134 1.00 69.81 174 ILE A C 1
ATOM 1319 O O . ILE A 1 174 ? -21.977 -1.915 -11.508 1.00 69.81 174 ILE A O 1
ATOM 1323 N N . TYR A 1 175 ? -21.507 -0.420 -13.117 1.00 63.12 175 TYR A N 1
ATOM 1324 C CA . TYR A 1 175 ? -20.234 -1.030 -13.493 1.00 63.12 175 TYR A CA 1
ATOM 1325 C C . TYR A 1 175 ? -19.254 -1.049 -12.315 1.00 63.12 175 TYR A C 1
ATOM 1327 O O . TYR A 1 175 ? -18.698 -2.099 -12.015 1.00 63.12 175 TYR A O 1
ATOM 1335 N N . TRP A 1 176 ? -19.086 0.072 -11.607 1.00 52.16 176 TRP A N 1
ATOM 1336 C CA . TRP A 1 176 ? -18.217 0.144 -10.429 1.00 52.16 176 TRP A CA 1
ATOM 1337 C C . TRP A 1 176 ? -18.740 -0.675 -9.257 1.00 52.16 176 TRP A C 1
ATOM 1339 O O . TRP A 1 176 ? -17.945 -1.307 -8.584 1.00 52.16 176 TRP A O 1
ATOM 1349 N N . TRP A 1 177 ? -20.051 -0.716 -9.031 1.00 63.22 177 TRP A N 1
ATOM 1350 C CA . TRP A 1 177 ? -20.665 -1.550 -7.999 1.00 63.22 177 TRP A CA 1
ATOM 1351 C C . TRP A 1 177 ? -20.467 -3.033 -8.294 1.00 63.22 177 TRP A C 1
ATOM 1353 O O . TRP A 1 177 ? -20.096 -3.806 -7.419 1.00 63.22 177 TRP A O 1
ATOM 1363 N N . GLN A 1 178 ? -20.670 -3.434 -9.548 1.00 62.47 178 GLN A N 1
ATOM 1364 C CA . GLN A 1 178 ? -20.408 -4.791 -10.003 1.00 62.47 178 GLN A CA 1
ATOM 1365 C C . GLN A 1 178 ? -18.925 -5.113 -9.947 1.00 62.47 178 GLN A C 1
ATOM 1367 O O . GLN A 1 178 ? -18.609 -6.230 -9.582 1.00 62.47 178 GLN A O 1
ATOM 1372 N N . LEU A 1 179 ? -18.026 -4.182 -10.268 1.00 51.41 179 LEU A N 1
ATOM 1373 C CA . LEU A 1 179 ? -16.586 -4.388 -10.144 1.00 51.41 179 LEU A CA 1
ATOM 1374 C C . LEU A 1 179 ? -16.186 -4.512 -8.672 1.00 51.41 179 LEU A C 1
ATOM 1376 O O . LEU A 1 179 ? -15.583 -5.510 -8.319 1.00 51.41 179 LEU A O 1
ATOM 1380 N N . PHE A 1 180 ? -16.631 -3.593 -7.812 1.00 51.75 180 PHE A N 1
ATOM 1381 C CA . PHE A 1 180 ? -16.412 -3.609 -6.367 1.00 51.75 180 PHE A CA 1
ATOM 1382 C C . PHE A 1 180 ? -16.934 -4.896 -5.740 1.00 51.75 180 PHE A C 1
ATOM 1384 O O . PHE A 1 180 ? -16.211 -5.537 -4.997 1.00 51.75 180 PHE A O 1
ATOM 1391 N N . HIS A 1 181 ? -18.145 -5.344 -6.075 1.00 53.94 181 HIS A N 1
ATOM 1392 C CA . HIS A 1 181 ? -18.664 -6.616 -5.580 1.00 53.94 181 HIS A CA 1
ATOM 1393 C C . HIS A 1 181 ? -18.161 -7.826 -6.355 1.00 53.94 181 HIS A C 1
ATOM 1395 O O . HIS A 1 181 ? -18.229 -8.910 -5.811 1.00 53.94 181 HIS A O 1
ATOM 1401 N N . CYS A 1 182 ? -17.629 -7.707 -7.570 1.00 42.94 182 CYS A N 1
ATOM 1402 C CA . CYS A 1 182 ? -16.874 -8.781 -8.218 1.00 42.94 182 CYS A CA 1
ATOM 1403 C C . CYS A 1 182 ? -15.467 -8.879 -7.644 1.00 42.94 182 CYS A C 1
ATOM 1405 O O . CYS A 1 182 ? -14.917 -9.960 -7.703 1.00 42.94 182 CYS A O 1
ATOM 1407 N N . GLU A 1 183 ? -14.903 -7.814 -7.082 1.00 38.59 183 GLU A N 1
ATOM 1408 C CA . GLU A 1 183 ? -13.634 -7.775 -6.354 1.00 38.59 183 GLU A CA 1
ATOM 1409 C C . GLU A 1 183 ? -13.837 -8.197 -4.902 1.00 38.59 183 GLU A C 1
ATOM 1411 O O . GLU A 1 183 ? -13.034 -8.947 -4.375 1.00 38.59 183 GLU A O 1
ATOM 1416 N N . GLU A 1 184 ? -14.959 -7.835 -4.280 1.00 41.88 184 GLU A N 1
ATOM 1417 C CA . GLU A 1 184 ? -15.361 -8.266 -2.942 1.00 41.88 184 GLU A CA 1
ATOM 1418 C C . GLU A 1 184 ? -15.912 -9.699 -2.972 1.00 41.88 184 GLU A C 1
ATOM 1420 O O . GLU A 1 184 ? -15.658 -10.475 -2.060 1.00 41.88 184 GLU A O 1
ATOM 1425 N N . ALA A 1 185 ? -16.626 -10.100 -4.029 1.00 36.47 185 ALA A N 1
ATOM 1426 C CA . ALA A 1 185 ? -16.987 -11.489 -4.300 1.00 36.47 185 ALA A CA 1
ATOM 1427 C C . ALA A 1 185 ? -15.823 -12.253 -4.910 1.00 36.47 185 ALA A C 1
ATOM 1429 O O . ALA A 1 185 ? -15.757 -13.440 -4.666 1.00 36.47 185 ALA A O 1
ATOM 1430 N N . ALA A 1 186 ? -14.867 -11.648 -5.618 1.00 35.78 186 ALA A N 1
ATOM 1431 C CA . ALA A 1 186 ? -13.599 -12.313 -5.901 1.00 35.78 186 ALA A CA 1
ATOM 1432 C C . ALA A 1 186 ? -12.811 -12.457 -4.612 1.00 35.78 186 ALA A C 1
ATOM 1434 O O . ALA A 1 186 ? -12.259 -13.512 -4.452 1.00 35.78 186 ALA A O 1
ATOM 1435 N N . ALA A 1 187 ? -12.848 -11.530 -3.658 1.00 39.81 187 ALA A N 1
ATOM 1436 C CA . ALA A 1 187 ? -12.229 -11.664 -2.339 1.00 39.81 187 ALA A CA 1
ATOM 1437 C C . ALA A 1 187 ? -12.964 -12.677 -1.439 1.00 39.81 187 ALA A C 1
ATOM 1439 O O . ALA A 1 187 ? -12.339 -13.374 -0.642 1.00 39.81 187 ALA A O 1
ATOM 1440 N N . LYS A 1 188 ? -14.295 -12.796 -1.572 1.00 36.72 188 LYS A N 1
ATOM 1441 C CA . LYS A 1 188 ? -15.140 -13.768 -0.846 1.00 36.72 188 LYS A CA 1
ATOM 1442 C C . LYS A 1 188 ? -15.219 -15.140 -1.545 1.00 36.72 188 LYS A C 1
ATOM 1444 O O . LYS A 1 188 ? -15.442 -16.142 -0.871 1.00 36.72 188 LYS A O 1
ATOM 1449 N N . GLN A 1 189 ? -15.042 -15.217 -2.869 1.00 34.28 189 GLN A N 1
ATOM 1450 C CA . GLN A 1 189 ? -15.014 -16.442 -3.696 1.00 34.28 189 GLN A CA 1
ATOM 1451 C C . GLN A 1 189 ? -13.584 -16.876 -4.064 1.00 34.28 189 GLN A C 1
ATOM 1453 O O . GLN A 1 189 ? -13.411 -18.020 -4.496 1.00 34.28 189 GLN A O 1
ATOM 1458 N N . SER A 1 190 ? -12.551 -16.050 -3.845 1.00 33.34 190 SER A N 1
ATOM 1459 C CA . SER A 1 190 ? -11.126 -16.424 -3.880 1.00 33.34 190 SER A CA 1
ATOM 1460 C C . SER A 1 190 ? -10.808 -17.235 -2.641 1.00 33.34 190 SER A C 1
ATOM 1462 O O . SER A 1 190 ? -10.035 -16.840 -1.780 1.00 33.34 190 SER A O 1
ATOM 1464 N N . HIS A 1 191 ? -11.409 -18.417 -2.615 1.00 33.50 191 HIS A N 1
ATOM 1465 C CA . HIS A 1 191 ? -11.201 -19.482 -1.664 1.00 33.50 191 HIS A CA 1
ATOM 1466 C C . HIS A 1 191 ? -11.485 -19.118 -0.192 1.00 33.50 191 HIS A C 1
ATOM 1468 O O . HIS A 1 191 ? -11.370 -17.978 0.244 1.00 33.50 191 HIS A O 1
ATOM 1474 N N . PRO A 1 192 ? -11.894 -20.108 0.620 1.00 33.38 192 PRO A N 1
ATOM 1475 C CA . PRO A 1 192 ? -11.905 -19.927 2.065 1.00 33.38 192 PRO A CA 1
ATOM 1476 C C . PRO A 1 192 ? -10.522 -19.434 2.492 1.00 33.38 192 PRO A C 1
ATOM 1478 O O . PRO A 1 192 ? -9.532 -19.884 1.904 1.00 33.38 192 PRO A O 1
ATOM 1481 N N . VAL A 1 193 ? -10.460 -18.570 3.517 1.00 37.34 193 VAL A N 1
ATOM 1482 C CA . VAL A 1 193 ? -9.261 -18.370 4.350 1.00 37.34 193 VAL A CA 1
ATOM 1483 C C . VAL A 1 193 ? -8.540 -19.707 4.390 1.00 37.34 193 VAL A C 1
ATOM 1485 O O . VAL A 1 193 ? -9.091 -20.664 4.943 1.00 37.34 193 VAL A O 1
ATOM 1488 N N . LYS A 1 194 ? -7.403 -19.832 3.684 1.00 38.53 194 LYS A N 1
ATOM 1489 C CA . LYS A 1 194 ? -6.694 -21.111 3.627 1.00 38.53 194 LYS A CA 1
ATOM 1490 C C . LYS A 1 194 ? -6.343 -21.393 5.080 1.00 38.53 194 LYS A C 1
ATOM 1492 O O . LYS A 1 194 ? -5.578 -20.611 5.642 1.00 38.53 194 LYS A O 1
ATOM 1497 N N . PRO A 1 195 ? -6.937 -22.420 5.720 1.00 35.47 195 PRO A N 1
ATOM 1498 C CA . PRO A 1 195 ? -6.602 -22.711 7.100 1.00 35.47 195 PRO A CA 1
ATOM 1499 C C . PRO A 1 195 ? -5.089 -22.877 7.145 1.00 35.47 195 PRO A C 1
ATOM 1501 O O . PRO A 1 195 ? -4.535 -23.547 6.262 1.00 35.47 195 PRO A O 1
ATOM 1504 N N . ALA A 1 196 ? -4.436 -22.228 8.114 1.00 37.53 196 ALA A N 1
ATOM 1505 C CA . ALA A 1 196 ? -3.007 -22.375 8.337 1.00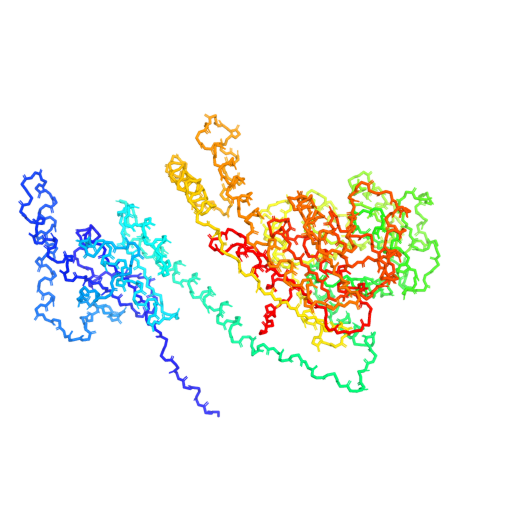 37.53 196 ALA A CA 1
ATOM 1506 C C . ALA A 1 196 ? -2.683 -23.869 8.247 1.00 37.53 196 ALA A C 1
ATOM 1508 O O . ALA A 1 196 ? -3.215 -24.679 9.015 1.00 37.53 196 ALA A O 1
ATOM 1509 N N . ARG A 1 197 ? -1.927 -24.272 7.215 1.00 40.97 197 ARG A N 1
ATOM 1510 C CA . ARG A 1 197 ? -1.695 -25.699 6.973 1.00 40.97 197 ARG A CA 1
ATOM 1511 C C . ARG A 1 197 ? -1.006 -26.255 8.218 1.00 40.97 197 ARG A C 1
ATOM 1513 O O . ARG A 1 197 ? 0.039 -25.715 8.594 1.00 40.97 197 ARG A O 1
ATOM 1520 N N . PRO A 1 198 ? -1.524 -27.334 8.834 1.00 39.16 198 PRO A N 1
ATOM 1521 C CA . PRO A 1 198 ? -0.818 -27.983 9.923 1.00 39.16 198 PRO A CA 1
ATOM 1522 C C . PRO A 1 198 ? 0.585 -28.340 9.435 1.00 39.16 198 PRO A C 1
ATOM 1524 O O . PRO A 1 198 ? 0.767 -28.826 8.315 1.00 39.16 198 PRO A O 1
ATOM 1527 N N . VAL A 1 199 ? 1.580 -28.018 10.261 1.00 43.75 199 VAL A N 1
ATOM 1528 C CA . VAL A 1 199 ? 3.002 -28.177 9.959 1.00 43.75 199 VAL A CA 1
ATOM 1529 C C . VAL A 1 199 ? 3.266 -29.642 9.598 1.00 43.75 199 VAL A C 1
ATOM 1531 O O . VAL A 1 199 ? 3.385 -30.500 10.470 1.00 43.75 199 VAL A O 1
ATOM 1534 N N . SER A 1 200 ? 3.326 -29.964 8.301 1.00 41.72 200 SER A N 1
ATOM 1535 C CA . SER A 1 200 ? 3.680 -31.313 7.864 1.00 41.72 200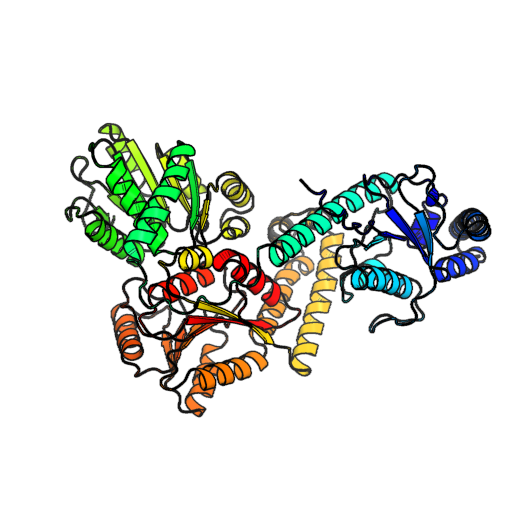 SER A CA 1
ATOM 1536 C C . SER A 1 200 ? 5.123 -31.589 8.281 1.00 41.72 200 SER A C 1
ATOM 1538 O O . SER A 1 200 ? 6.012 -30.795 7.963 1.00 41.72 200 SER A O 1
ATOM 1540 N N . LYS A 1 201 ? 5.356 -32.724 8.948 1.00 44.50 201 LYS A N 1
ATOM 1541 C CA . LYS A 1 201 ? 6.636 -33.119 9.566 1.00 44.50 201 LYS A CA 1
ATOM 1542 C C . LYS A 1 201 ? 7.829 -33.252 8.602 1.00 44.50 201 LYS A C 1
ATOM 1544 O O . LYS A 1 201 ? 8.949 -33.428 9.062 1.00 44.50 201 LYS A O 1
ATOM 1549 N N . THR A 1 202 ? 7.632 -33.114 7.292 1.00 47.31 202 THR A N 1
ATOM 1550 C CA . THR A 1 202 ? 8.703 -33.102 6.285 1.00 47.31 202 THR A CA 1
ATOM 1551 C C . THR A 1 202 ? 8.431 -32.033 5.224 1.00 47.31 202 THR A C 1
ATOM 1553 O O . THR A 1 202 ? 7.934 -32.313 4.135 1.00 47.31 202 THR A O 1
ATOM 1556 N N . ARG A 1 203 ? 8.742 -30.764 5.530 1.00 55.56 203 ARG A N 1
ATOM 1557 C CA . ARG A 1 203 ? 8.769 -29.720 4.492 1.00 55.56 203 ARG A CA 1
ATOM 1558 C C . ARG A 1 203 ? 9.915 -30.024 3.509 1.00 55.56 203 ARG A C 1
ATOM 1560 O O . ARG A 1 203 ? 11.049 -30.173 3.956 1.00 55.56 203 ARG A O 1
ATOM 1567 N N . PRO A 1 204 ? 9.657 -30.117 2.191 1.00 58.72 204 PRO A N 1
ATOM 1568 C CA . PRO A 1 204 ? 10.714 -30.121 1.179 1.00 58.72 204 PRO A CA 1
ATOM 1569 C C . PRO A 1 204 ? 11.569 -28.853 1.287 1.00 58.72 204 PRO A C 1
ATOM 1571 O O . PRO A 1 204 ? 11.042 -27.821 1.696 1.00 58.72 204 PRO A O 1
ATOM 1574 N N . ASP A 1 205 ? 12.837 -28.922 0.871 1.00 81.50 205 ASP A N 1
ATOM 1575 C CA . ASP A 1 205 ? 13.794 -27.803 0.894 1.00 81.50 205 ASP A CA 1
ATOM 1576 C C . ASP A 1 205 ? 13.168 -26.488 0.362 1.00 81.50 205 ASP A C 1
ATOM 1578 O O . ASP A 1 205 ? 12.865 -26.402 -0.839 1.00 81.50 205 ASP A O 1
ATOM 1582 N N . PRO A 1 206 ? 12.976 -25.464 1.222 1.00 83.94 206 PRO A N 1
ATOM 1583 C CA . PRO A 1 206 ? 12.441 -24.158 0.836 1.00 83.94 206 PRO A CA 1
ATOM 1584 C C . PRO A 1 206 ? 13.171 -23.537 -0.358 1.00 83.94 206 PRO A C 1
ATOM 1586 O O . PRO A 1 206 ? 12.534 -22.981 -1.255 1.00 83.94 206 PRO A O 1
ATOM 1589 N N . GLN A 1 207 ? 14.495 -23.714 -0.455 1.00 86.06 207 GLN A N 1
ATOM 1590 C CA . GLN A 1 207 ? 15.261 -23.166 -1.574 1.00 86.06 207 GLN A CA 1
ATOM 1591 C C . GLN A 1 207 ? 14.920 -23.843 -2.901 1.00 86.06 207 GLN A C 1
ATOM 1593 O O . GLN A 1 207 ? 14.879 -23.184 -3.944 1.00 86.06 207 GLN A O 1
ATOM 1598 N N . ALA A 1 208 ? 14.673 -25.154 -2.901 1.00 87.81 208 ALA A N 1
ATOM 1599 C CA . ALA A 1 208 ? 14.268 -25.872 -4.105 1.00 87.81 208 ALA A CA 1
ATOM 1600 C C . ALA A 1 208 ? 12.907 -25.381 -4.620 1.00 87.81 208 ALA A C 1
ATOM 1602 O O . ALA A 1 208 ? 12.704 -25.283 -5.834 1.00 87.81 208 ALA A O 1
ATOM 1603 N N . ARG A 1 209 ? 11.993 -25.035 -3.708 1.00 90.06 209 ARG A N 1
ATOM 1604 C CA . ARG A 1 209 ? 10.679 -24.479 -4.043 1.00 90.06 209 ARG A CA 1
ATOM 1605 C C . ARG A 1 209 ? 10.784 -23.058 -4.591 1.00 90.06 209 ARG A C 1
ATOM 1607 O O . ARG A 1 209 ? 10.305 -22.817 -5.698 1.00 90.06 209 ARG A O 1
ATOM 1614 N N . LEU A 1 210 ? 11.523 -22.179 -3.911 1.00 93.00 210 LEU A N 1
ATOM 1615 C CA . LEU A 1 210 ? 11.810 -20.826 -4.395 1.00 93.00 210 LEU A CA 1
ATOM 1616 C C . LEU A 1 210 ? 12.420 -20.847 -5.807 1.00 93.00 210 LEU A C 1
ATOM 1618 O O . LEU A 1 210 ? 12.009 -20.092 -6.685 1.00 93.00 210 LEU A O 1
ATOM 1622 N N . ARG A 1 211 ? 13.351 -21.772 -6.085 1.00 91.69 211 ARG A N 1
ATOM 1623 C CA . ARG A 1 211 ? 13.936 -21.924 -7.431 1.00 91.69 211 ARG A CA 1
ATOM 1624 C C . ARG A 1 211 ? 12.893 -22.226 -8.512 1.00 91.69 211 ARG A C 1
ATOM 1626 O O . ARG A 1 211 ? 13.049 -21.737 -9.629 1.00 91.69 211 ARG A O 1
ATOM 1633 N N . ARG A 1 212 ? 11.847 -23.011 -8.220 1.00 92.12 212 ARG A N 1
ATOM 1634 C CA . ARG A 1 212 ? 10.767 -23.299 -9.187 1.00 92.12 212 ARG A CA 1
ATOM 1635 C C . ARG A 1 212 ? 9.946 -22.048 -9.487 1.00 92.12 212 ARG A C 1
ATOM 1637 O O . ARG A 1 212 ? 9.714 -21.754 -10.659 1.00 92.12 212 ARG A O 1
ATOM 1644 N N . VAL A 1 213 ? 9.584 -21.299 -8.445 1.00 93.56 213 VAL A N 1
ATOM 1645 C CA . VAL A 1 213 ? 8.879 -20.014 -8.562 1.00 93.56 213 VAL A CA 1
ATOM 1646 C C . VAL A 1 213 ? 9.694 -19.041 -9.408 1.00 93.56 213 VAL A C 1
ATOM 1648 O O . VAL A 1 213 ? 9.199 -18.503 -10.395 1.00 93.56 213 VAL A O 1
ATOM 1651 N N . VAL A 1 214 ? 10.984 -18.898 -9.101 1.00 95.31 214 VAL A N 1
ATOM 1652 C CA . VAL A 1 214 ? 11.911 -18.037 -9.845 1.00 95.31 214 VAL A CA 1
ATOM 1653 C C . VAL A 1 214 ? 11.988 -18.418 -11.325 1.00 95.31 214 VAL A C 1
ATOM 1655 O O . VAL A 1 214 ? 11.949 -17.535 -12.181 1.00 95.31 214 VAL A O 1
ATOM 1658 N N . CYS A 1 215 ? 12.058 -19.711 -11.657 1.00 93.75 215 CYS A N 1
ATOM 1659 C CA . CYS A 1 215 ? 12.032 -20.160 -13.052 1.00 93.75 215 CYS A CA 1
ATOM 1660 C C . CYS A 1 215 ? 10.720 -19.780 -13.761 1.00 93.75 215 CYS A C 1
ATOM 1662 O O . CYS A 1 215 ? 10.757 -19.372 -14.923 1.00 93.75 215 CYS A O 1
ATOM 1664 N N . SER A 1 216 ? 9.581 -19.880 -13.069 1.00 94.00 216 SER A N 1
ATOM 1665 C CA . SER A 1 216 ? 8.270 -19.469 -13.591 1.00 94.00 216 SER A CA 1
ATOM 1666 C C . SER A 1 216 ? 8.209 -17.959 -13.851 1.00 94.00 216 SER A C 1
ATOM 1668 O O . SER A 1 216 ? 7.905 -17.531 -14.969 1.00 94.00 216 SER A O 1
ATOM 1670 N N . LEU A 1 217 ? 8.597 -17.142 -12.863 1.00 94.00 217 LEU A N 1
ATOM 1671 C CA . LEU A 1 217 ? 8.647 -15.681 -12.988 1.00 94.00 217 LEU A CA 1
ATOM 1672 C C . LEU A 1 217 ? 9.603 -15.244 -14.105 1.00 94.00 217 LEU A C 1
ATOM 1674 O O . LEU A 1 217 ? 9.250 -14.407 -14.936 1.00 94.00 217 LEU A O 1
ATOM 1678 N N . TYR A 1 218 ? 10.784 -15.862 -14.201 1.00 94.06 218 TYR A N 1
ATOM 1679 C CA . TYR A 1 218 ? 11.723 -15.590 -15.289 1.00 94.06 218 TYR A CA 1
ATOM 1680 C C . TYR A 1 218 ? 11.158 -15.971 -16.666 1.00 94.06 218 TYR A C 1
ATOM 1682 O O . TYR A 1 218 ? 11.412 -15.276 -17.652 1.00 94.06 218 TYR A O 1
ATOM 1690 N N . GLY A 1 219 ? 10.349 -17.032 -16.749 1.00 92.06 219 GLY A N 1
ATOM 1691 C CA . GLY A 1 219 ? 9.602 -17.382 -17.959 1.00 92.06 219 GLY A CA 1
ATOM 1692 C C . GLY A 1 219 ? 8.726 -16.228 -18.455 1.00 92.06 219 GLY A C 1
ATOM 1693 O O . GLY A 1 219 ? 8.774 -15.899 -19.644 1.00 92.06 219 GLY A O 1
ATOM 1694 N N . ARG A 1 220 ? 8.019 -15.551 -17.538 1.00 90.94 220 ARG A N 1
ATOM 1695 C CA . ARG A 1 220 ? 7.189 -14.369 -17.841 1.00 90.94 220 ARG A CA 1
ATOM 1696 C C . ARG A 1 220 ? 8.023 -13.162 -18.286 1.00 90.94 220 ARG A C 1
ATOM 1698 O O . ARG A 1 220 ? 7.683 -12.507 -19.272 1.00 90.94 220 ARG A O 1
ATOM 1705 N N . VAL A 1 221 ? 9.164 -12.923 -17.630 1.00 89.75 221 VAL A N 1
ATOM 1706 C CA . VAL A 1 221 ? 10.145 -11.901 -18.055 1.00 89.75 221 VAL A CA 1
ATOM 1707 C C . VAL A 1 221 ? 10.648 -12.173 -19.473 1.00 89.75 221 VAL A C 1
ATOM 1709 O O . VAL A 1 221 ? 10.839 -11.255 -20.268 1.00 89.75 221 VAL A O 1
ATOM 1712 N N . ARG A 1 222 ? 10.874 -13.444 -19.820 1.00 88.25 222 ARG A N 1
ATOM 1713 C CA . ARG A 1 222 ? 11.342 -13.819 -21.157 1.00 88.25 222 ARG A CA 1
ATOM 1714 C C . ARG A 1 222 ? 10.266 -13.590 -22.219 1.00 88.25 222 ARG A C 1
ATOM 1716 O O . ARG A 1 222 ? 10.603 -13.162 -23.323 1.00 88.25 222 ARG A O 1
ATOM 1723 N N . SER A 1 223 ? 8.996 -13.863 -21.910 1.00 85.00 223 SER A N 1
ATOM 1724 C CA . SER A 1 223 ? 7.889 -13.665 -22.856 1.00 85.00 223 SER A CA 1
ATOM 1725 C C . SER A 1 223 ? 7.589 -12.193 -23.149 1.00 85.00 223 SER A C 1
ATOM 1727 O O . SER A 1 223 ? 7.180 -11.883 -24.264 1.00 85.00 223 SER A O 1
ATOM 1729 N N . SER A 1 224 ? 7.858 -11.275 -22.214 1.00 79.81 224 SER A N 1
ATOM 1730 C CA . SER A 1 224 ? 7.617 -9.834 -22.402 1.00 79.81 224 SER A CA 1
ATOM 1731 C C . SER A 1 224 ? 8.699 -9.100 -23.214 1.00 79.81 224 SER A C 1
ATOM 1733 O O . SER A 1 224 ? 8.619 -7.890 -23.438 1.00 79.81 224 SER A O 1
ATOM 1735 N N . ARG A 1 225 ? 9.695 -9.840 -23.728 1.00 73.25 225 ARG A N 1
ATOM 1736 C CA . ARG A 1 225 ? 10.805 -9.373 -24.577 1.00 73.25 225 ARG A CA 1
ATOM 1737 C C . ARG A 1 225 ? 11.700 -8.318 -23.913 1.00 73.25 225 ARG A C 1
ATOM 1739 O O . ARG A 1 225 ? 12.758 -8.660 -23.389 1.00 73.25 225 ARG A O 1
ATOM 1746 N N . HIS A 1 226 ? 11.326 -7.041 -24.010 1.00 79.12 226 HIS A N 1
ATOM 1747 C CA . HIS A 1 226 ? 12.215 -5.906 -23.739 1.00 79.12 226 HIS A CA 1
ATOM 1748 C C . HIS A 1 226 ? 11.951 -5.224 -22.404 1.00 79.12 226 HIS A C 1
ATOM 1750 O O . HIS A 1 226 ? 12.887 -4.662 -21.838 1.00 79.12 226 HIS A O 1
ATOM 1756 N N . ARG A 1 227 ? 10.711 -5.239 -21.911 1.00 85.75 227 ARG A N 1
ATOM 1757 C CA . ARG A 1 227 ? 10.293 -4.493 -20.720 1.00 85.75 227 ARG A CA 1
ATOM 1758 C C . ARG A 1 227 ? 9.383 -5.390 -19.886 1.00 85.75 227 ARG A C 1
ATOM 1760 O O . ARG A 1 227 ? 8.378 -5.879 -20.394 1.00 85.75 227 ARG A O 1
ATOM 1767 N N . ALA A 1 228 ? 9.764 -5.639 -18.641 1.00 88.75 228 ALA A N 1
ATOM 1768 C CA . ALA A 1 228 ? 8.990 -6.438 -17.703 1.00 88.75 228 ALA A CA 1
ATOM 1769 C C . ALA A 1 228 ? 8.875 -5.676 -16.385 1.00 88.75 228 ALA A C 1
ATOM 1771 O O . ALA A 1 228 ? 9.902 -5.302 -15.822 1.00 88.75 228 ALA A O 1
ATOM 1772 N N . ILE A 1 229 ? 7.653 -5.475 -15.902 1.00 89.81 229 ILE A N 1
ATOM 1773 C CA . ILE A 1 229 ? 7.407 -5.059 -14.522 1.00 89.81 229 ILE A CA 1
ATOM 1774 C C . ILE A 1 229 ? 6.851 -6.270 -13.780 1.00 89.81 229 ILE A C 1
ATOM 1776 O O . ILE A 1 229 ? 6.029 -7.008 -14.324 1.00 89.81 229 ILE A O 1
ATOM 1780 N N . LEU A 1 230 ? 7.340 -6.529 -12.575 1.00 91.56 230 LEU A N 1
ATOM 1781 C CA . LEU A 1 230 ? 6.820 -7.578 -11.710 1.00 91.56 230 LEU A CA 1
ATOM 1782 C C . LEU A 1 230 ? 6.541 -6.971 -10.347 1.00 91.56 230 LEU A C 1
ATOM 1784 O O . LEU A 1 230 ? 7.432 -6.372 -9.750 1.00 91.56 230 LEU A O 1
ATOM 1788 N N . SER A 1 231 ? 5.339 -7.187 -9.838 1.00 88.69 231 SER A N 1
ATOM 1789 C CA . SER A 1 231 ? 5.021 -6.850 -8.464 1.00 88.69 231 SER A CA 1
ATOM 1790 C C . SER A 1 231 ? 5.339 -8.043 -7.575 1.00 88.69 231 SER A C 1
ATOM 1792 O O . SER A 1 231 ? 4.597 -9.021 -7.563 1.00 88.69 231 SER A O 1
ATOM 1794 N N . VAL A 1 232 ? 6.463 -8.003 -6.867 1.00 90.50 232 VAL A N 1
ATOM 1795 C CA . VAL A 1 232 ? 6.952 -9.135 -6.068 1.00 90.50 232 VAL A CA 1
ATOM 1796 C C . VAL A 1 232 ? 7.222 -8.636 -4.660 1.00 90.50 232 VAL A C 1
ATOM 1798 O O . VAL A 1 232 ? 8.223 -7.959 -4.446 1.00 90.50 232 VAL A O 1
ATOM 1801 N N . ALA A 1 233 ? 6.349 -8.979 -3.714 1.00 87.88 233 ALA A N 1
ATOM 1802 C CA . ALA A 1 233 ? 6.423 -8.485 -2.341 1.00 87.88 233 ALA A CA 1
ATOM 1803 C C . ALA A 1 233 ? 7.631 -9.017 -1.546 1.00 87.88 233 ALA A C 1
ATOM 1805 O O . ALA A 1 233 ? 8.268 -8.209 -0.876 1.00 87.88 233 ALA A O 1
ATOM 1806 N N . PRO A 1 234 ? 8.040 -10.299 -1.655 1.00 91.19 234 PRO A N 1
ATOM 1807 C CA . PRO A 1 234 ? 9.196 -10.797 -0.905 1.00 91.19 234 PRO A CA 1
ATOM 1808 C C . PRO A 1 234 ? 10.555 -10.434 -1.530 1.00 91.19 234 PRO A C 1
ATOM 1810 O O . PRO A 1 234 ? 10.829 -10.792 -2.685 1.00 91.19 234 PRO A O 1
ATOM 1813 N N . LEU A 1 235 ? 11.460 -9.839 -0.746 1.00 89.69 235 LEU A N 1
ATOM 1814 C CA . LEU A 1 235 ? 12.832 -9.508 -1.153 1.00 89.69 235 LEU A CA 1
ATOM 1815 C C . LEU A 1 235 ? 13.607 -10.742 -1.616 1.00 89.69 235 LEU A C 1
ATOM 1817 O O . LEU A 1 235 ? 14.287 -10.700 -2.642 1.00 89.69 235 LEU A O 1
ATOM 1821 N N . GLU A 1 236 ? 13.475 -11.867 -0.911 1.00 90.56 236 GLU A N 1
ATOM 1822 C CA . GLU A 1 236 ? 14.208 -13.089 -1.254 1.00 90.56 236 GLU A CA 1
ATOM 1823 C C . GLU A 1 236 ? 13.832 -13.628 -2.647 1.00 90.56 236 GLU A C 1
ATOM 1825 O O . GLU A 1 236 ? 14.692 -14.119 -3.386 1.00 90.56 236 GLU A O 1
ATOM 1830 N N . ALA A 1 237 ? 12.579 -13.436 -3.076 1.00 93.12 237 ALA A N 1
ATOM 1831 C CA . ALA A 1 237 ? 12.147 -13.763 -4.432 1.00 93.12 237 ALA A CA 1
ATOM 1832 C C . ALA A 1 237 ? 12.731 -12.803 -5.480 1.00 93.12 237 ALA A C 1
ATOM 1834 O O . ALA A 1 237 ? 13.217 -13.264 -6.521 1.00 93.12 237 ALA A O 1
ATOM 1835 N N . ARG A 1 238 ? 12.755 -11.490 -5.200 1.00 93.94 238 ARG A N 1
ATOM 1836 C CA . ARG A 1 238 ? 13.387 -10.478 -6.073 1.00 93.94 238 ARG A CA 1
ATOM 1837 C C . ARG A 1 238 ? 14.889 -10.734 -6.236 1.00 93.94 238 ARG A C 1
ATOM 1839 O O . ARG A 1 238 ? 15.403 -10.732 -7.362 1.00 93.94 238 ARG A O 1
ATOM 1846 N N . LEU A 1 239 ? 15.584 -11.044 -5.139 1.00 93.50 239 LEU A N 1
ATOM 1847 C CA . LEU A 1 239 ? 17.002 -11.422 -5.115 1.00 93.50 239 LEU A CA 1
ATOM 1848 C C . LEU A 1 239 ? 17.264 -12.677 -5.944 1.00 93.50 239 LEU A C 1
ATOM 1850 O O . LEU A 1 239 ? 18.105 -12.661 -6.846 1.00 93.50 239 LEU A O 1
ATOM 1854 N N . ALA A 1 240 ? 16.531 -13.759 -5.675 1.00 94.50 240 ALA A N 1
ATOM 1855 C CA . ALA A 1 240 ? 16.736 -15.035 -6.349 1.00 94.50 240 ALA A CA 1
ATOM 1856 C C . ALA A 1 240 ? 16.428 -14.946 -7.853 1.00 94.50 240 ALA A C 1
ATOM 1858 O O . ALA A 1 240 ? 17.151 -15.526 -8.675 1.00 94.50 240 ALA A O 1
ATOM 1859 N N . LEU A 1 241 ? 15.408 -14.171 -8.235 1.00 96.06 241 LEU A N 1
ATOM 1860 C CA . LEU A 1 241 ? 15.099 -13.878 -9.632 1.00 96.06 241 LEU A CA 1
ATOM 1861 C C . LEU A 1 241 ? 16.202 -13.053 -10.298 1.00 96.06 241 LEU A C 1
ATOM 1863 O O . LEU A 1 241 ? 16.664 -13.419 -11.380 1.00 96.06 241 LEU A O 1
ATOM 1867 N N . THR A 1 242 ? 16.700 -12.007 -9.643 1.00 96.38 242 THR A N 1
ATOM 1868 C CA . THR A 1 242 ? 17.825 -11.213 -10.159 1.00 96.38 242 THR A CA 1
ATOM 1869 C C . THR A 1 242 ? 19.087 -12.061 -10.303 1.00 96.38 242 THR A C 1
ATOM 1871 O O . THR A 1 242 ? 19.741 -12.026 -11.345 1.00 96.38 242 THR A O 1
ATOM 1874 N N . ALA A 1 243 ? 19.400 -12.909 -9.322 1.00 95.50 243 ALA A N 1
ATOM 1875 C CA . ALA A 1 243 ? 20.502 -13.861 -9.406 1.00 95.50 243 ALA A CA 1
ATOM 1876 C C . ALA A 1 243 ? 20.325 -14.824 -10.595 1.00 95.50 243 ALA A C 1
ATOM 1878 O O . ALA A 1 243 ? 21.278 -15.099 -11.333 1.00 95.50 243 ALA A O 1
ATOM 1879 N N . HIS A 1 244 ? 19.103 -15.305 -10.843 1.00 95.06 244 HIS A N 1
ATOM 1880 C CA . HIS A 1 244 ? 18.794 -16.135 -12.008 1.00 95.06 244 HIS A CA 1
ATOM 1881 C C . HIS A 1 244 ? 19.001 -15.381 -13.333 1.00 95.06 244 HIS A C 1
ATOM 1883 O O . HIS A 1 244 ? 19.607 -15.928 -14.263 1.00 95.06 244 HIS A O 1
ATOM 1889 N N . VAL A 1 245 ? 18.574 -14.116 -13.411 1.00 93.94 245 VAL A N 1
ATOM 1890 C CA . VAL A 1 245 ? 18.813 -13.217 -14.553 1.00 93.94 245 VAL A CA 1
ATOM 1891 C C . VAL A 1 245 ? 20.317 -13.043 -14.788 1.00 93.94 245 VAL A C 1
ATOM 1893 O O . VAL A 1 245 ? 20.790 -13.250 -15.909 1.00 93.94 245 VAL A O 1
ATOM 1896 N N . VAL A 1 246 ? 21.093 -12.759 -13.736 1.00 94.38 246 VAL A N 1
ATOM 1897 C CA . VAL A 1 246 ? 22.557 -12.618 -13.798 1.00 94.38 246 VAL A CA 1
ATOM 1898 C C . VAL A 1 246 ? 23.208 -13.884 -14.337 1.00 94.38 246 VAL A C 1
ATOM 1900 O O . VAL A 1 246 ? 23.964 -13.816 -15.314 1.00 94.38 246 VAL A O 1
ATOM 1903 N N . ARG A 1 247 ? 22.896 -15.053 -13.766 1.00 91.75 247 ARG A N 1
ATOM 1904 C CA . ARG A 1 247 ? 23.469 -16.333 -14.214 1.00 91.75 247 ARG A CA 1
ATOM 1905 C C . ARG A 1 247 ? 23.103 -16.657 -15.657 1.00 91.75 247 ARG A C 1
ATOM 1907 O O . ARG A 1 247 ? 23.934 -17.211 -16.371 1.00 91.75 247 ARG A O 1
ATOM 1914 N N . THR A 1 248 ? 21.890 -16.337 -16.091 1.00 90.50 248 THR A N 1
ATOM 1915 C CA . THR A 1 248 ? 21.411 -16.699 -17.430 1.00 90.50 248 THR A CA 1
ATOM 1916 C C . THR A 1 248 ? 21.973 -15.769 -18.499 1.00 90.50 248 THR A C 1
ATOM 1918 O O . THR A 1 248 ? 22.481 -16.233 -19.521 1.00 90.50 248 THR A O 1
ATOM 1921 N N . LEU A 1 249 ? 21.948 -14.458 -18.253 1.00 89.00 249 LEU A N 1
ATOM 1922 C CA . LEU A 1 249 ? 22.286 -13.457 -19.261 1.00 89.00 249 LEU A CA 1
ATOM 1923 C C . LEU A 1 249 ? 23.791 -13.195 -19.386 1.00 89.00 249 LEU A C 1
ATOM 1925 O O . LEU A 1 249 ? 24.265 -12.897 -20.480 1.00 89.00 249 LEU A O 1
ATOM 1929 N N . THR A 1 250 ? 24.568 -13.333 -18.307 1.00 83.69 250 THR A N 1
ATOM 1930 C CA . THR A 1 250 ? 25.998 -12.956 -18.320 1.00 83.69 250 THR A CA 1
ATOM 1931 C C . THR A 1 250 ? 26.947 -14.092 -18.726 1.00 83.69 250 THR A C 1
ATOM 1933 O O . THR A 1 250 ? 28.143 -13.852 -18.909 1.00 83.69 250 THR A O 1
ATOM 1936 N N . ARG A 1 251 ? 26.440 -15.319 -18.941 1.00 78.94 251 ARG A N 1
ATOM 1937 C CA . ARG A 1 251 ? 27.239 -16.506 -19.329 1.00 78.94 251 ARG A CA 1
ATOM 1938 C C . ARG A 1 251 ? 28.122 -16.283 -20.558 1.00 78.94 251 ARG A C 1
ATOM 1940 O O . ARG A 1 251 ? 29.260 -16.734 -20.572 1.00 78.94 251 ARG A O 1
ATOM 1947 N N . ARG A 1 252 ? 27.623 -15.566 -21.570 1.00 73.75 252 ARG A N 1
ATOM 1948 C CA . ARG A 1 252 ? 28.329 -15.346 -22.848 1.00 73.75 252 ARG A CA 1
ATOM 1949 C C . ARG A 1 252 ? 29.190 -14.073 -22.880 1.00 73.75 252 ARG A C 1
ATOM 1951 O O . ARG A 1 252 ? 29.613 -13.672 -23.955 1.00 73.75 252 ARG A O 1
ATOM 1958 N N . LYS A 1 253 ? 29.407 -13.396 -21.739 1.00 71.19 253 LYS A N 1
ATOM 1959 C CA . LYS A 1 253 ? 30.107 -12.090 -21.604 1.00 71.19 253 LYS A CA 1
ATOM 1960 C C . LYS A 1 253 ? 29.555 -10.933 -22.467 1.00 71.19 253 LYS A C 1
ATOM 1962 O O . LYS A 1 253 ? 30.028 -9.808 -22.354 1.00 71.19 253 LYS A O 1
ATOM 1967 N N . SER A 1 254 ? 28.502 -11.162 -23.251 1.00 82.56 254 SER A N 1
ATOM 1968 C CA . SER A 1 254 ? 27.880 -10.182 -24.147 1.00 82.56 254 SER A CA 1
ATOM 1969 C C . SER A 1 254 ? 26.892 -9.239 -23.461 1.00 82.56 254 SER A C 1
ATOM 1971 O O . SER A 1 254 ? 26.406 -8.310 -24.097 1.00 82.56 254 SER A O 1
ATOM 1973 N N . ARG A 1 255 ? 26.575 -9.465 -22.181 1.00 90.81 255 ARG A N 1
ATOM 1974 C CA . ARG A 1 255 ? 25.626 -8.654 -21.408 1.00 90.81 255 ARG A CA 1
ATOM 1975 C C . ARG A 1 255 ? 26.209 -8.184 -20.091 1.00 90.81 255 ARG A C 1
ATOM 1977 O O . ARG A 1 255 ? 26.941 -8.939 -19.449 1.00 90.81 255 ARG A O 1
ATOM 1984 N N . VAL A 1 256 ? 25.872 -6.961 -19.705 1.00 93.75 256 VAL A N 1
ATOM 1985 C CA . VAL A 1 256 ? 26.134 -6.367 -18.387 1.00 93.75 256 VAL A CA 1
ATOM 1986 C C . VAL A 1 256 ? 24.801 -6.009 -17.737 1.00 93.75 256 VAL A C 1
ATOM 1988 O O . VAL A 1 256 ? 23.869 -5.599 -18.432 1.00 93.75 256 VAL A O 1
ATOM 1991 N N . ILE A 1 257 ? 24.709 -6.198 -16.423 1.00 95.38 257 ILE A N 1
ATOM 1992 C CA . ILE A 1 257 ? 23.526 -5.841 -15.643 1.00 95.38 257 ILE A CA 1
ATOM 1993 C C . ILE A 1 257 ? 23.820 -4.597 -14.817 1.00 95.38 257 ILE A C 1
ATOM 1995 O O . ILE A 1 257 ? 24.826 -4.541 -14.113 1.00 95.38 257 ILE A O 1
ATOM 1999 N N . PHE A 1 258 ? 22.935 -3.617 -14.916 1.00 95.56 258 PHE A N 1
ATOM 2000 C CA . PHE A 1 258 ? 22.901 -2.447 -14.053 1.00 95.56 258 PHE A CA 1
ATOM 2001 C C . PHE A 1 258 ? 21.740 -2.641 -13.083 1.00 95.56 258 PHE A C 1
ATOM 2003 O O . PHE A 1 258 ? 20.591 -2.680 -13.518 1.00 95.56 258 PHE A O 1
ATOM 2010 N N . LEU A 1 259 ? 22.052 -2.849 -11.808 1.00 96.50 259 LEU A N 1
ATOM 2011 C CA . LEU A 1 259 ? 21.073 -2.996 -10.738 1.00 96.50 259 LEU A CA 1
ATOM 2012 C C . LEU A 1 259 ? 20.936 -1.657 -10.012 1.00 96.50 259 LEU A C 1
ATOM 2014 O O . LEU A 1 259 ? 21.947 -1.087 -9.611 1.00 96.50 259 LEU A O 1
ATOM 2018 N N . PHE A 1 260 ? 19.710 -1.186 -9.833 1.00 95.44 260 PHE A N 1
ATOM 2019 C CA . PHE A 1 260 ? 19.398 0.036 -9.098 1.00 95.44 260 PHE A CA 1
ATOM 2020 C C . PHE A 1 260 ? 18.592 -0.301 -7.853 1.00 95.44 260 PHE A C 1
ATOM 2022 O O . PHE A 1 260 ? 17.617 -1.049 -7.939 1.00 95.44 260 PHE A O 1
ATOM 2029 N N . VAL A 1 261 ? 19.018 0.259 -6.727 1.00 93.12 261 VAL A N 1
ATOM 2030 C CA . VAL A 1 261 ? 18.406 0.086 -5.407 1.00 93.12 261 VAL A CA 1
ATOM 2031 C C . VAL A 1 261 ? 18.359 1.429 -4.679 1.00 93.12 261 VAL A C 1
ATOM 2033 O O . VAL A 1 261 ? 19.046 2.375 -5.065 1.00 93.12 261 VAL A O 1
ATOM 2036 N N . GLU A 1 262 ? 17.548 1.508 -3.631 1.00 88.00 262 GLU A N 1
ATOM 2037 C CA . GLU A 1 262 ? 17.225 2.757 -2.938 1.00 88.00 262 GLU A CA 1
ATOM 2038 C C . GLU A 1 262 ? 18.451 3.442 -2.317 1.00 88.00 262 GLU A C 1
ATOM 2040 O O . GLU A 1 262 ? 18.774 4.584 -2.660 1.00 88.00 262 GLU A O 1
ATOM 2045 N N . GLY A 1 263 ? 19.181 2.722 -1.465 1.00 87.12 263 GLY A N 1
ATOM 2046 C CA . GLY A 1 263 ? 20.291 3.261 -0.694 1.00 87.12 263 GLY A CA 1
ATOM 2047 C C . GLY A 1 263 ? 21.582 2.455 -0.807 1.00 87.12 263 GLY A C 1
ATOM 2048 O O . GLY A 1 263 ? 21.709 1.463 -1.530 1.00 87.12 263 GLY A O 1
ATOM 2049 N N . ARG A 1 264 ? 22.602 2.939 -0.091 1.00 85.19 264 ARG A N 1
ATOM 2050 C CA . ARG A 1 264 ? 23.946 2.350 -0.110 1.00 85.19 264 ARG A CA 1
ATOM 2051 C C . ARG A 1 264 ? 24.007 1.009 0.623 1.00 85.19 264 ARG A C 1
ATOM 2053 O O . ARG A 1 264 ? 24.649 0.088 0.128 1.00 85.19 264 ARG A O 1
ATOM 2060 N N . SER A 1 265 ? 23.330 0.899 1.764 1.00 82.19 265 SER A N 1
ATOM 2061 C CA . SER A 1 265 ? 23.269 -0.339 2.555 1.00 82.19 265 SER A CA 1
ATOM 2062 C C . SER A 1 265 ? 22.652 -1.478 1.736 1.00 82.19 265 SER A C 1
ATOM 2064 O O . SER A 1 265 ? 23.177 -2.590 1.682 1.00 82.19 265 SER A O 1
ATOM 2066 N N . GLU A 1 266 ? 21.588 -1.166 0.997 1.00 87.19 266 GLU A N 1
ATOM 2067 C CA . GLU A 1 266 ? 20.923 -2.065 0.063 1.00 87.19 266 GLU A CA 1
ATOM 2068 C C . GLU A 1 266 ? 21.878 -2.445 -1.068 1.00 87.19 266 GLU A C 1
ATOM 2070 O O . GLU A 1 266 ? 21.972 -3.619 -1.417 1.00 87.19 266 GLU A O 1
ATOM 2075 N N . ALA A 1 267 ? 22.628 -1.488 -1.622 1.00 90.56 267 ALA A N 1
ATOM 2076 C CA . ALA A 1 267 ? 23.564 -1.763 -2.709 1.00 90.56 267 ALA A CA 1
ATOM 2077 C C . ALA A 1 267 ? 24.667 -2.747 -2.291 1.00 90.56 267 ALA A C 1
ATOM 2079 O O . ALA A 1 267 ? 24.976 -3.685 -3.034 1.00 90.56 267 ALA A O 1
ATOM 2080 N N . GLU A 1 268 ? 25.225 -2.562 -1.095 1.00 88.56 268 GLU A N 1
ATOM 2081 C CA . GLU A 1 268 ? 26.220 -3.456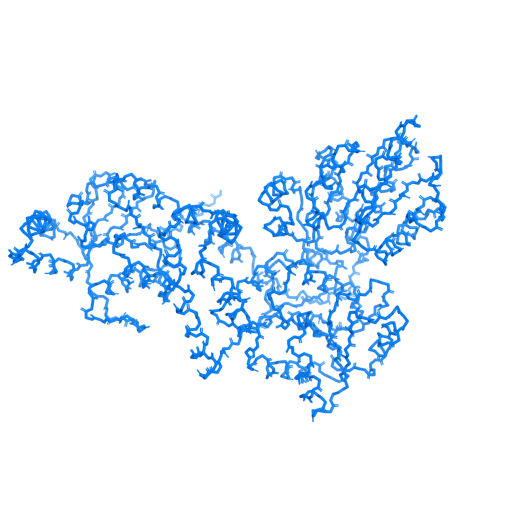 -0.495 1.00 88.56 268 GLU A CA 1
ATOM 2082 C C . GLU A 1 268 ? 25.630 -4.847 -0.223 1.00 88.56 268 GLU A C 1
ATOM 2084 O O . GLU A 1 268 ? 26.226 -5.861 -0.607 1.00 88.56 268 GLU A O 1
ATOM 2089 N N . TYR A 1 269 ? 24.424 -4.905 0.350 1.00 88.44 269 TYR A N 1
ATOM 2090 C CA . TYR A 1 269 ? 23.710 -6.153 0.613 1.00 88.44 269 TYR A CA 1
ATOM 2091 C C . TYR A 1 269 ? 23.408 -6.932 -0.678 1.00 88.44 269 TYR A C 1
ATOM 2093 O O . TYR A 1 269 ? 23.786 -8.100 -0.810 1.00 88.44 269 TYR A O 1
ATOM 2101 N N . TRP A 1 270 ? 22.810 -6.277 -1.677 1.00 92.25 270 TRP A N 1
ATOM 2102 C CA . TRP A 1 270 ? 22.516 -6.867 -2.984 1.00 92.25 270 TRP A CA 1
ATOM 2103 C C . TRP A 1 270 ? 23.789 -7.355 -3.683 1.00 92.25 270 TRP A C 1
ATOM 2105 O O . TRP A 1 270 ? 23.798 -8.439 -4.274 1.00 92.25 270 TRP A O 1
ATOM 2115 N N . ALA A 1 271 ? 24.885 -6.595 -3.610 1.00 91.44 271 ALA A N 1
ATOM 2116 C CA . ALA A 1 271 ? 26.161 -7.016 -4.176 1.00 91.44 271 ALA A CA 1
ATOM 2117 C C . ALA A 1 271 ? 26.714 -8.275 -3.486 1.00 91.44 271 ALA A C 1
ATOM 2119 O O . ALA A 1 271 ? 27.141 -9.209 -4.178 1.00 91.44 271 ALA A O 1
ATOM 2120 N N . GLY A 1 272 ? 26.667 -8.326 -2.150 1.00 89.44 272 GLY A N 1
ATOM 2121 C CA . GLY A 1 272 ? 27.070 -9.489 -1.356 1.00 89.44 272 GLY A CA 1
ATOM 2122 C C . GLY A 1 272 ? 26.235 -10.732 -1.674 1.00 89.44 272 GLY A C 1
ATOM 2123 O O . GLY A 1 272 ? 26.783 -11.808 -1.940 1.00 89.44 272 GLY A O 1
ATOM 2124 N N . GLU A 1 273 ? 24.916 -10.575 -1.761 1.00 90.75 273 GLU A N 1
ATOM 2125 C CA . GLU A 1 273 ? 23.998 -11.661 -2.098 1.00 90.75 273 GLU A CA 1
ATOM 2126 C C . GLU A 1 273 ? 24.189 -12.169 -3.527 1.00 90.75 273 GLU A C 1
ATOM 2128 O O . GLU A 1 273 ? 24.253 -13.379 -3.761 1.00 90.75 273 GLU A O 1
ATOM 2133 N N . LEU A 1 274 ? 24.378 -11.277 -4.501 1.00 92.25 274 LEU A N 1
ATOM 2134 C CA . LEU A 1 274 ? 24.679 -11.684 -5.871 1.00 92.25 274 LEU A CA 1
ATOM 2135 C C . LEU A 1 274 ? 26.033 -12.390 -5.972 1.00 92.25 274 LEU A C 1
ATOM 2137 O O . LEU A 1 274 ? 26.143 -13.378 -6.705 1.00 92.25 274 LEU A O 1
ATOM 2141 N N . HIS A 1 275 ? 27.045 -11.939 -5.227 1.00 89.25 275 HIS A N 1
ATOM 2142 C CA . HIS A 1 275 ? 28.337 -12.615 -5.141 1.00 89.25 275 HIS A CA 1
ATOM 2143 C C . HIS A 1 275 ? 28.172 -14.051 -4.622 1.00 89.25 275 HIS A C 1
ATOM 2145 O O . HIS A 1 275 ? 28.573 -15.004 -5.303 1.00 89.25 275 HIS A O 1
ATOM 2151 N N . ARG A 1 276 ? 27.488 -14.212 -3.481 1.00 89.00 276 ARG A N 1
ATOM 2152 C CA . ARG A 1 276 ? 27.226 -15.500 -2.823 1.00 89.00 276 ARG A CA 1
ATOM 2153 C C . ARG A 1 276 ? 26.393 -16.434 -3.697 1.00 89.00 276 ARG A C 1
ATOM 2155 O O . ARG A 1 276 ? 26.807 -17.556 -3.999 1.00 89.00 276 ARG A O 1
ATOM 2162 N N . GLN A 1 277 ? 25.229 -15.973 -4.150 1.00 89.75 277 GLN A N 1
ATOM 2163 C CA . GLN A 1 277 ? 24.284 -16.800 -4.892 1.00 89.75 277 GLN A CA 1
ATOM 2164 C C . GLN A 1 277 ? 24.782 -17.132 -6.299 1.00 89.75 277 GLN A C 1
ATOM 2166 O O . GLN A 1 277 ? 24.482 -18.211 -6.815 1.00 89.75 277 GLN A O 1
ATOM 2171 N N . CYS A 1 278 ? 25.509 -16.235 -6.967 1.00 89.50 278 CYS A N 1
ATOM 2172 C CA . CYS A 1 278 ? 25.998 -16.482 -8.325 1.00 89.50 278 CYS A CA 1
ATOM 2173 C C . CYS A 1 278 ? 27.423 -17.047 -8.376 1.00 89.50 278 CYS A C 1
ATOM 2175 O O . CYS A 1 278 ? 27.873 -17.373 -9.477 1.00 89.50 278 CYS A O 1
ATOM 2177 N N . ARG A 1 279 ? 28.107 -17.188 -7.228 1.00 88.25 279 ARG A N 1
ATOM 2178 C CA . ARG A 1 279 ? 29.521 -17.600 -7.127 1.00 88.25 279 ARG A CA 1
ATOM 2179 C C . ARG A 1 279 ? 30.413 -16.779 -8.065 1.00 88.25 279 ARG A C 1
ATOM 2181 O O . ARG A 1 279 ? 31.192 -17.319 -8.851 1.00 88.25 279 ARG A O 1
ATOM 2188 N N . LEU A 1 280 ? 30.200 -15.466 -8.067 1.00 85.44 280 LEU A N 1
ATOM 2189 C CA . LEU A 1 280 ? 30.957 -14.536 -8.904 1.00 85.44 280 LEU A CA 1
ATOM 2190 C C . LEU A 1 280 ? 32.247 -14.126 -8.201 1.00 85.44 280 LEU A C 1
ATOM 2192 O O . LEU A 1 280 ? 32.338 -14.223 -6.992 1.00 85.44 280 LEU A O 1
ATOM 2196 N N . GLN A 1 281 ? 33.246 -13.662 -8.948 1.00 82.88 281 GLN A N 1
ATOM 2197 C CA . GLN A 1 281 ? 34.424 -13.030 -8.349 1.00 82.88 281 GLN A CA 1
ATOM 2198 C C . GLN A 1 281 ? 34.055 -11.641 -7.805 1.00 82.88 281 GLN A C 1
ATOM 2200 O O . GLN A 1 281 ? 33.071 -11.036 -8.242 1.00 82.88 281 GLN A O 1
ATOM 2205 N N . SER A 1 282 ? 34.819 -11.136 -6.838 1.00 72.38 282 SER A N 1
ATOM 2206 C CA . SER A 1 282 ? 34.530 -9.866 -6.153 1.00 72.38 282 SER A CA 1
ATOM 2207 C C . SER A 1 282 ? 34.678 -8.628 -7.051 1.00 72.38 282 SER A C 1
ATOM 2209 O O . SER A 1 282 ? 34.171 -7.564 -6.713 1.00 72.38 282 SER A O 1
ATOM 2211 N N . ASP A 1 283 ? 35.335 -8.752 -8.204 1.00 80.81 283 ASP A N 1
ATOM 2212 C CA . ASP A 1 283 ? 35.467 -7.720 -9.239 1.00 80.81 283 ASP A CA 1
ATOM 2213 C C . ASP A 1 283 ? 34.378 -7.808 -10.331 1.00 80.81 283 ASP A C 1
ATOM 2215 O O . ASP A 1 283 ? 34.211 -6.893 -11.147 1.00 80.81 283 ASP A O 1
ATOM 2219 N N . ALA A 1 284 ? 33.609 -8.902 -10.348 1.00 87.75 284 ALA A N 1
ATOM 2220 C CA . ALA A 1 284 ? 32.523 -9.120 -11.297 1.00 87.75 284 ALA A CA 1
ATOM 2221 C C . ALA A 1 284 ? 31.203 -8.459 -10.861 1.00 87.75 284 ALA A C 1
ATOM 2223 O O . ALA A 1 284 ? 30.347 -8.221 -11.718 1.00 87.75 284 ALA A O 1
ATOM 2224 N N . VAL A 1 285 ? 31.043 -8.157 -9.570 1.00 89.88 285 VAL A N 1
ATOM 2225 C CA . VAL A 1 285 ? 29.928 -7.385 -9.002 1.00 89.88 285 VAL A CA 1
ATOM 2226 C C . VAL A 1 285 ? 30.522 -6.158 -8.325 1.00 89.88 285 VAL A C 1
ATOM 2228 O O . VAL A 1 285 ? 31.370 -6.297 -7.451 1.00 89.88 285 VAL A O 1
ATOM 2231 N N . LEU A 1 286 ? 30.122 -4.965 -8.755 1.00 89.25 286 LEU A N 1
ATOM 2232 C CA . LEU A 1 286 ? 30.691 -3.714 -8.257 1.00 89.25 286 LEU A CA 1
ATOM 2233 C C . LEU A 1 286 ? 29.592 -2.804 -7.727 1.00 89.25 286 LEU A C 1
ATOM 2235 O O . LEU A 1 286 ? 28.665 -2.492 -8.467 1.00 89.25 286 LEU A O 1
ATOM 2239 N N . VAL A 1 287 ? 29.741 -2.339 -6.489 1.00 88.06 287 VAL A N 1
ATOM 2240 C CA . VAL A 1 287 ? 28.967 -1.211 -5.961 1.00 88.06 287 VAL A CA 1
ATOM 2241 C C . VAL A 1 287 ? 29.628 0.076 -6.443 1.00 88.06 287 VAL A C 1
ATOM 2243 O O . VAL A 1 287 ? 30.839 0.273 -6.281 1.00 88.06 287 VAL A O 1
ATOM 2246 N N . PHE A 1 288 ? 28.859 0.933 -7.107 1.00 83.12 288 PHE A N 1
ATOM 2247 C CA . PHE A 1 288 ? 29.387 2.179 -7.637 1.00 83.12 288 PHE A CA 1
ATOM 2248 C C . PHE A 1 288 ? 29.675 3.183 -6.506 1.00 83.12 288 PHE A C 1
ATOM 2250 O O . PHE A 1 288 ? 28.801 3.511 -5.709 1.00 83.12 288 PHE A O 1
ATOM 2257 N N . GLY A 1 289 ? 30.921 3.671 -6.457 1.00 75.00 289 GLY A N 1
ATOM 2258 C CA . GLY A 1 289 ? 31.423 4.600 -5.435 1.00 75.00 289 GLY A CA 1
ATOM 2259 C C . GLY A 1 289 ? 32.599 4.062 -4.612 1.00 75.00 289 GLY A C 1
ATOM 2260 O O . GLY A 1 289 ? 33.401 4.854 -4.135 1.00 75.00 289 GLY A O 1
ATOM 2261 N N . GLU A 1 290 ? 32.771 2.738 -4.509 1.00 65.50 290 GLU A N 1
ATOM 2262 C CA . GLU A 1 290 ? 33.793 2.145 -3.622 1.00 65.50 290 GLU A CA 1
ATOM 2263 C C . GLU A 1 290 ? 35.089 1.716 -4.318 1.00 65.50 290 GLU A C 1
ATOM 2265 O O . GLU A 1 290 ? 36.166 1.786 -3.735 1.00 65.50 290 GLU A O 1
ATOM 2270 N N . ARG A 1 291 ? 35.004 1.227 -5.563 1.00 58.03 291 ARG A N 1
ATOM 2271 C CA . ARG A 1 291 ? 36.123 0.526 -6.233 1.00 58.03 291 ARG A CA 1
ATOM 2272 C C . ARG A 1 291 ? 36.552 1.155 -7.561 1.00 58.03 291 ARG A C 1
ATOM 2274 O O . ARG A 1 291 ? 37.138 0.487 -8.413 1.00 58.03 291 ARG A O 1
ATOM 2281 N N . GLY A 1 292 ? 36.264 2.443 -7.745 1.00 62.56 292 GLY A N 1
ATOM 2282 C CA . GLY A 1 292 ? 36.586 3.179 -8.969 1.00 62.56 292 GLY A CA 1
ATOM 2283 C C . GLY A 1 292 ? 35.725 2.780 -10.177 1.00 62.56 292 GLY A C 1
ATOM 2284 O O . GLY A 1 292 ? 34.646 2.202 -10.049 1.00 62.56 292 GLY A O 1
ATOM 2285 N N . LEU A 1 293 ? 36.179 3.139 -11.381 1.00 68.12 293 LEU A N 1
ATOM 2286 C CA . LEU A 1 293 ? 35.419 2.941 -12.619 1.00 68.12 293 LEU A CA 1
ATOM 2287 C C . LEU A 1 293 ? 35.308 1.446 -12.999 1.00 68.12 293 LEU A C 1
ATOM 2289 O O . LEU A 1 293 ? 36.326 0.754 -13.050 1.00 68.12 293 LEU A O 1
ATOM 2293 N N . PRO A 1 294 ? 34.114 0.938 -13.374 1.00 70.50 294 PRO A N 1
ATOM 2294 C CA . PRO A 1 294 ? 33.929 -0.493 -13.621 1.00 70.50 294 PRO A CA 1
ATOM 2295 C C . PRO A 1 294 ? 34.745 -1.003 -14.826 1.00 70.50 294 PRO A C 1
ATOM 2297 O O . PRO A 1 294 ? 34.823 -0.338 -15.858 1.00 70.50 294 PRO A O 1
ATOM 2300 N N . ARG A 1 295 ? 35.358 -2.190 -14.750 1.00 79.62 295 ARG A N 1
ATOM 2301 C CA . ARG A 1 295 ? 36.171 -2.735 -15.857 1.00 79.62 295 ARG A CA 1
ATOM 2302 C C . ARG A 1 295 ? 35.291 -3.410 -16.909 1.00 79.62 295 ARG A C 1
ATOM 2304 O O . ARG A 1 295 ? 34.636 -4.416 -16.651 1.00 79.62 295 ARG A O 1
ATOM 2311 N N . VAL A 1 296 ? 35.351 -2.929 -18.150 1.00 76.69 296 VAL A N 1
ATOM 2312 C CA . VAL A 1 296 ? 34.427 -3.343 -19.224 1.00 76.69 296 VAL A CA 1
ATOM 2313 C C . VAL A 1 296 ? 34.438 -4.851 -19.529 1.00 76.69 296 VAL A C 1
ATOM 2315 O O . VAL A 1 296 ? 33.379 -5.417 -19.796 1.00 76.69 296 VAL A O 1
ATOM 2318 N N . ARG A 1 297 ? 35.596 -5.527 -19.478 1.00 76.00 297 ARG A N 1
ATOM 2319 C CA . ARG A 1 297 ? 35.727 -6.960 -19.831 1.00 76.00 297 ARG A CA 1
ATOM 2320 C C . ARG A 1 297 ? 35.490 -7.940 -18.666 1.00 76.00 297 ARG A C 1
ATOM 2322 O O . ARG A 1 297 ? 35.303 -9.126 -18.930 1.00 76.00 297 ARG A O 1
ATOM 2329 N N . GLY A 1 298 ? 35.474 -7.470 -17.414 1.00 82.75 298 GLY A N 1
ATOM 2330 C CA . GLY A 1 298 ? 35.346 -8.318 -16.212 1.00 82.75 298 GLY A CA 1
ATOM 2331 C C . GLY A 1 298 ? 34.021 -8.154 -15.465 1.00 82.75 298 GLY A C 1
ATOM 2332 O O . GLY A 1 298 ? 33.460 -9.124 -14.959 1.00 82.75 298 GLY A O 1
ATOM 2333 N N . THR A 1 299 ? 33.469 -6.941 -15.460 1.00 89.62 299 THR A N 1
ATOM 2334 C CA . THR A 1 299 ? 32.271 -6.618 -14.686 1.00 89.62 299 THR A CA 1
ATOM 2335 C C . THR A 1 299 ? 31.016 -7.244 -15.292 1.00 89.62 299 THR A C 1
ATOM 2337 O O . THR A 1 299 ? 30.701 -7.041 -16.467 1.00 89.62 299 THR A O 1
ATOM 2340 N N . LYS A 1 300 ? 30.265 -8.002 -14.497 1.00 92.00 300 LYS A N 1
ATOM 2341 C CA . LYS A 1 300 ? 28.981 -8.604 -14.885 1.00 92.00 300 LYS A CA 1
ATOM 2342 C C . LYS A 1 300 ? 27.799 -7.804 -14.361 1.00 92.00 300 LYS A C 1
ATOM 2344 O O . LYS A 1 300 ? 26.820 -7.665 -15.091 1.00 92.00 300 LYS A O 1
ATOM 2349 N N . VAL A 1 301 ? 27.918 -7.284 -13.143 1.00 93.88 301 VAL A N 1
ATOM 2350 C CA . VAL A 1 301 ? 26.890 -6.494 -12.470 1.00 93.88 301 VAL A CA 1
ATOM 2351 C C . VAL A 1 301 ? 27.515 -5.216 -11.927 1.00 93.88 301 VAL A C 1
ATOM 2353 O O . VAL A 1 301 ? 28.597 -5.258 -11.340 1.00 93.88 301 VAL A O 1
ATOM 2356 N N . VAL A 1 302 ? 26.833 -4.094 -12.118 1.00 93.19 302 VAL A N 1
ATOM 2357 C CA . VAL A 1 302 ? 27.122 -2.839 -11.424 1.00 93.19 302 VAL A CA 1
ATOM 2358 C C . VAL A 1 302 ? 25.878 -2.448 -10.639 1.00 93.19 302 VAL A C 1
ATOM 2360 O O . VAL A 1 302 ? 24.800 -2.382 -11.224 1.00 93.19 302 VAL A O 1
ATOM 2363 N N . VAL A 1 303 ? 26.031 -2.227 -9.339 1.00 93.69 303 VAL A N 1
ATOM 2364 C CA . VAL A 1 303 ? 24.959 -1.842 -8.420 1.00 93.69 303 VAL A CA 1
ATOM 2365 C C . VAL A 1 303 ? 25.062 -0.343 -8.144 1.00 93.69 303 VAL A C 1
ATOM 2367 O O . VAL A 1 303 ? 26.148 0.150 -7.832 1.00 93.69 303 VAL A O 1
ATOM 2370 N N . TYR A 1 304 ? 23.948 0.366 -8.296 1.00 92.25 304 TYR A N 1
ATOM 2371 C CA . TYR A 1 304 ? 23.813 1.808 -8.108 1.00 92.25 304 TYR A CA 1
ATOM 2372 C C . TYR A 1 304 ? 22.745 2.116 -7.069 1.00 92.25 304 TYR A C 1
ATOM 2374 O O . TYR A 1 304 ? 21.721 1.434 -7.009 1.00 92.25 304 TYR A O 1
ATOM 2382 N N . CYS A 1 305 ? 22.952 3.211 -6.346 1.00 91.81 305 CYS A N 1
ATOM 2383 C CA . CYS A 1 305 ? 21.888 3.876 -5.605 1.00 91.81 305 CYS A CA 1
ATOM 2384 C C . CYS A 1 305 ? 21.049 4.743 -6.558 1.00 91.81 305 CYS A C 1
ATOM 2386 O O . CYS A 1 305 ? 21.560 5.230 -7.574 1.00 91.81 305 CYS A O 1
ATOM 2388 N N . TYR A 1 306 ? 19.791 5.012 -6.213 1.00 90.44 306 TYR A N 1
ATOM 2389 C CA . TYR A 1 306 ? 18.897 5.847 -7.028 1.00 90.44 306 TYR A CA 1
ATOM 2390 C C . TYR A 1 306 ? 19.463 7.235 -7.336 1.00 90.44 306 TYR A C 1
ATOM 2392 O O . TYR A 1 306 ? 19.453 7.665 -8.489 1.00 90.44 306 TYR A O 1
ATOM 2400 N N . SER A 1 307 ? 20.089 7.879 -6.349 1.00 86.00 307 SER A N 1
ATOM 2401 C CA . SER A 1 307 ? 20.734 9.195 -6.495 1.00 86.00 307 SER A CA 1
ATOM 2402 C C . SER A 1 307 ? 21.855 9.248 -7.546 1.00 86.00 307 SER A C 1
ATOM 2404 O O . SER A 1 307 ? 22.316 10.324 -7.928 1.00 86.00 307 SER A O 1
ATOM 2406 N N . GLN A 1 308 ? 22.318 8.097 -8.037 1.00 87.38 308 GLN A N 1
ATOM 2407 C CA . GLN A 1 308 ? 23.411 7.984 -9.001 1.00 87.38 308 GLN A CA 1
ATOM 2408 C C . GLN A 1 308 ? 22.924 7.766 -10.445 1.00 87.38 308 GLN A C 1
ATOM 2410 O O . GLN A 1 308 ? 23.754 7.707 -11.360 1.00 87.38 308 GLN A O 1
ATOM 2415 N N . ILE A 1 309 ? 21.607 7.642 -10.668 1.00 84.69 309 ILE A N 1
ATOM 2416 C CA . ILE A 1 309 ? 21.024 7.394 -11.995 1.00 84.69 309 ILE A CA 1
ATOM 2417 C C . ILE A 1 309 ? 21.367 8.543 -12.945 1.00 84.69 309 ILE A C 1
ATOM 2419 O O . ILE A 1 309 ? 22.025 8.328 -13.966 1.00 84.69 309 ILE A O 1
ATOM 2423 N N . GLU A 1 310 ? 20.974 9.763 -12.584 1.00 79.88 310 GLU A N 1
ATOM 2424 C CA . GLU A 1 310 ? 21.058 10.926 -13.469 1.00 79.88 310 GLU A CA 1
ATOM 2425 C C . GLU A 1 310 ? 22.503 11.290 -13.823 1.00 79.88 310 GLU A C 1
ATOM 2427 O O . GLU A 1 310 ? 22.848 11.526 -14.981 1.00 79.88 310 GLU A O 1
ATOM 2432 N N . SER A 1 311 ? 23.382 11.258 -12.824 1.00 76.56 311 SER A N 1
ATOM 2433 C CA . SER A 1 311 ? 24.741 11.774 -12.958 1.00 76.56 311 SER A CA 1
ATOM 2434 C C . SER A 1 311 ? 25.695 10.842 -13.712 1.00 76.56 311 SER A C 1
ATOM 2436 O O . SER A 1 311 ? 26.694 11.315 -14.260 1.00 76.56 311 SER A O 1
ATOM 2438 N N . ARG A 1 312 ? 25.459 9.517 -13.725 1.00 78.94 312 ARG A N 1
ATO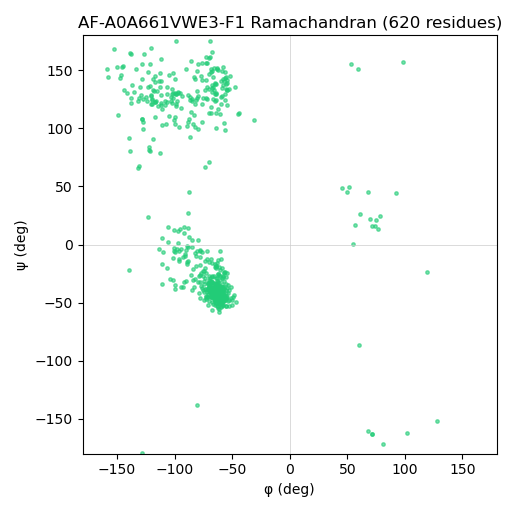M 2439 C CA . ARG A 1 312 ? 26.500 8.544 -14.130 1.00 78.94 312 ARG A CA 1
ATOM 2440 C C . ARG A 1 312 ? 26.036 7.380 -14.998 1.00 78.94 312 ARG A C 1
ATOM 2442 O O . ARG A 1 312 ? 26.877 6.810 -15.703 1.00 78.94 312 ARG A O 1
ATOM 2449 N N . PHE A 1 313 ? 24.749 7.020 -14.998 1.00 84.38 313 PHE A N 1
ATOM 2450 C CA . PHE A 1 313 ? 24.280 5.833 -15.724 1.00 84.38 313 PHE A CA 1
ATOM 2451 C C . PHE A 1 313 ? 24.597 5.911 -17.221 1.00 84.38 313 PHE A C 1
ATOM 2453 O O . PHE A 1 313 ? 25.270 5.023 -17.745 1.00 84.38 313 PHE A O 1
ATOM 2460 N N . ASN A 1 314 ? 24.197 6.996 -17.891 1.00 84.31 314 ASN A N 1
ATOM 2461 C CA . ASN A 1 314 ? 24.354 7.151 -19.341 1.00 84.31 314 ASN A CA 1
ATOM 2462 C C . ASN A 1 314 ? 25.817 7.054 -19.792 1.00 84.31 314 ASN A C 1
ATOM 2464 O O . ASN A 1 314 ? 26.124 6.395 -20.787 1.00 84.31 314 ASN A O 1
ATOM 2468 N N . GLN A 1 315 ? 26.739 7.651 -19.032 1.00 85.44 315 GLN A N 1
ATOM 2469 C CA . GLN A 1 315 ? 28.171 7.600 -19.328 1.00 85.44 315 GLN A CA 1
ATOM 2470 C C . GLN A 1 315 ? 28.700 6.158 -19.288 1.00 85.44 315 GLN A C 1
ATOM 2472 O O . GLN A 1 315 ? 29.429 5.720 -20.185 1.00 85.44 315 GLN A O 1
ATOM 2477 N N . HIS A 1 316 ? 28.333 5.398 -18.255 1.00 87.12 316 HIS A N 1
ATOM 2478 C CA . HIS A 1 316 ? 28.772 4.014 -18.115 1.00 87.12 316 HIS A CA 1
ATOM 2479 C C . HIS A 1 316 ? 28.078 3.090 -19.107 1.00 87.12 316 HIS A C 1
ATOM 2481 O O . HIS A 1 316 ? 28.768 2.313 -19.769 1.00 87.12 316 HIS A O 1
ATOM 2487 N N . ALA A 1 317 ? 26.762 3.213 -19.265 1.00 87.38 317 ALA A N 1
ATOM 2488 C CA . ALA A 1 317 ? 25.983 2.508 -20.273 1.00 87.38 317 ALA A CA 1
ATOM 2489 C C . ALA A 1 317 ? 26.624 2.671 -21.660 1.00 87.38 317 ALA A C 1
ATOM 2491 O O . ALA A 1 317 ? 27.001 1.677 -22.284 1.00 87.38 317 ALA A O 1
ATOM 2492 N N . ALA A 1 318 ? 26.902 3.910 -22.081 1.00 87.94 318 ALA A N 1
ATOM 2493 C CA . ALA A 1 318 ? 27.563 4.196 -23.352 1.00 87.94 318 ALA A CA 1
ATOM 2494 C C . ALA A 1 318 ? 28.939 3.522 -23.474 1.00 87.94 318 ALA A C 1
ATOM 2496 O O . ALA A 1 318 ? 29.280 2.996 -24.533 1.00 87.94 318 ALA A O 1
ATOM 2497 N N . ARG A 1 319 ? 29.738 3.480 -22.398 1.00 89.94 319 ARG A N 1
ATOM 2498 C CA . ARG A 1 319 ? 31.048 2.810 -22.417 1.00 89.94 319 ARG A CA 1
ATOM 2499 C C . ARG A 1 319 ? 30.934 1.294 -22.609 1.00 89.94 319 ARG A C 1
ATOM 2501 O O . ARG A 1 319 ? 31.726 0.720 -23.352 1.00 89.94 319 ARG A O 1
ATOM 2508 N N . PHE A 1 320 ? 29.975 0.641 -21.952 1.00 90.69 320 PHE A N 1
ATOM 2509 C CA . PHE A 1 320 ? 29.734 -0.794 -22.142 1.00 90.69 320 PHE A CA 1
ATOM 2510 C C . PHE A 1 320 ? 29.138 -1.092 -23.527 1.00 90.69 320 PHE A C 1
ATOM 2512 O O . PHE A 1 320 ? 29.577 -2.045 -24.175 1.00 90.69 320 PHE A O 1
ATOM 2519 N N . ALA A 1 321 ? 28.227 -0.245 -24.014 1.00 89.19 321 ALA A N 1
ATOM 2520 C CA . ALA A 1 321 ? 27.649 -0.350 -25.352 1.00 89.19 321 ALA A CA 1
ATOM 2521 C C . ALA A 1 321 ? 28.709 -0.197 -26.456 1.00 89.19 321 ALA A C 1
ATOM 2523 O O . ALA A 1 321 ? 28.759 -1.021 -27.367 1.00 89.19 321 ALA A O 1
ATOM 2524 N N . LYS A 1 322 ? 29.629 0.777 -26.336 1.00 90.50 322 LYS A N 1
ATOM 2525 C CA . LYS A 1 322 ? 30.780 0.945 -27.251 1.00 90.50 322 LYS A CA 1
ATOM 2526 C C . LYS A 1 322 ? 31.673 -0.295 -27.318 1.00 90.50 322 LYS A C 1
ATOM 2528 O O . LYS A 1 322 ? 32.300 -0.547 -28.338 1.00 90.50 322 LYS A O 1
ATOM 2533 N N . ALA A 1 323 ? 31.715 -1.087 -26.250 1.00 87.94 323 ALA A N 1
ATOM 2534 C CA . ALA A 1 323 ? 32.429 -2.359 -26.215 1.00 87.94 323 ALA A CA 1
ATOM 2535 C C . ALA A 1 323 ? 31.582 -3.559 -26.683 1.00 87.94 323 ALA A C 1
ATOM 2537 O O . ALA A 1 323 ? 31.954 -4.706 -26.430 1.00 87.94 323 ALA A O 1
ATOM 2538 N N . GLY A 1 324 ? 30.436 -3.310 -27.322 1.00 89.12 324 GLY A N 1
ATOM 2539 C CA . GLY A 1 324 ? 29.547 -4.330 -27.878 1.00 89.12 324 GLY A CA 1
ATOM 2540 C C . GLY A 1 324 ? 28.743 -5.107 -26.835 1.00 89.12 324 GLY A C 1
ATOM 2541 O O . GLY A 1 324 ? 28.228 -6.184 -27.140 1.00 89.12 324 GLY A O 1
ATOM 2542 N N . ARG A 1 325 ? 28.646 -4.615 -25.591 1.00 91.56 325 ARG A N 1
ATOM 2543 C CA . ARG A 1 325 ? 27.881 -5.292 -24.536 1.00 91.56 325 ARG A CA 1
ATOM 2544 C C . ARG A 1 325 ? 26.461 -4.756 -24.475 1.00 91.56 325 ARG A C 1
ATOM 2546 O O . ARG A 1 325 ? 26.248 -3.558 -24.326 1.00 91.56 325 ARG A O 1
ATOM 2553 N N . ARG A 1 326 ? 25.500 -5.675 -24.521 1.00 92.56 326 ARG A N 1
ATOM 2554 C CA . ARG A 1 326 ? 24.081 -5.387 -24.319 1.00 92.56 326 ARG A CA 1
ATOM 2555 C C . ARG A 1 326 ? 23.798 -5.093 -22.848 1.00 92.56 326 ARG A C 1
ATOM 2557 O O . ARG A 1 326 ? 24.353 -5.742 -21.956 1.00 92.56 326 ARG A O 1
ATOM 2564 N N . ILE A 1 327 ? 22.919 -4.140 -22.598 1.00 93.50 327 ILE A N 1
ATOM 2565 C CA . ILE A 1 327 ? 22.655 -3.573 -21.279 1.00 93.50 327 ILE A CA 1
ATOM 2566 C C . ILE A 1 327 ? 21.310 -4.085 -20.783 1.00 93.50 327 ILE A C 1
ATOM 2568 O O . ILE A 1 327 ? 20.281 -3.912 -21.431 1.00 93.50 327 ILE A O 1
ATOM 2572 N N . THR A 1 328 ? 21.308 -4.737 -19.626 1.00 94.69 328 THR A N 1
ATOM 2573 C CA . THR A 1 328 ? 20.075 -5.097 -18.924 1.00 94.69 328 THR A CA 1
ATOM 2574 C C . THR A 1 328 ? 19.991 -4.283 -17.645 1.00 94.69 328 THR A C 1
ATOM 2576 O O . THR A 1 328 ? 20.890 -4.356 -16.813 1.00 94.69 328 THR A O 1
ATOM 2579 N N . THR A 1 329 ? 18.922 -3.518 -17.495 1.00 95.75 329 THR A N 1
ATOM 2580 C CA . THR A 1 329 ? 18.644 -2.763 -16.278 1.00 95.75 329 THR A CA 1
ATOM 2581 C C . THR A 1 329 ? 17.681 -3.555 -15.408 1.00 95.75 329 THR A C 1
ATOM 2583 O O . THR A 1 329 ? 16.661 -4.043 -15.898 1.00 95.75 329 THR A O 1
ATOM 2586 N N . VAL A 1 330 ? 18.026 -3.694 -14.132 1.00 96.81 330 VAL A N 1
ATOM 2587 C CA . VAL A 1 330 ? 17.175 -4.254 -13.083 1.00 96.81 330 VAL A CA 1
ATOM 2588 C C . VAL A 1 330 ? 16.966 -3.169 -12.031 1.00 96.81 330 VAL A C 1
ATOM 2590 O O . VAL A 1 330 ? 17.934 -2.528 -11.631 1.00 96.81 330 VAL A O 1
ATOM 2593 N N . VAL A 1 331 ? 15.731 -2.947 -11.597 1.00 95.12 331 VAL A N 1
ATOM 2594 C CA . VAL A 1 331 ? 15.397 -1.933 -10.587 1.00 95.12 331 VAL A CA 1
ATOM 2595 C C . VAL A 1 331 ? 14.585 -2.583 -9.476 1.00 95.12 331 VAL A C 1
ATOM 2597 O O . VAL A 1 331 ? 13.554 -3.185 -9.769 1.00 95.12 331 VAL A O 1
ATOM 2600 N N . ASP A 1 332 ? 15.033 -2.463 -8.228 1.00 93.06 332 ASP A N 1
ATOM 2601 C CA . ASP A 1 332 ? 14.320 -2.959 -7.046 1.00 93.06 332 ASP A CA 1
ATOM 2602 C C . ASP A 1 332 ? 13.557 -1.836 -6.336 1.00 93.06 332 ASP A C 1
ATOM 2604 O O . ASP A 1 332 ? 14.174 -1.052 -5.629 1.00 93.06 332 ASP A O 1
ATOM 2608 N N . GLY A 1 333 ? 12.231 -1.773 -6.496 1.00 88.19 333 GLY A N 1
ATOM 2609 C CA . GLY A 1 333 ? 11.398 -0.667 -6.002 1.00 88.19 333 GLY A CA 1
ATOM 2610 C C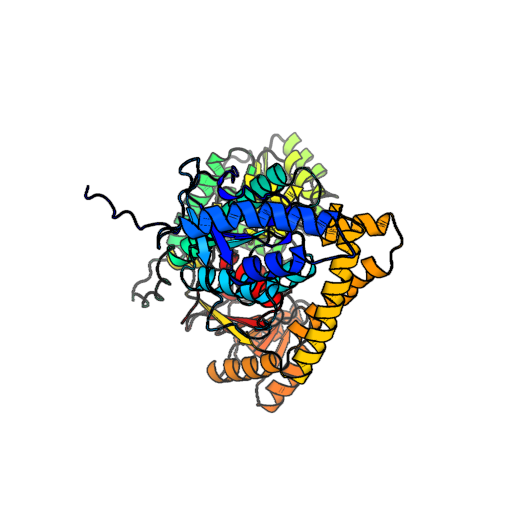 . GLY A 1 333 ? 11.210 0.429 -7.052 1.00 88.19 333 GLY A C 1
ATOM 2611 O O . GLY A 1 333 ? 11.380 1.610 -6.766 1.00 88.19 333 GLY A O 1
ATOM 2612 N N . CYS A 1 334 ? 10.926 0.045 -8.299 1.00 86.75 334 CYS A N 1
ATOM 2613 C CA . CYS A 1 334 ? 10.798 0.983 -9.417 1.00 86.75 334 CYS A CA 1
ATOM 2614 C C . CYS A 1 334 ? 9.633 1.975 -9.273 1.00 86.75 334 CYS A C 1
ATOM 2616 O O . CYS A 1 334 ? 9.681 3.037 -9.881 1.00 86.75 334 CYS A O 1
ATOM 2618 N N . ASP A 1 335 ? 8.643 1.656 -8.443 1.00 79.38 335 ASP A N 1
ATOM 2619 C CA . ASP A 1 335 ? 7.553 2.529 -7.995 1.00 79.38 335 ASP A CA 1
ATOM 2620 C C . ASP A 1 335 ? 8.028 3.735 -7.161 1.00 79.38 335 ASP A C 1
ATOM 2622 O O . ASP A 1 335 ? 7.323 4.739 -7.079 1.00 79.38 335 ASP A O 1
ATOM 2626 N N . LEU A 1 336 ? 9.248 3.672 -6.616 1.00 83.31 336 LEU A N 1
ATOM 2627 C CA . LEU A 1 336 ? 9.875 4.739 -5.827 1.00 83.31 336 LEU A CA 1
ATOM 2628 C C . LEU A 1 336 ? 10.703 5.716 -6.670 1.00 83.31 336 LEU A C 1
ATOM 2630 O O . LEU A 1 336 ? 11.188 6.721 -6.153 1.00 83.31 336 LEU A O 1
ATOM 2634 N N . LEU A 1 337 ? 10.937 5.403 -7.947 1.00 82.88 337 LEU A N 1
ATOM 2635 C CA . LEU A 1 337 ? 11.751 6.243 -8.818 1.00 82.88 337 LEU A CA 1
ATOM 2636 C C . LEU A 1 337 ? 10.940 7.397 -9.406 1.00 82.88 337 LEU A C 1
ATOM 2638 O O . LEU A 1 337 ? 9.793 7.230 -9.820 1.00 82.88 337 LEU A O 1
ATOM 2642 N N . ASP A 1 338 ? 11.608 8.539 -9.558 1.00 77.62 338 ASP A N 1
ATOM 2643 C CA . ASP A 1 338 ? 11.093 9.651 -10.345 1.00 77.62 338 ASP A CA 1
ATOM 2644 C C . ASP A 1 338 ? 10.858 9.228 -11.819 1.00 77.62 338 ASP A C 1
ATOM 2646 O O . ASP A 1 338 ? 11.672 8.488 -12.397 1.00 77.62 338 ASP A O 1
ATOM 2650 N N . PRO A 1 339 ? 9.770 9.685 -12.468 1.00 77.06 339 PRO A N 1
ATOM 2651 C CA . PRO A 1 339 ? 9.460 9.354 -13.861 1.00 77.06 339 PRO A CA 1
ATOM 2652 C C . PRO A 1 339 ? 10.577 9.694 -14.850 1.00 77.06 339 PRO A C 1
ATOM 2654 O O . PRO A 1 339 ? 10.775 8.944 -15.813 1.00 77.06 339 PRO A O 1
ATOM 2657 N N . VAL A 1 340 ? 11.338 10.768 -14.623 1.00 80.12 340 VAL A N 1
ATOM 2658 C CA . VAL A 1 340 ? 12.495 11.133 -15.452 1.00 80.12 340 VAL A CA 1
ATOM 2659 C C . VAL A 1 340 ? 13.562 10.047 -15.364 1.00 80.12 340 VAL A C 1
ATOM 2661 O O . VAL A 1 340 ? 14.076 9.596 -16.392 1.00 80.12 340 VAL A O 1
ATOM 2664 N N . TRP A 1 341 ? 13.856 9.556 -14.160 1.00 85.00 341 TRP A N 1
ATOM 2665 C CA . TRP A 1 341 ? 14.832 8.487 -13.962 1.00 85.00 341 TRP A CA 1
ATOM 2666 C C . TRP A 1 341 ? 14.375 7.177 -14.602 1.00 85.00 341 TRP A C 1
ATOM 2668 O O . TRP A 1 341 ? 15.165 6.526 -15.290 1.00 85.00 341 TRP A O 1
ATOM 2678 N N . ILE A 1 342 ? 13.095 6.815 -14.468 1.00 85.19 342 ILE A N 1
ATOM 2679 C CA . ILE A 1 342 ? 12.536 5.638 -15.150 1.00 85.19 342 ILE A CA 1
ATOM 2680 C C . ILE A 1 342 ? 12.693 5.773 -16.667 1.00 85.19 342 ILE A C 1
ATOM 2682 O O . ILE A 1 342 ? 13.173 4.840 -17.316 1.00 85.19 342 ILE A O 1
ATOM 2686 N N . ALA A 1 343 ? 12.352 6.931 -17.240 1.00 82.81 343 ALA A N 1
ATOM 2687 C CA . ALA A 1 343 ? 12.513 7.183 -18.668 1.00 82.81 343 ALA A CA 1
ATOM 2688 C C . ALA A 1 343 ? 13.980 7.029 -19.108 1.00 82.81 343 ALA A C 1
ATOM 2690 O O . ALA A 1 343 ? 14.259 6.300 -20.063 1.00 82.81 343 ALA A O 1
ATOM 2691 N N . MET A 1 344 ? 14.931 7.625 -18.379 1.00 84.31 344 MET A N 1
ATOM 2692 C CA . MET A 1 344 ? 16.367 7.484 -18.660 1.00 84.31 344 MET A CA 1
ATOM 2693 C C . MET A 1 344 ? 16.809 6.016 -18.684 1.00 84.31 344 MET A C 1
ATOM 2695 O O . MET A 1 344 ? 17.496 5.585 -19.615 1.00 84.31 344 MET A O 1
ATOM 2699 N N . LEU A 1 345 ? 16.383 5.226 -17.696 1.00 88.62 345 LEU A N 1
ATOM 2700 C CA . LEU A 1 345 ? 16.698 3.800 -17.630 1.00 88.62 345 LEU A CA 1
ATOM 2701 C C . LEU A 1 345 ? 16.064 3.019 -18.788 1.00 88.62 345 LEU A C 1
ATOM 2703 O O . LEU A 1 345 ? 16.720 2.155 -19.376 1.00 88.62 345 LEU A O 1
ATOM 2707 N N . LEU A 1 346 ? 14.815 3.331 -19.144 1.00 85.81 346 LEU A N 1
ATOM 2708 C CA . LEU A 1 346 ? 14.104 2.708 -20.259 1.00 85.81 346 LEU A CA 1
ATOM 2709 C C . LEU A 1 346 ? 14.756 3.012 -21.612 1.00 85.81 346 LEU A C 1
ATOM 2711 O O . LEU A 1 346 ? 14.769 2.128 -22.466 1.00 85.81 346 LEU A O 1
ATOM 2715 N N . PHE A 1 347 ? 15.312 4.204 -21.826 1.00 83.69 347 PHE A N 1
ATOM 2716 C CA . PHE A 1 347 ? 16.012 4.537 -23.074 1.00 83.69 347 PHE A CA 1
ATOM 2717 C C . PHE A 1 347 ? 17.460 4.031 -23.104 1.00 83.69 347 PHE A C 1
ATOM 2719 O O . PHE A 1 347 ? 17.967 3.687 -24.171 1.00 83.69 347 PHE A O 1
ATOM 2726 N N . GLY A 1 348 ? 18.121 3.925 -21.948 1.00 83.12 348 GLY A N 1
ATOM 2727 C CA . GLY A 1 348 ? 19.530 3.533 -21.856 1.00 83.12 348 GLY A CA 1
ATOM 2728 C C . GLY A 1 348 ? 19.812 2.025 -21.837 1.00 83.12 348 GLY A C 1
ATOM 2729 O O . GLY A 1 348 ? 20.969 1.641 -21.662 1.00 83.12 348 GLY A O 1
ATOM 2730 N N . CYS A 1 349 ? 18.804 1.154 -21.987 1.00 89.38 349 CYS A N 1
ATOM 2731 C CA . CYS A 1 349 ? 18.987 -0.302 -21.901 1.00 89.38 349 CYS A CA 1
ATOM 2732 C C . CYS A 1 349 ? 18.319 -1.118 -23.025 1.00 89.38 349 CYS A C 1
ATOM 2734 O O . CYS A 1 349 ? 17.248 -0.788 -23.539 1.00 89.38 349 CYS A O 1
ATOM 2736 N N . ASP A 1 350 ? 18.904 -2.279 -23.342 1.00 89.81 350 ASP A N 1
ATOM 2737 C CA . ASP A 1 350 ? 18.310 -3.278 -24.242 1.00 89.81 350 ASP A CA 1
ATOM 2738 C C . ASP A 1 350 ? 17.112 -4.001 -23.613 1.00 89.81 350 ASP A C 1
ATOM 2740 O O . ASP A 1 350 ? 16.184 -4.423 -24.310 1.00 89.81 350 ASP A O 1
ATOM 2744 N N . GLN A 1 351 ? 17.163 -4.203 -22.296 1.00 91.00 351 GLN A N 1
ATOM 2745 C CA . GLN A 1 351 ? 16.151 -4.914 -21.524 1.00 91.00 351 GLN A CA 1
ATOM 2746 C C . GLN A 1 351 ? 15.983 -4.258 -20.153 1.00 91.00 351 GLN A C 1
ATOM 2748 O O . GLN A 1 351 ? 16.977 -4.019 -19.475 1.00 91.00 351 GLN A O 1
ATOM 2753 N N . PHE A 1 352 ? 14.738 -4.025 -19.747 1.00 92.50 352 PHE A N 1
ATOM 2754 C CA . PHE A 1 352 ? 14.377 -3.445 -18.456 1.00 92.50 352 PHE A CA 1
ATOM 2755 C C . PHE A 1 352 ? 13.555 -4.454 -17.659 1.00 92.50 352 PHE A C 1
ATOM 2757 O O . PHE A 1 352 ? 12.606 -5.035 -18.198 1.00 92.50 352 PHE A O 1
ATOM 2764 N N . ILE A 1 353 ? 13.919 -4.645 -16.397 1.00 94.69 353 ILE A N 1
ATOM 2765 C CA . ILE A 1 353 ? 13.202 -5.470 -15.429 1.00 94.69 353 ILE A CA 1
ATOM 2766 C C . ILE A 1 353 ? 12.992 -4.609 -14.182 1.00 94.69 353 ILE A C 1
ATOM 2768 O O . ILE A 1 353 ? 13.949 -4.317 -13.471 1.00 94.69 353 ILE A O 1
ATOM 2772 N N . GLY A 1 354 ? 11.761 -4.174 -13.941 1.00 93.50 354 GLY A N 1
ATOM 2773 C CA . GLY A 1 354 ? 11.393 -3.429 -12.739 1.00 93.50 354 GLY A CA 1
ATOM 2774 C C . GLY A 1 354 ? 10.680 -4.335 -11.748 1.00 93.50 354 GLY A C 1
ATOM 2775 O O . GLY A 1 354 ? 9.780 -5.079 -12.138 1.00 93.50 354 GLY A O 1
ATOM 2776 N N . PHE A 1 355 ? 11.072 -4.267 -10.482 1.00 92.62 355 PHE A N 1
ATOM 2777 C CA . PHE A 1 355 ? 10.302 -4.821 -9.381 1.00 92.62 355 PHE A CA 1
ATOM 2778 C C . PHE A 1 355 ? 9.555 -3.705 -8.673 1.00 92.62 355 PHE A C 1
ATOM 2780 O O . PHE A 1 355 ? 10.173 -2.703 -8.313 1.00 92.62 355 PHE A O 1
ATOM 2787 N N . THR A 1 356 ? 8.258 -3.885 -8.453 1.00 86.25 356 THR A N 1
ATOM 2788 C CA . THR A 1 356 ? 7.520 -3.110 -7.454 1.00 86.25 356 THR A CA 1
ATOM 2789 C C . THR A 1 356 ? 7.323 -3.949 -6.204 1.00 86.25 356 THR A C 1
ATOM 2791 O O . THR A 1 356 ? 7.221 -5.180 -6.278 1.00 86.25 356 THR A O 1
ATOM 2794 N N . ARG A 1 357 ? 7.302 -3.286 -5.044 1.00 77.94 357 ARG A N 1
ATOM 2795 C CA . ARG A 1 357 ? 7.098 -3.969 -3.756 1.00 77.94 357 ARG A CA 1
ATOM 2796 C C . ARG A 1 357 ? 5.646 -4.432 -3.592 1.00 77.94 357 ARG A C 1
ATOM 2798 O O . ARG A 1 357 ? 5.397 -5.393 -2.876 1.00 77.94 357 ARG A O 1
ATOM 2805 N N . HIS A 1 358 ? 4.701 -3.789 -4.278 1.00 73.50 358 HIS A N 1
ATOM 2806 C CA . HIS A 1 358 ? 3.274 -4.072 -4.158 1.00 73.50 358 HIS A CA 1
ATOM 2807 C C . HIS A 1 358 ? 2.488 -3.583 -5.402 1.00 73.50 358 HIS A C 1
ATOM 2809 O O . HIS A 1 358 ? 2.916 -2.608 -6.032 1.00 73.50 358 HIS A O 1
ATOM 2815 N N . PRO A 1 359 ? 1.354 -4.218 -5.786 1.00 60.47 359 PRO A N 1
ATOM 2816 C CA . PRO A 1 359 ? 0.591 -3.799 -6.974 1.00 60.47 359 PRO A CA 1
ATOM 2817 C C . PRO A 1 359 ? 0.040 -2.369 -6.913 1.00 60.47 359 PRO A C 1
ATOM 2819 O O . PRO A 1 359 ? 0.092 -1.643 -7.900 1.00 60.47 359 PRO A O 1
ATOM 2822 N N . LEU A 1 360 ? -0.424 -1.918 -5.742 1.00 56.03 360 LEU A N 1
ATOM 2823 C CA . LEU A 1 360 ? -0.930 -0.549 -5.559 1.00 56.03 360 LEU A CA 1
ATOM 2824 C C . LEU A 1 360 ? 0.170 0.525 -5.567 1.00 56.03 360 LEU A C 1
ATOM 2826 O O . LEU A 1 360 ? -0.139 1.713 -5.577 1.00 56.03 360 LEU A O 1
ATOM 2830 N N . GLY A 1 361 ? 1.453 0.144 -5.617 1.00 49.94 361 GLY A N 1
ATOM 2831 C CA . GLY A 1 361 ? 2.570 1.095 -5.722 1.00 49.94 361 GLY A CA 1
ATOM 2832 C C . GLY A 1 361 ? 2.521 1.863 -7.033 1.00 49.94 361 GLY A C 1
ATOM 2833 O O . GLY A 1 361 ? 3.071 2.948 -7.153 1.00 49.94 361 GLY A O 1
ATOM 2834 N N . HIS A 1 362 ? 1.774 1.337 -8.002 1.00 50.75 362 HIS A N 1
ATOM 2835 C CA . HIS A 1 362 ? 1.425 2.033 -9.223 1.00 50.75 362 HIS A CA 1
ATOM 2836 C C . HIS A 1 362 ? 0.564 3.270 -8.924 1.00 50.75 362 HIS A C 1
ATOM 2838 O O . HIS A 1 362 ? 0.896 4.349 -9.399 1.00 50.75 362 HIS A O 1
ATOM 2844 N N . ALA A 1 363 ? -0.480 3.149 -8.097 1.00 47.34 363 ALA A N 1
ATOM 2845 C CA . ALA A 1 363 ? -1.393 4.248 -7.770 1.00 47.34 363 ALA A CA 1
ATOM 2846 C C . ALA A 1 363 ? -0.728 5.365 -6.945 1.00 47.34 363 ALA A C 1
ATOM 2848 O O . ALA A 1 363 ? -1.127 6.519 -7.055 1.00 47.34 363 ALA A O 1
ATOM 2849 N N . GLN A 1 364 ? 0.303 5.028 -6.164 1.00 51.50 364 GLN A N 1
ATOM 2850 C CA . GLN A 1 364 ? 1.072 5.968 -5.338 1.00 51.50 364 GLN A CA 1
ATOM 2851 C C . GLN A 1 364 ? 2.467 6.279 -5.910 1.00 51.50 364 GLN A C 1
ATOM 2853 O O . GLN A 1 364 ? 3.327 6.786 -5.191 1.00 51.50 364 GLN A O 1
ATOM 2858 N N . ALA A 1 365 ? 2.724 5.956 -7.183 1.00 52.12 365 ALA A N 1
ATOM 2859 C CA . ALA A 1 365 ? 4.031 6.176 -7.793 1.00 52.12 365 ALA A CA 1
ATOM 2860 C C . ALA A 1 365 ? 4.418 7.661 -7.726 1.00 52.12 365 ALA A C 1
ATOM 2862 O O . ALA A 1 365 ? 3.611 8.533 -8.055 1.00 52.12 365 ALA A O 1
ATOM 2863 N N . VAL A 1 366 ? 5.682 7.943 -7.391 1.00 53.75 366 VAL A N 1
ATOM 2864 C CA . VAL A 1 366 ? 6.212 9.313 -7.204 1.00 53.75 366 VAL A CA 1
ATOM 2865 C C . VAL A 1 366 ? 6.001 10.204 -8.446 1.00 53.75 366 VAL A C 1
ATOM 2867 O O . VAL A 1 366 ? 5.911 11.421 -8.335 1.00 53.75 366 VAL A O 1
ATOM 2870 N N . GLY A 1 367 ? 5.845 9.609 -9.635 1.00 50.84 367 GLY A N 1
ATOM 2871 C CA . GLY A 1 367 ? 5.553 10.307 -10.897 1.00 50.84 367 GLY A CA 1
ATOM 2872 C C . GLY A 1 367 ? 4.090 10.408 -11.319 1.00 50.84 367 GLY A C 1
ATOM 2873 O O . GLY A 1 367 ? 3.823 10.693 -12.491 1.00 50.84 367 GLY A O 1
ATOM 2874 N N . GLY A 1 368 ? 3.154 10.121 -10.418 1.00 54.84 368 GLY A N 1
ATOM 2875 C CA . GLY A 1 368 ? 1.722 10.289 -10.638 1.00 54.84 368 GLY A CA 1
ATOM 2876 C C . GLY A 1 368 ? 1.104 9.334 -11.668 1.00 54.84 368 GLY A C 1
ATOM 2877 O O . GLY A 1 368 ? 1.642 8.280 -12.028 1.00 54.84 368 GLY A O 1
ATOM 2878 N N . ARG A 1 369 ? -0.073 9.720 -12.172 1.00 56.91 369 ARG A N 1
ATOM 2879 C CA . ARG A 1 369 ? -1.000 8.873 -12.953 1.00 56.91 369 ARG A CA 1
ATOM 2880 C C . ARG A 1 369 ? -0.393 8.173 -14.177 1.00 56.91 369 ARG A C 1
ATOM 2882 O O . ARG A 1 369 ? -0.801 7.062 -14.525 1.00 56.91 369 ARG A O 1
ATOM 2889 N N . MET A 1 370 ? 0.546 8.815 -14.870 1.00 59.31 370 MET A N 1
ATOM 2890 C CA . MET A 1 370 ? 1.147 8.255 -16.087 1.00 59.31 370 MET A CA 1
ATOM 2891 C C . MET A 1 370 ? 2.021 7.035 -15.776 1.00 59.31 370 MET A C 1
ATOM 2893 O O . MET A 1 370 ? 1.954 6.039 -16.499 1.00 59.31 370 MET A O 1
ATOM 2897 N N . LEU A 1 371 ? 2.792 7.083 -14.684 1.00 63.88 371 LEU A N 1
ATOM 2898 C CA . LEU A 1 371 ? 3.548 5.923 -14.218 1.00 63.88 371 LEU A CA 1
ATOM 2899 C C . LEU A 1 371 ? 2.626 4.840 -13.671 1.00 63.88 371 LEU A C 1
ATOM 2901 O O . LEU A 1 371 ? 2.854 3.673 -13.974 1.00 63.88 371 LEU A O 1
ATOM 2905 N N . ALA A 1 372 ? 1.566 5.218 -12.950 1.00 64.31 372 ALA A N 1
ATOM 2906 C CA . ALA A 1 372 ? 0.557 4.275 -12.475 1.00 64.31 372 ALA A CA 1
ATOM 2907 C C . ALA A 1 372 ? 0.010 3.416 -13.622 1.00 64.31 372 ALA A C 1
ATOM 2909 O O . ALA A 1 372 ? 0.098 2.190 -13.600 1.00 64.31 372 ALA A O 1
ATOM 2910 N N . THR A 1 373 ? -0.442 4.089 -14.684 1.00 64.44 373 THR A N 1
ATOM 2911 C CA . THR A 1 373 ? -0.977 3.449 -15.893 1.00 64.44 373 THR A CA 1
ATOM 2912 C C . THR A 1 373 ? 0.092 2.616 -16.604 1.00 64.44 373 THR A C 1
ATOM 2914 O O . THR A 1 373 ? -0.180 1.510 -17.070 1.00 64.44 373 THR A O 1
ATOM 2917 N N . PHE A 1 374 ? 1.327 3.127 -16.699 1.00 71.06 374 PHE A N 1
ATOM 2918 C CA . PHE A 1 374 ? 2.437 2.382 -17.290 1.00 71.06 374 PHE A CA 1
ATOM 2919 C C . PHE A 1 374 ? 2.694 1.081 -16.535 1.00 71.06 374 PHE A C 1
ATOM 2921 O O . PHE A 1 374 ? 2.823 0.033 -17.164 1.00 71.06 374 PHE A O 1
ATOM 2928 N N . PHE A 1 375 ? 2.773 1.132 -15.210 1.00 73.44 375 PHE A N 1
ATOM 2929 C CA . PHE A 1 375 ? 3.038 -0.054 -14.425 1.00 73.44 375 PHE A CA 1
ATOM 2930 C C . PHE A 1 375 ? 1.870 -1.039 -14.475 1.00 73.44 375 PHE A C 1
ATOM 2932 O O . PHE A 1 375 ? 2.105 -2.209 -14.759 1.00 73.44 375 PHE A O 1
ATOM 2939 N N . GLU A 1 376 ? 0.629 -0.574 -14.333 1.00 69.31 376 GLU A N 1
ATOM 2940 C CA . GLU A 1 376 ? -0.571 -1.408 -14.472 1.00 69.31 376 GLU A CA 1
ATOM 2941 C C . GLU A 1 376 ? -0.576 -2.172 -15.809 1.00 69.31 376 GLU A C 1
ATOM 2943 O O . GLU A 1 376 ? -0.728 -3.391 -15.844 1.00 69.31 376 GLU A O 1
ATOM 2948 N N . GLN A 1 377 ? -0.292 -1.484 -16.920 1.00 69.75 377 GLN A N 1
ATOM 2949 C CA . GLN A 1 377 ? -0.264 -2.096 -18.253 1.00 69.75 377 GLN A CA 1
ATOM 2950 C C . GLN A 1 377 ? 0.959 -2.989 -18.515 1.00 69.75 377 GLN A C 1
ATOM 2952 O O . GLN A 1 377 ? 0.960 -3.777 -19.468 1.00 69.75 377 GLN A O 1
ATOM 2957 N N . ARG A 1 378 ? 2.048 -2.827 -17.754 1.00 76.81 378 ARG A N 1
ATOM 2958 C CA . ARG A 1 378 ? 3.329 -3.520 -17.991 1.00 76.81 378 ARG A CA 1
ATOM 2959 C C . ARG A 1 378 ? 3.665 -4.564 -16.937 1.00 76.81 378 ARG A C 1
ATOM 2961 O O . ARG A 1 378 ? 4.648 -5.288 -17.133 1.00 76.81 378 ARG A O 1
ATOM 2968 N N . THR A 1 379 ? 2.879 -4.671 -15.872 1.00 84.44 379 THR A N 1
ATOM 2969 C CA . THR A 1 379 ? 3.027 -5.710 -14.857 1.00 84.44 379 THR A CA 1
ATOM 2970 C C . THR A 1 379 ? 2.673 -7.068 -15.455 1.00 84.44 379 THR A C 1
ATOM 2972 O O . THR A 1 379 ? 1.545 -7.338 -15.849 1.00 84.44 379 THR A O 1
ATOM 2975 N N . VAL A 1 380 ? 3.675 -7.943 -15.564 1.00 86.75 380 VAL A N 1
ATOM 2976 C CA . VAL A 1 380 ? 3.538 -9.283 -16.164 1.00 86.75 380 VAL A CA 1
ATOM 2977 C C . VAL A 1 380 ? 3.306 -10.373 -15.119 1.00 86.75 380 VAL A C 1
ATOM 2979 O O . VAL A 1 380 ? 2.972 -11.515 -15.451 1.00 86.75 380 VAL A O 1
ATOM 2982 N N . ALA A 1 381 ? 3.536 -10.055 -13.847 1.00 87.31 381 ALA A N 1
ATOM 2983 C CA . ALA A 1 381 ? 3.321 -10.964 -12.737 1.00 87.31 381 ALA A CA 1
ATOM 2984 C C . ALA A 1 381 ? 3.146 -10.205 -11.426 1.00 87.31 381 ALA A C 1
ATOM 2986 O O . ALA A 1 381 ? 3.863 -9.235 -11.182 1.00 87.31 381 ALA A O 1
ATOM 2987 N N . THR A 1 382 ? 2.277 -10.743 -10.579 1.00 86.50 382 THR A N 1
ATOM 2988 C CA . THR A 1 382 ? 2.141 -10.378 -9.172 1.00 86.50 382 THR A CA 1
ATOM 2989 C C . THR A 1 382 ? 2.477 -11.599 -8.323 1.00 86.50 382 THR A C 1
ATOM 2991 O O . THR A 1 382 ? 2.141 -12.720 -8.714 1.00 86.50 382 THR A O 1
ATOM 2994 N N . TYR A 1 383 ? 3.191 -11.392 -7.220 1.00 87.38 383 TYR A N 1
ATOM 2995 C CA . TYR A 1 383 ? 3.605 -12.437 -6.293 1.00 87.38 383 TYR A CA 1
ATOM 2996 C C . TYR A 1 383 ? 3.702 -11.880 -4.865 1.00 87.38 383 TYR A C 1
ATOM 2998 O O . TYR A 1 383 ? 4.566 -11.051 -4.570 1.00 87.38 383 TYR A O 1
ATOM 3006 N N . THR A 1 384 ? 2.799 -12.319 -3.996 1.00 87.31 384 THR A N 1
ATOM 3007 C CA . THR A 1 384 ? 2.584 -11.815 -2.629 1.00 87.31 384 THR A CA 1
ATOM 3008 C C . THR A 1 384 ? 3.272 -12.689 -1.572 1.00 87.31 384 THR A C 1
ATOM 3010 O O . THR A 1 384 ? 3.811 -13.758 -1.878 1.00 87.31 384 THR A O 1
ATOM 3013 N N . PHE A 1 385 ? 3.236 -12.278 -0.297 1.00 87.00 385 PHE A N 1
ATOM 3014 C CA . PHE A 1 385 ? 3.682 -13.149 0.802 1.00 87.00 385 PHE A CA 1
ATOM 3015 C C . PHE A 1 385 ? 2.797 -14.396 0.958 1.00 87.00 385 PHE A C 1
ATOM 3017 O O . PHE A 1 385 ? 3.308 -15.475 1.264 1.00 87.00 385 PHE A O 1
ATOM 3024 N N . ALA A 1 386 ? 1.490 -14.291 0.692 1.00 83.81 386 ALA A N 1
ATOM 3025 C CA . ALA A 1 386 ? 0.590 -15.442 0.744 1.00 83.81 386 ALA A CA 1
ATOM 3026 C C . ALA A 1 386 ? 0.924 -16.496 -0.318 1.00 83.81 386 ALA A C 1
ATOM 3028 O O . ALA A 1 386 ? 0.871 -17.689 -0.002 1.00 83.81 386 ALA A O 1
ATOM 3029 N N . ASP A 1 387 ? 1.307 -16.068 -1.527 1.00 87.38 387 ASP A N 1
ATOM 3030 C CA . ASP A 1 387 ? 1.774 -16.967 -2.590 1.00 87.38 387 ASP A CA 1
ATOM 3031 C C . ASP A 1 387 ? 3.061 -17.687 -2.164 1.00 87.38 387 ASP A C 1
ATOM 3033 O O . ASP A 1 387 ? 3.194 -18.901 -2.314 1.00 87.38 387 ASP A O 1
ATOM 3037 N N . ALA A 1 388 ? 3.995 -16.947 -1.562 1.00 88.75 388 ALA A N 1
ATOM 3038 C CA . ALA A 1 388 ? 5.269 -17.470 -1.080 1.00 88.75 388 ALA A CA 1
ATOM 3039 C C . ALA A 1 388 ? 5.118 -18.539 0.014 1.00 88.75 388 ALA A C 1
ATOM 3041 O O . ALA A 1 388 ? 5.836 -19.550 0.036 1.00 88.75 388 ALA A O 1
ATOM 3042 N N . GLU A 1 389 ? 4.167 -18.332 0.922 1.00 86.50 389 GLU A N 1
ATOM 3043 C CA . GLU A 1 389 ? 3.838 -19.300 1.961 1.00 86.50 389 GLU A CA 1
ATOM 3044 C C . GLU A 1 389 ? 3.070 -20.504 1.400 1.00 86.50 389 GLU A C 1
ATOM 3046 O O . GLU A 1 389 ? 3.328 -21.642 1.796 1.00 86.50 389 GLU A O 1
ATOM 3051 N N . GLU A 1 390 ? 2.154 -20.292 0.450 1.00 83.94 390 GLU A N 1
ATOM 3052 C CA . GLU A 1 390 ? 1.438 -21.378 -0.224 1.00 83.94 390 GLU A CA 1
ATOM 3053 C C . GLU A 1 390 ? 2.388 -22.292 -1.003 1.00 83.94 390 GLU A C 1
ATOM 3055 O O . GLU A 1 390 ? 2.328 -23.526 -0.880 1.00 83.94 390 GLU A O 1
ATOM 3060 N N . ASP A 1 391 ? 3.311 -21.679 -1.742 1.00 86.19 391 ASP A N 1
ATOM 3061 C CA . ASP A 1 391 ? 4.411 -22.367 -2.399 1.00 86.19 391 ASP A CA 1
ATOM 3062 C C . ASP A 1 391 ? 5.333 -23.040 -1.378 1.00 86.19 391 ASP A C 1
ATOM 3064 O O . ASP A 1 391 ? 6.108 -23.924 -1.738 1.00 86.19 391 ASP A O 1
ATOM 3068 N N . GLY A 1 392 ? 5.209 -22.719 -0.089 1.00 83.75 392 GLY A N 1
ATOM 3069 C CA . GLY A 1 392 ? 5.817 -23.431 1.029 1.00 83.75 392 GLY A CA 1
ATOM 3070 C C . GLY A 1 392 ? 7.306 -23.173 1.182 1.00 83.75 392 GLY A C 1
ATOM 3071 O O . GLY A 1 392 ? 7.996 -24.017 1.760 1.00 83.75 392 GLY A O 1
ATOM 3072 N N . TRP A 1 393 ? 7.805 -22.064 0.632 1.00 88.25 393 TRP A N 1
ATOM 3073 C CA . TRP A 1 393 ? 9.178 -21.622 0.859 1.00 88.25 393 TRP A CA 1
ATOM 3074 C C . TRP A 1 393 ? 9.258 -20.490 1.885 1.00 88.25 393 TRP A C 1
ATOM 3076 O O . TRP A 1 393 ? 10.234 -20.448 2.631 1.00 88.25 393 TRP A O 1
ATOM 3086 N N . LEU A 1 394 ? 8.230 -19.639 1.984 1.00 88.19 394 LEU A N 1
ATOM 3087 C CA . LEU A 1 394 ? 8.119 -18.669 3.069 1.00 88.19 394 LEU A CA 1
ATOM 3088 C C . LEU A 1 394 ? 7.579 -19.340 4.336 1.00 88.19 394 LEU A C 1
ATOM 3090 O O . LEU A 1 394 ? 6.815 -20.312 4.304 1.00 88.19 394 LEU A O 1
ATOM 3094 N N . ARG A 1 395 ? 8.004 -18.818 5.481 1.00 83.75 395 ARG A N 1
ATOM 3095 C CA . ARG A 1 395 ? 7.488 -19.218 6.784 1.00 83.75 395 ARG A CA 1
ATOM 3096 C C . ARG A 1 395 ? 6.023 -18.770 6.956 1.00 83.75 395 ARG A C 1
ATOM 3098 O O . ARG A 1 395 ? 5.668 -17.717 6.440 1.00 83.75 395 ARG A O 1
ATOM 3105 N N . PRO A 1 396 ? 5.193 -19.523 7.707 1.00 84.31 396 PRO A N 1
ATOM 3106 C CA . PRO A 1 396 ? 3.850 -19.083 8.053 1.00 84.31 396 PRO A CA 1
ATOM 3107 C C . PRO A 1 396 ? 3.832 -17.753 8.789 1.00 84.31 396 PRO A C 1
ATOM 3109 O O . PRO A 1 396 ? 4.668 -17.513 9.669 1.00 84.31 396 PRO A O 1
ATOM 3112 N N . PHE A 1 397 ? 2.844 -16.944 8.446 1.00 87.69 397 PHE A N 1
ATOM 3113 C CA . PHE A 1 397 ? 2.539 -15.676 9.083 1.00 87.69 397 PHE A CA 1
ATOM 3114 C C . PHE A 1 397 ? 1.022 -15.473 9.075 1.00 87.69 397 PHE A C 1
ATOM 3116 O O . PHE A 1 397 ? 0.325 -15.982 8.195 1.00 87.69 397 PHE A O 1
ATOM 3123 N N . ASP A 1 398 ? 0.534 -14.723 10.052 1.00 86.69 398 ASP A N 1
ATOM 3124 C CA . ASP A 1 398 ? -0.867 -14.346 10.178 1.00 86.69 398 ASP A CA 1
ATOM 3125 C C . ASP A 1 398 ? -0.983 -12.829 10.058 1.00 86.69 398 ASP A C 1
ATOM 3127 O O . ASP A 1 398 ? -0.109 -12.098 10.518 1.00 86.69 398 ASP A O 1
ATOM 3131 N N . VAL A 1 399 ? -2.064 -12.345 9.448 1.00 86.81 399 VAL A N 1
ATOM 3132 C CA . VAL A 1 399 ? -2.391 -10.916 9.417 1.00 86.81 399 VAL A CA 1
ATOM 3133 C C . VAL A 1 399 ? -3.717 -10.729 10.142 1.00 86.81 399 VAL A C 1
ATOM 3135 O O . VAL A 1 399 ? -4.720 -11.363 9.801 1.00 86.81 399 VAL A O 1
ATOM 3138 N N . LEU A 1 400 ? -3.707 -9.890 11.175 1.00 85.00 400 LEU A N 1
ATOM 3139 C CA . LEU A 1 400 ? -4.832 -9.684 12.083 1.00 85.00 400 LEU A CA 1
ATOM 3140 C C . LEU A 1 400 ? -5.249 -8.217 12.062 1.00 85.00 400 LEU A C 1
ATOM 3142 O O . LEU A 1 400 ? -4.409 -7.321 12.083 1.00 85.00 400 LEU A O 1
ATOM 3146 N N . ARG A 1 401 ? -6.558 -7.967 12.017 1.00 86.56 401 ARG A N 1
ATOM 3147 C CA . ARG A 1 401 ? -7.117 -6.612 12.060 1.00 86.56 401 ARG A CA 1
ATOM 3148 C C . ARG A 1 401 ? -7.544 -6.278 13.474 1.00 86.56 401 ARG A C 1
ATOM 3150 O O . ARG A 1 401 ? -8.309 -7.030 14.073 1.00 86.56 401 ARG A O 1
ATOM 3157 N N . HIS A 1 402 ? -7.134 -5.108 13.937 1.00 87.75 402 HIS A N 1
ATOM 3158 C CA . HIS A 1 402 ? -7.542 -4.554 15.220 1.00 87.75 402 HIS A CA 1
ATOM 3159 C C . HIS A 1 402 ? -8.209 -3.200 14.987 1.00 87.75 402 HIS A C 1
ATOM 3161 O O . HIS A 1 402 ? -7.555 -2.165 15.109 1.00 87.75 402 HIS A O 1
ATOM 3167 N N . PRO A 1 403 ? -9.497 -3.185 14.603 1.00 87.25 403 PRO A N 1
ATOM 3168 C CA . PRO A 1 403 ? -10.263 -1.952 14.582 1.00 87.25 403 PRO A CA 1
ATOM 3169 C C . PRO A 1 403 ? -10.401 -1.410 16.007 1.00 87.25 403 PRO A C 1
ATOM 3171 O O . PRO A 1 403 ? -10.815 -2.133 16.915 1.00 87.25 403 PRO A O 1
ATOM 3174 N N . VAL A 1 404 ? -10.103 -0.128 16.193 1.00 86.81 404 VAL A N 1
ATOM 3175 C CA . VAL A 1 404 ? -10.434 0.613 17.413 1.00 86.81 404 VAL A CA 1
ATOM 3176 C C . VAL A 1 404 ? -11.490 1.665 17.123 1.00 86.81 404 VAL A C 1
ATOM 3178 O O . VAL A 1 404 ? -11.703 2.063 15.976 1.00 86.81 404 VAL A O 1
ATOM 3181 N N . THR A 1 405 ? -12.170 2.105 18.168 1.00 85.19 405 THR A N 1
ATOM 3182 C CA . THR A 1 405 ? -13.102 3.228 18.125 1.00 85.19 405 THR A CA 1
ATOM 3183 C C . THR A 1 405 ? -12.527 4.373 18.940 1.00 85.19 405 THR A C 1
ATOM 3185 O O . THR A 1 405 ? -11.841 4.142 19.935 1.00 85.19 405 THR A O 1
ATOM 3188 N N . PHE A 1 406 ? -12.818 5.601 18.524 1.00 80.06 406 PHE A N 1
ATOM 3189 C CA . PHE A 1 406 ? -12.542 6.779 19.336 1.00 80.06 406 PHE A CA 1
ATOM 3190 C C . PHE A 1 406 ? -13.259 6.701 20.687 1.00 80.06 406 PHE A C 1
ATOM 3192 O O . PHE A 1 406 ? -14.351 6.132 20.783 1.00 80.06 406 PHE A O 1
ATOM 3199 N N . GLN A 1 407 ? -12.662 7.306 21.713 1.00 88.06 407 GLN A N 1
ATOM 3200 C CA . GLN A 1 407 ? -13.403 7.685 22.915 1.00 88.06 407 GLN A CA 1
ATOM 3201 C C . GLN A 1 407 ? -14.366 8.839 22.592 1.00 88.06 407 GLN A C 1
ATOM 3203 O O . GLN A 1 407 ? -14.210 9.516 21.578 1.00 88.06 407 GLN A O 1
ATOM 3208 N N . GLU A 1 408 ? -15.379 9.064 23.429 1.00 84.44 408 GLU A N 1
ATOM 3209 C CA . GLU A 1 408 ? -16.451 10.031 23.137 1.00 84.44 408 GLU A CA 1
ATOM 3210 C C . GLU A 1 408 ? -15.921 11.462 22.907 1.00 84.44 408 GLU A C 1
ATOM 3212 O O . GLU A 1 408 ? -16.333 12.140 21.966 1.00 84.44 408 GLU A O 1
ATOM 3217 N N . ASP A 1 409 ? -14.954 11.907 23.716 1.00 90.44 409 ASP A N 1
ATOM 3218 C CA . ASP A 1 409 ? -14.306 13.221 23.590 1.00 90.44 409 ASP A CA 1
ATOM 3219 C C . ASP A 1 409 ? -13.472 13.343 22.302 1.00 90.44 409 ASP A C 1
ATOM 3221 O O . ASP A 1 409 ? -13.540 14.350 21.586 1.00 90.44 409 ASP A O 1
ATOM 3225 N N . GLU A 1 410 ? -12.713 12.295 21.974 1.00 88.62 410 GLU A N 1
ATOM 3226 C CA . GLU A 1 410 ? -11.927 12.213 20.738 1.00 88.62 410 GLU A CA 1
ATOM 3227 C C . GLU A 1 410 ? -12.833 12.191 19.504 1.00 88.62 410 GLU A C 1
ATOM 3229 O O . GLU A 1 410 ? -12.554 12.861 18.508 1.00 88.62 410 GLU A O 1
ATOM 3234 N N . PHE A 1 411 ? -13.940 11.451 19.581 1.00 83.06 411 PHE A N 1
ATOM 3235 C CA . PHE A 1 411 ? -14.898 11.314 18.495 1.00 83.06 411 PHE A CA 1
ATOM 3236 C C . PHE A 1 411 ? -15.591 12.637 18.196 1.00 83.06 411 PHE A C 1
ATOM 3238 O O . PHE A 1 411 ? -15.727 13.000 17.028 1.00 83.06 411 PHE A O 1
ATOM 3245 N N . GLN A 1 412 ? -15.987 13.379 19.232 1.00 81.12 412 GLN A N 1
ATOM 3246 C CA . GLN A 1 412 ? -16.597 14.692 19.061 1.00 81.12 412 GLN A CA 1
ATOM 3247 C C . GLN A 1 412 ? -15.619 15.671 18.391 1.00 81.12 412 GLN A C 1
ATOM 3249 O O . GLN A 1 412 ? -15.985 16.341 17.425 1.00 81.12 412 GLN A O 1
ATOM 3254 N N . THR A 1 413 ? -14.352 15.667 18.816 1.00 87.56 413 THR A N 1
ATOM 3255 C CA . THR A 1 413 ? -13.293 16.478 18.191 1.00 87.56 413 THR A CA 1
ATOM 3256 C C . THR A 1 413 ? -13.076 16.081 16.726 1.00 87.56 413 THR A C 1
ATOM 3258 O O . THR A 1 413 ? -13.040 16.934 15.836 1.00 87.56 413 THR A O 1
ATOM 3261 N N . TYR A 1 414 ? -12.980 14.778 16.444 1.00 83.88 414 TYR A N 1
ATOM 3262 C CA . TYR A 1 414 ? -12.828 14.262 15.084 1.00 83.88 414 TYR A CA 1
ATOM 3263 C C . TYR A 1 414 ? -14.009 14.651 14.193 1.00 83.88 414 TYR A C 1
ATOM 3265 O O . TYR A 1 414 ? -13.808 15.104 13.064 1.00 83.88 414 TYR A O 1
ATOM 3273 N N . ARG A 1 415 ? -15.238 14.510 14.703 1.00 82.44 415 ARG A N 1
ATOM 3274 C CA . ARG A 1 415 ? -16.469 14.879 14.001 1.00 82.44 415 ARG A CA 1
ATOM 3275 C C . ARG A 1 415 ? -16.456 16.355 13.619 1.00 82.44 415 ARG A C 1
ATOM 3277 O O . ARG A 1 415 ? -16.690 16.665 12.458 1.00 82.44 415 ARG A O 1
ATOM 3284 N N . GLU A 1 416 ? -16.110 17.250 14.540 1.00 83.56 416 GLU A N 1
ATOM 3285 C CA . GLU A 1 416 ? -16.059 18.691 14.264 1.00 83.56 416 GLU A CA 1
ATOM 3286 C C . GLU A 1 416 ? -15.079 19.041 13.135 1.00 83.56 416 GLU A C 1
ATOM 3288 O O . GLU A 1 416 ? -15.411 19.809 12.226 1.00 83.56 416 GLU A O 1
ATOM 3293 N N . VAL A 1 417 ? -13.879 18.451 13.145 1.00 81.31 417 VAL A N 1
ATOM 3294 C CA . VAL A 1 417 ? -12.899 18.651 12.065 1.00 81.31 417 VAL A CA 1
ATOM 3295 C C . VAL A 1 417 ? -13.404 18.036 10.755 1.00 81.31 417 VAL A C 1
ATOM 3297 O O . VAL A 1 417 ? -13.296 18.659 9.696 1.00 81.31 417 VAL A O 1
ATOM 3300 N N . ASN A 1 418 ? -13.989 16.840 10.812 1.00 80.50 418 ASN A N 1
ATOM 3301 C CA . ASN A 1 418 ? -14.534 16.137 9.654 1.00 80.50 418 ASN A CA 1
ATOM 3302 C C . ASN A 1 418 ? -15.700 16.897 8.999 1.00 80.50 418 ASN A C 1
ATOM 3304 O O . ASN A 1 418 ? -15.733 17.031 7.776 1.00 80.50 418 ASN A O 1
ATOM 3308 N N . ASP A 1 419 ? -16.605 17.474 9.783 1.00 80.06 419 ASP A N 1
ATOM 3309 C CA . ASP A 1 419 ? -17.743 18.249 9.281 1.00 80.06 419 ASP A CA 1
ATOM 3310 C C . ASP A 1 419 ? -17.279 19.558 8.629 1.00 80.06 419 ASP A C 1
ATOM 3312 O O . ASP A 1 419 ? -17.770 19.956 7.561 1.00 80.06 419 ASP A O 1
ATOM 3316 N N . ARG A 1 420 ? -16.263 20.209 9.216 1.00 78.19 420 ARG A N 1
ATOM 3317 C CA . ARG A 1 420 ? -15.600 21.371 8.603 1.00 78.19 420 ARG A CA 1
ATOM 3318 C C . ARG A 1 420 ? -14.915 20.986 7.297 1.00 78.19 420 ARG A C 1
ATOM 3320 O O . ARG A 1 420 ? -15.099 21.688 6.302 1.00 78.19 420 ARG A O 1
ATOM 3327 N N . PHE A 1 421 ? -14.190 19.867 7.279 1.00 79.50 421 PHE A N 1
ATOM 3328 C CA . PHE A 1 421 ? -13.564 19.323 6.076 1.00 79.50 421 PHE A CA 1
ATOM 3329 C C . PHE A 1 421 ? -14.593 19.108 4.967 1.00 79.50 421 PHE A C 1
ATOM 3331 O O . PHE A 1 421 ? -14.426 19.654 3.881 1.00 79.50 421 PHE A O 1
ATOM 3338 N N . ILE A 1 422 ? -15.687 18.394 5.247 1.00 75.56 422 ILE A N 1
ATOM 3339 C CA . ILE A 1 422 ? -16.751 18.114 4.271 1.00 75.56 422 ILE A CA 1
ATOM 3340 C C . ILE A 1 422 ? -17.373 19.419 3.760 1.00 75.56 422 ILE A C 1
ATOM 3342 O O . ILE A 1 422 ? -17.559 19.600 2.555 1.00 75.56 422 ILE A O 1
ATOM 3346 N N . THR A 1 423 ? -17.654 20.364 4.659 1.00 78.19 423 THR A N 1
ATOM 3347 C CA . THR A 1 423 ? -18.244 21.661 4.301 1.00 78.19 423 THR A CA 1
ATOM 3348 C C . THR A 1 423 ? -17.345 22.452 3.355 1.00 78.19 423 THR A C 1
ATOM 3350 O O . THR A 1 423 ? -17.816 22.971 2.337 1.00 78.19 423 THR A O 1
ATOM 3353 N N . VAL A 1 424 ? -16.052 22.560 3.674 1.00 77.56 424 VAL A N 1
ATOM 3354 C CA . VAL A 1 424 ? -15.082 23.262 2.826 1.00 77.56 424 VAL A CA 1
ATOM 3355 C C . VAL A 1 424 ? -14.878 22.500 1.520 1.00 77.56 424 VAL A C 1
ATOM 3357 O O . VAL A 1 424 ? -14.922 23.116 0.458 1.00 77.56 424 VAL A O 1
ATOM 3360 N N . HIS A 1 425 ? -14.759 21.173 1.571 1.00 78.75 425 HIS A N 1
ATOM 3361 C CA . HIS A 1 425 ? -14.540 20.319 0.404 1.00 78.75 425 HIS A CA 1
ATOM 3362 C C . HIS A 1 425 ? -15.666 20.504 -0.609 1.00 78.75 425 HIS A C 1
ATOM 3364 O O . HIS A 1 425 ? -15.417 20.726 -1.792 1.00 78.7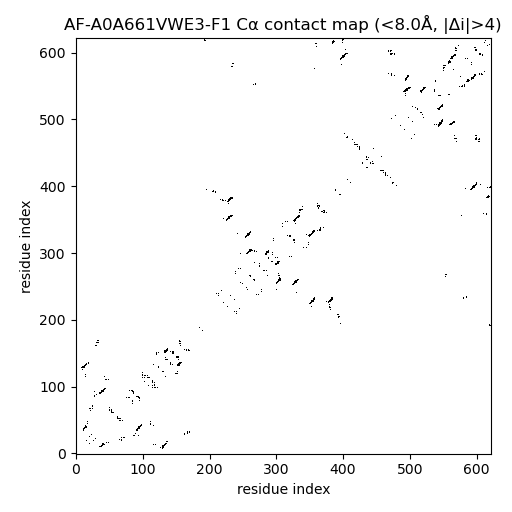5 425 HIS A O 1
ATOM 3370 N N . ASN A 1 426 ? -16.912 20.521 -0.134 1.00 75.44 426 ASN A N 1
ATOM 3371 C CA . ASN A 1 426 ? -18.084 20.759 -0.967 1.00 75.44 426 ASN A CA 1
ATOM 3372 C C . ASN A 1 426 ? -18.105 22.173 -1.564 1.00 75.44 426 ASN A C 1
ATOM 3374 O O . ASN A 1 426 ? -18.452 22.337 -2.732 1.00 75.44 426 ASN A O 1
ATOM 3378 N N . LYS A 1 427 ? -17.724 23.205 -0.798 1.00 82.62 427 LYS A N 1
ATOM 3379 C CA . LYS A 1 427 ? -17.634 24.585 -1.312 1.00 82.62 427 LYS A CA 1
ATOM 3380 C C . LYS A 1 427 ? -16.566 24.714 -2.399 1.00 82.62 427 LYS A C 1
ATOM 3382 O O . LYS A 1 427 ? -16.832 25.308 -3.441 1.00 82.62 427 LYS A O 1
ATOM 3387 N N . VAL A 1 428 ? -15.395 24.127 -2.171 1.00 78.69 428 VAL A N 1
ATOM 3388 C CA . VAL A 1 428 ? -14.256 24.136 -3.100 1.00 78.69 428 VAL A CA 1
ATOM 3389 C C . VAL A 1 428 ? -14.587 23.340 -4.360 1.00 78.69 428 VAL A C 1
ATOM 3391 O O . VAL A 1 428 ? -14.406 23.850 -5.458 1.00 78.69 428 VAL A O 1
ATOM 3394 N N . SER A 1 429 ? -15.193 22.161 -4.223 1.00 80.12 429 SER A N 1
ATOM 3395 C CA . SER A 1 429 ? -15.611 21.317 -5.353 1.00 80.12 429 SER A CA 1
ATOM 3396 C C . SER A 1 429 ? -16.718 21.945 -6.207 1.00 80.12 429 SER A C 1
ATOM 3398 O O . SER A 1 429 ? -16.826 21.651 -7.395 1.00 80.12 429 SER A O 1
ATOM 3400 N N . ARG A 1 430 ? -17.557 22.820 -5.630 1.00 83.19 430 ARG A N 1
ATOM 3401 C CA . ARG A 1 430 ? -18.516 23.635 -6.400 1.00 83.19 430 ARG A CA 1
ATOM 3402 C C . ARG A 1 430 ? -17.839 24.796 -7.123 1.00 83.19 430 ARG A C 1
ATOM 3404 O O . ARG A 1 430 ? -18.257 25.141 -8.222 1.00 83.19 430 ARG A O 1
ATOM 3411 N N . ARG A 1 431 ? -16.839 25.417 -6.491 1.00 86.56 431 ARG A N 1
ATOM 3412 C CA . ARG A 1 431 ? -16.074 26.537 -7.061 1.00 86.56 431 ARG A CA 1
ATOM 3413 C C . ARG A 1 431 ? -15.169 26.082 -8.206 1.00 86.56 431 ARG A C 1
ATOM 3415 O O . ARG A 1 431 ? -15.050 26.807 -9.185 1.00 86.56 431 ARG A O 1
ATOM 3422 N N . TYR A 1 432 ? -14.602 24.885 -8.085 1.00 84.19 432 TYR A N 1
ATOM 3423 C CA . TYR A 1 432 ? -13.722 24.254 -9.064 1.00 84.19 432 TYR A CA 1
ATOM 3424 C C . TYR A 1 432 ? -14.293 22.895 -9.491 1.00 84.19 432 TYR A C 1
ATOM 3426 O O . TYR A 1 432 ? -13.896 21.855 -8.953 1.00 84.19 432 TYR A O 1
ATOM 3434 N N . PRO A 1 433 ? -15.260 22.872 -10.426 1.00 81.00 433 PRO A N 1
ATOM 3435 C CA . PRO A 1 433 ? -15.915 21.642 -10.858 1.00 81.00 433 PRO A CA 1
ATOM 3436 C C . PRO A 1 433 ? -14.954 20.592 -11.422 1.00 81.00 433 PRO A C 1
ATOM 3438 O O . PRO A 1 433 ? -15.240 19.401 -11.295 1.00 81.00 433 PRO A O 1
ATOM 3441 N N . GLU A 1 434 ? -13.813 21.012 -11.984 1.00 74.12 434 GLU A N 1
ATOM 3442 C CA . GLU A 1 434 ? -12.760 20.120 -12.480 1.00 74.12 434 GLU A CA 1
ATOM 3443 C C . GLU A 1 434 ? -12.184 19.188 -11.401 1.00 74.12 434 GLU A C 1
ATOM 3445 O O . GLU A 1 434 ? -11.638 18.137 -11.736 1.00 74.12 434 GLU A O 1
ATOM 3450 N N . LEU A 1 435 ? -12.351 19.519 -10.114 1.00 69.38 435 LEU A N 1
ATOM 3451 C CA . LEU A 1 435 ? -11.974 18.644 -9.004 1.00 69.38 435 LEU A CA 1
ATOM 3452 C C . LEU A 1 435 ? -12.864 17.401 -8.900 1.00 69.38 435 LEU A C 1
ATOM 3454 O O . LEU A 1 435 ? -12.375 16.348 -8.505 1.00 69.38 435 LEU A O 1
ATOM 3458 N N . ASN A 1 436 ? -14.142 17.484 -9.289 1.00 66.25 436 ASN A N 1
ATOM 3459 C CA . ASN A 1 436 ? -15.066 16.340 -9.223 1.00 66.25 436 ASN A CA 1
ATOM 3460 C C . ASN A 1 436 ? -14.802 15.302 -10.321 1.00 66.25 436 ASN A C 1
ATOM 3462 O O . ASN A 1 436 ? -15.204 14.148 -10.200 1.00 66.25 436 ASN A O 1
ATOM 3466 N N . GLU A 1 437 ? -14.166 15.724 -11.412 1.00 58.66 437 GLU A N 1
ATOM 3467 C CA . GLU A 1 437 ? -13.786 14.856 -12.531 1.00 58.66 437 GLU A CA 1
ATOM 3468 C C . GLU A 1 437 ? -12.315 14.416 -12.441 1.00 58.66 437 GLU A C 1
ATOM 3470 O O . GLU A 1 437 ? -11.841 13.628 -13.266 1.00 58.66 437 GLU A O 1
ATOM 3475 N N . ALA A 1 438 ? -11.583 14.918 -11.442 1.00 51.62 438 ALA A N 1
ATOM 3476 C CA . ALA A 1 438 ? -10.189 14.589 -11.226 1.00 51.62 438 ALA A CA 1
ATOM 3477 C C . ALA A 1 438 ? -10.042 13.166 -10.674 1.00 51.62 438 ALA A C 1
ATOM 3479 O O . ALA A 1 438 ? -10.700 12.773 -9.717 1.00 51.62 438 ALA A O 1
ATOM 3480 N N . SER A 1 439 ? -9.118 12.401 -11.258 1.00 48.75 439 SER A N 1
ATOM 3481 C CA . SER A 1 439 ? -8.724 11.087 -10.735 1.00 48.75 439 SER A CA 1
ATOM 3482 C C . SER A 1 439 ? -7.936 11.185 -9.426 1.00 48.75 439 SER A C 1
ATOM 3484 O O . SER A 1 439 ? -7.950 10.246 -8.644 1.00 48.75 439 SER A O 1
ATOM 3486 N N . ASP A 1 440 ? -7.243 12.307 -9.216 1.00 61.22 440 ASP A N 1
ATOM 3487 C CA . ASP A 1 440 ? -6.586 12.663 -7.961 1.00 61.22 440 ASP A CA 1
ATOM 3488 C C . ASP A 1 440 ? -7.038 14.074 -7.576 1.00 61.22 440 ASP A C 1
ATOM 3490 O O . ASP A 1 440 ? -6.686 15.066 -8.223 1.00 61.22 440 ASP A O 1
ATOM 3494 N N . PHE A 1 441 ? -7.873 14.140 -6.542 1.00 73.94 441 PHE A N 1
ATOM 3495 C CA . PHE A 1 441 ? -8.421 15.388 -6.031 1.00 73.94 441 PHE A CA 1
ATOM 3496 C C . PHE A 1 441 ? -7.321 16.328 -5.522 1.00 73.94 441 PHE A C 1
ATOM 3498 O O . PHE A 1 441 ? -7.366 17.527 -5.793 1.00 73.94 441 PHE A O 1
ATOM 3505 N N . TRP A 1 442 ? -6.326 15.797 -4.809 1.00 75.50 442 TRP A N 1
ATOM 3506 C CA . TRP A 1 442 ? -5.314 16.592 -4.114 1.00 75.50 442 TRP A CA 1
ATOM 3507 C C . TRP A 1 442 ? -4.301 17.185 -5.080 1.00 75.50 442 TRP A C 1
ATOM 3509 O O . TRP A 1 442 ? -3.959 18.360 -4.956 1.00 75.50 442 TRP A O 1
ATOM 3519 N N . GLU A 1 443 ? -3.874 16.406 -6.072 1.00 71.00 443 GLU A N 1
ATOM 3520 C CA . GLU A 1 443 ? -2.974 16.895 -7.115 1.00 71.00 443 GLU A CA 1
ATOM 3521 C C . GLU A 1 443 ? -3.649 17.993 -7.953 1.00 71.00 443 GLU A C 1
ATOM 3523 O O . GLU A 1 443 ? -3.071 19.057 -8.185 1.00 71.00 443 GLU A O 1
ATOM 3528 N N . SER A 1 444 ? -4.905 17.779 -8.365 1.00 74.50 444 SER A N 1
ATOM 3529 C CA . SER A 1 444 ? -5.667 18.802 -9.089 1.00 74.50 444 SER A CA 1
ATOM 3530 C C . SER A 1 444 ? -5.910 20.049 -8.237 1.00 74.50 444 SER A C 1
ATOM 3532 O O . SER A 1 444 ? -5.777 21.159 -8.749 1.00 74.50 444 SER A O 1
ATOM 3534 N N . LEU A 1 445 ? -6.200 19.894 -6.941 1.00 78.31 445 LEU A N 1
ATOM 3535 C CA . LEU A 1 445 ? -6.347 21.016 -6.013 1.00 78.31 445 LEU A CA 1
ATOM 3536 C C . LEU A 1 445 ? -5.043 21.809 -5.880 1.00 78.31 445 LEU A C 1
ATOM 3538 O O . LEU A 1 445 ? -5.071 23.038 -5.920 1.00 78.31 445 LEU A O 1
ATOM 3542 N N . HIS A 1 446 ? -3.901 21.127 -5.785 1.00 78.12 446 HIS A N 1
ATOM 3543 C CA . HIS A 1 446 ? -2.592 21.773 -5.733 1.00 78.12 446 HIS A CA 1
ATOM 3544 C C . HIS A 1 446 ? -2.330 22.611 -6.994 1.00 78.12 446 HIS A C 1
ATOM 3546 O O . HIS A 1 446 ? -2.015 23.794 -6.891 1.00 78.12 446 HIS A O 1
ATOM 3552 N N . ARG A 1 447 ? -2.586 22.050 -8.187 1.00 82.75 447 ARG A N 1
ATOM 3553 C CA . ARG A 1 447 ? -2.448 22.767 -9.472 1.00 82.75 447 ARG A CA 1
ATOM 3554 C C . ARG A 1 447 ? -3.362 23.991 -9.592 1.00 82.75 447 ARG A C 1
ATOM 3556 O O . ARG A 1 447 ? -3.025 24.947 -10.291 1.00 82.75 447 ARG A O 1
ATOM 3563 N N . ILE A 1 448 ? -4.533 23.963 -8.956 1.00 86.06 448 ILE A N 1
ATOM 3564 C CA . ILE A 1 448 ? -5.434 25.122 -8.892 1.00 86.06 448 ILE A CA 1
ATOM 3565 C C . ILE A 1 448 ? -4.841 26.202 -7.985 1.00 86.06 448 ILE A C 1
ATOM 3567 O O . ILE A 1 448 ? -4.802 27.368 -8.376 1.00 86.06 448 ILE A O 1
ATOM 3571 N N . LEU A 1 449 ? -4.331 25.818 -6.813 1.00 85.69 449 LEU A N 1
ATOM 3572 C CA . LEU A 1 449 ? -3.731 26.741 -5.847 1.00 85.69 449 LEU A CA 1
ATOM 3573 C C . LEU A 1 449 ? -2.418 27.373 -6.334 1.00 85.69 449 LEU A C 1
ATOM 3575 O O . LEU A 1 449 ? -2.115 28.502 -5.963 1.00 85.69 449 LEU A O 1
ATOM 3579 N N . GLU A 1 450 ? -1.676 26.707 -7.222 1.00 87.12 450 GLU A N 1
ATOM 3580 C CA . GLU A 1 450 ? -0.526 27.310 -7.919 1.00 87.12 450 GLU A CA 1
ATOM 3581 C C . GLU A 1 450 ? -0.924 28.508 -8.797 1.00 87.12 450 GLU A C 1
ATOM 3583 O O . GLU A 1 450 ? -0.106 29.384 -9.079 1.00 87.12 450 GLU A O 1
ATOM 3588 N N . ARG A 1 451 ? -2.180 28.547 -9.257 1.00 87.06 451 ARG A N 1
ATOM 3589 C CA . ARG A 1 451 ? -2.693 29.552 -10.201 1.00 87.06 451 ARG A CA 1
ATOM 3590 C C . ARG A 1 451 ? -3.612 30.575 -9.543 1.00 87.06 451 ARG A C 1
ATOM 3592 O O . ARG A 1 451 ? -3.832 31.640 -10.116 1.00 87.06 451 ARG A O 1
ATOM 3599 N N . ALA A 1 452 ? -4.168 30.254 -8.378 1.00 82.19 452 ALA A N 1
ATOM 3600 C CA . ALA A 1 452 ? -5.143 31.075 -7.680 1.00 82.19 452 ALA A CA 1
ATOM 3601 C C . ALA A 1 452 ? -4.907 31.047 -6.167 1.00 82.19 452 ALA A C 1
ATOM 3603 O O . ALA A 1 452 ? -4.828 29.987 -5.552 1.00 82.19 452 ALA A O 1
ATOM 3604 N N . VAL A 1 453 ? -4.871 32.226 -5.545 1.00 83.44 453 VAL A N 1
ATOM 3605 C CA . VAL A 1 453 ? -4.809 32.339 -4.084 1.00 83.44 453 VAL A CA 1
ATOM 3606 C C . VAL A 1 453 ? -6.213 32.134 -3.515 1.00 83.44 453 VAL A C 1
ATOM 3608 O O . VAL A 1 453 ? -7.034 33.049 -3.521 1.00 83.44 453 VAL A O 1
ATOM 3611 N N . ASP A 1 454 ? -6.493 30.927 -3.024 1.00 87.31 454 ASP A N 1
ATOM 3612 C CA . ASP A 1 454 ? -7.754 30.581 -2.361 1.00 87.31 454 ASP A CA 1
ATOM 3613 C C . ASP A 1 454 ? -7.486 29.946 -0.990 1.00 87.31 454 ASP A C 1
ATOM 3615 O O . ASP A 1 454 ? -7.197 28.756 -0.860 1.00 87.31 454 ASP A O 1
ATOM 3619 N N . HIS A 1 455 ? -7.608 30.757 0.063 1.00 87.19 455 HIS A N 1
ATOM 3620 C CA . HIS A 1 455 ? -7.371 30.321 1.440 1.00 87.19 455 HIS A CA 1
ATOM 3621 C C . HIS A 1 455 ? -8.361 29.251 1.923 1.00 87.19 455 HIS A C 1
ATOM 3623 O O . HIS A 1 455 ? -8.003 28.427 2.763 1.00 87.19 455 HIS A O 1
ATOM 3629 N N . GLN A 1 456 ? -9.594 29.226 1.401 1.00 85.81 456 GLN A N 1
ATOM 3630 C CA . GLN A 1 456 ? -10.555 28.178 1.756 1.00 85.81 456 GLN A CA 1
ATOM 3631 C C . GLN A 1 456 ? -10.148 26.849 1.124 1.00 85.81 456 GLN A C 1
ATOM 3633 O O . GLN A 1 456 ? -10.137 25.829 1.807 1.00 85.81 456 GLN A O 1
ATOM 3638 N N . ALA A 1 457 ? -9.764 26.865 -0.150 1.00 83.94 457 ALA A N 1
ATOM 3639 C CA . ALA A 1 457 ? -9.270 25.681 -0.842 1.00 83.94 457 ALA A CA 1
ATOM 3640 C C . ALA A 1 457 ? -7.962 25.158 -0.224 1.00 83.94 457 ALA A C 1
ATOM 3642 O O . ALA A 1 457 ? -7.842 23.959 0.022 1.00 83.94 457 ALA A O 1
ATOM 3643 N N . ALA A 1 458 ? -7.043 26.051 0.152 1.00 84.50 458 ALA A N 1
ATOM 3644 C CA . ALA A 1 458 ? -5.818 25.688 0.863 1.00 84.50 458 ALA A CA 1
ATOM 3645 C C . ALA A 1 458 ? -6.086 25.064 2.247 1.00 84.50 458 ALA A C 1
ATOM 3647 O O . ALA A 1 458 ? -5.391 24.129 2.640 1.00 84.50 458 ALA A O 1
ATOM 3648 N N . SER A 1 459 ? -7.129 25.510 2.963 1.00 87.75 459 SER A N 1
ATOM 3649 C CA . SER A 1 459 ? -7.466 24.974 4.294 1.00 87.75 459 SER A CA 1
ATOM 3650 C C . SER A 1 459 ? -7.852 23.488 4.294 1.00 87.75 459 SER A C 1
ATOM 3652 O O . SER A 1 459 ? -7.822 22.852 5.346 1.00 87.75 459 SER A O 1
ATOM 3654 N N . LEU A 1 460 ? -8.167 22.907 3.128 1.00 78.69 460 LEU A N 1
ATOM 3655 C CA . LEU A 1 460 ? -8.432 21.473 2.999 1.00 78.69 460 LEU A CA 1
ATOM 3656 C C . LEU A 1 460 ? -7.221 20.602 3.320 1.00 78.69 460 LEU A C 1
ATOM 3658 O O . LEU A 1 460 ? -7.417 19.519 3.866 1.00 78.69 460 LEU A O 1
ATOM 3662 N N . PHE A 1 461 ? -6.001 21.058 3.020 1.00 79.06 461 PHE A N 1
ATOM 3663 C CA . PHE A 1 461 ? -4.788 20.320 3.380 1.00 79.06 461 PHE A CA 1
ATOM 3664 C C . PHE A 1 461 ? -4.634 20.252 4.900 1.00 79.06 461 PHE A C 1
ATOM 3666 O O . PHE A 1 461 ? -4.524 19.166 5.455 1.00 79.06 461 PHE A O 1
ATOM 3673 N N . THR A 1 462 ? -4.782 21.387 5.588 1.00 85.38 462 THR A N 1
ATOM 3674 C CA . THR A 1 462 ? -4.725 21.440 7.056 1.00 85.38 462 THR A CA 1
ATOM 3675 C C . THR A 1 462 ? -5.826 20.604 7.710 1.00 85.38 462 THR A C 1
ATOM 3677 O O . THR A 1 462 ? -5.570 19.867 8.656 1.00 85.38 462 THR A O 1
ATOM 3680 N N . LEU A 1 463 ? -7.064 20.679 7.209 1.00 77.56 463 LEU A N 1
ATOM 3681 C CA . LEU A 1 463 ? -8.174 19.884 7.748 1.00 77.56 463 LEU A CA 1
ATOM 3682 C C . LEU A 1 463 ? -7.990 18.382 7.487 1.00 77.56 463 LEU A C 1
ATOM 3684 O O . LEU A 1 463 ? -8.421 17.565 8.298 1.00 77.56 463 LEU A O 1
ATOM 3688 N N . ARG A 1 464 ? -7.368 18.005 6.363 1.00 82.38 464 ARG A N 1
ATOM 3689 C CA . ARG A 1 464 ? -6.987 16.617 6.084 1.00 82.38 464 ARG A CA 1
ATOM 3690 C C . ARG A 1 464 ? -5.963 16.131 7.104 1.00 82.38 464 ARG A C 1
ATOM 3692 O O . ARG A 1 464 ? -6.219 15.118 7.745 1.00 82.38 464 ARG A O 1
ATOM 3699 N N . GLU A 1 465 ? -4.869 16.869 7.277 1.00 82.00 465 GLU A N 1
ATOM 3700 C CA . GLU A 1 465 ? -3.798 16.541 8.226 1.00 82.00 465 GLU A CA 1
ATOM 3701 C C . GLU A 1 465 ? -4.351 16.374 9.645 1.00 82.00 465 GLU A C 1
ATOM 3703 O O . GLU A 1 465 ? -4.107 15.353 10.276 1.00 82.00 465 GLU A O 1
ATOM 3708 N N . GLN A 1 466 ? -5.203 17.297 10.105 1.00 84.94 466 GLN A N 1
ATOM 3709 C CA . GLN A 1 466 ? -5.843 17.203 11.423 1.00 84.94 466 GLN A CA 1
ATOM 3710 C C . GLN A 1 466 ? -6.703 15.940 11.583 1.00 84.94 466 GLN A C 1
ATOM 3712 O O . GLN A 1 466 ? -6.677 15.301 12.633 1.00 84.94 466 GLN A O 1
ATOM 3717 N N . ARG A 1 467 ? -7.477 15.553 10.557 1.00 85.94 467 ARG A N 1
ATOM 3718 C CA . ARG A 1 467 ? -8.279 14.314 10.598 1.00 85.94 467 ARG A CA 1
ATOM 3719 C C . ARG A 1 467 ? -7.389 13.079 10.656 1.00 85.94 467 ARG A C 1
ATOM 3721 O O . ARG A 1 467 ? -7.688 12.147 11.399 1.00 85.94 467 ARG A O 1
ATOM 3728 N N . GLU A 1 468 ? -6.335 13.055 9.849 1.00 84.81 468 GLU A N 1
ATOM 3729 C CA . GLU A 1 468 ? -5.378 11.950 9.793 1.00 84.81 468 GLU A CA 1
ATOM 3730 C C . GLU A 1 468 ? -4.599 11.821 11.113 1.00 84.81 468 GLU A C 1
ATOM 3732 O O . GLU A 1 468 ? -4.445 10.711 11.619 1.00 84.81 468 GLU A O 1
ATOM 3737 N N . GLU A 1 469 ? -4.187 12.938 11.717 1.00 88.31 469 GLU A N 1
ATOM 3738 C CA . GLU A 1 469 ? -3.510 12.990 13.018 1.00 88.31 469 GLU A CA 1
ATOM 3739 C C . GLU A 1 469 ? -4.414 12.485 14.150 1.00 88.31 469 GLU A C 1
ATOM 3741 O O . GLU A 1 469 ? -4.024 11.579 14.889 1.00 88.31 469 GLU A O 1
ATOM 3746 N N . LEU A 1 470 ? -5.653 12.987 14.243 1.00 88.19 470 LEU A N 1
ATOM 3747 C CA . LEU A 1 470 ? -6.618 12.538 15.254 1.00 88.19 470 LEU A CA 1
ATOM 3748 C C . LEU A 1 470 ? -6.884 11.031 15.151 1.00 88.19 470 LEU A C 1
ATOM 3750 O O . LEU A 1 470 ? -6.876 10.336 16.165 1.00 88.19 470 LEU A O 1
ATOM 3754 N N . ALA A 1 471 ? -7.072 10.507 13.935 1.00 86.38 471 ALA A N 1
ATOM 3755 C CA . ALA A 1 471 ? -7.255 9.072 13.719 1.00 86.38 471 ALA A CA 1
ATOM 3756 C C . ALA A 1 471 ? -6.022 8.257 14.139 1.00 86.38 471 ALA A C 1
ATOM 3758 O O . ALA A 1 471 ? -6.170 7.217 14.793 1.00 86.38 471 ALA A O 1
ATOM 3759 N N . GLN A 1 472 ? -4.820 8.749 13.823 1.00 89.62 472 GLN A N 1
ATOM 3760 C CA . GLN A 1 472 ? -3.567 8.092 14.184 1.00 89.62 472 GLN A CA 1
ATOM 3761 C C . GLN A 1 472 ? -3.304 8.084 15.681 1.00 89.62 472 GLN A C 1
ATOM 3763 O O . GLN A 1 472 ? -2.764 7.091 16.170 1.00 89.62 472 GLN A O 1
ATOM 3768 N N . MET A 1 473 ? -3.746 9.116 16.399 1.00 91.12 473 MET A N 1
ATOM 3769 C CA . MET A 1 473 ? -3.508 9.314 17.830 1.00 91.12 473 MET A CA 1
ATOM 3770 C C . MET A 1 473 ? -4.653 8.853 18.749 1.00 91.12 473 MET A C 1
ATOM 3772 O O . MET A 1 473 ? -4.608 9.128 19.947 1.00 91.12 473 MET A O 1
ATOM 3776 N N . ALA A 1 474 ? -5.645 8.116 18.234 1.00 92.06 474 ALA A N 1
ATOM 3777 C CA . ALA A 1 474 ? -6.749 7.590 19.043 1.00 92.06 474 ALA A CA 1
ATOM 3778 C C . ALA A 1 474 ? -6.244 6.758 20.242 1.00 92.06 474 ALA A C 1
ATOM 3780 O O . ALA A 1 474 ? -5.580 5.728 20.065 1.00 92.06 474 ALA A O 1
ATOM 3781 N N . ARG A 1 475 ? -6.586 7.172 21.471 1.00 91.81 475 ARG A N 1
ATOM 3782 C CA . ARG A 1 475 ? -6.072 6.597 22.734 1.00 91.81 475 ARG A CA 1
ATOM 3783 C C . ARG A 1 475 ? -6.273 5.089 22.846 1.00 91.81 475 ARG A C 1
ATOM 3785 O O . ARG A 1 475 ? -5.375 4.391 23.319 1.00 91.81 475 ARG A O 1
ATOM 3792 N N . ALA A 1 476 ? -7.403 4.580 22.352 1.00 91.00 476 ALA A N 1
ATOM 3793 C CA . ALA A 1 476 ? -7.742 3.156 22.376 1.00 91.00 476 ALA A CA 1
ATOM 3794 C C . ALA A 1 476 ? -6.687 2.262 21.691 1.00 91.00 476 ALA A C 1
ATOM 3796 O O . ALA A 1 476 ? -6.552 1.086 22.034 1.00 91.00 476 ALA A O 1
ATOM 3797 N N . LYS A 1 477 ? -5.882 2.803 20.763 1.00 93.75 477 LYS A N 1
ATOM 3798 C CA . LYS A 1 477 ? -4.773 2.058 20.151 1.00 93.75 477 LYS A CA 1
ATOM 3799 C C . LYS A 1 477 ? -3.737 1.617 21.184 1.00 93.75 477 LYS A C 1
ATOM 3801 O O . LYS A 1 477 ? -3.280 0.478 21.133 1.00 93.75 477 LYS A O 1
ATOM 3806 N N . CYS A 1 478 ? -3.389 2.481 22.138 1.00 92.44 478 CYS A N 1
ATOM 3807 C CA . CYS A 1 478 ? -2.399 2.164 23.169 1.00 92.44 478 CYS A CA 1
ATOM 3808 C C . CYS A 1 478 ? -2.850 0.975 24.036 1.00 92.44 478 CYS A C 1
ATOM 3810 O O . CYS A 1 478 ? -2.070 0.058 24.295 1.00 92.44 478 CYS A O 1
ATOM 3812 N N . GLU A 1 479 ? -4.132 0.941 24.407 1.00 91.00 479 GLU A N 1
ATOM 3813 C CA . GLU A 1 479 ? -4.730 -0.154 25.182 1.00 91.00 479 GLU A CA 1
ATOM 3814 C C . GLU A 1 479 ? -4.661 -1.488 24.429 1.00 91.00 479 GLU A C 1
ATOM 3816 O O . GLU A 1 479 ? -4.301 -2.521 25.001 1.00 91.00 479 GLU A O 1
ATOM 3821 N N . VAL A 1 480 ? -4.945 -1.469 23.122 1.00 92.88 480 VAL A N 1
ATOM 3822 C CA . VAL A 1 480 ? -4.819 -2.661 22.278 1.00 92.88 480 VAL A CA 1
ATOM 3823 C C . VAL A 1 480 ? -3.366 -3.119 22.182 1.00 92.88 480 VAL A C 1
ATOM 3825 O O . VAL A 1 480 ? -3.118 -4.313 22.331 1.00 92.88 480 VAL A O 1
ATOM 3828 N N . VAL A 1 481 ? -2.398 -2.214 21.997 1.00 93.69 481 VAL A N 1
ATOM 3829 C CA . VAL A 1 481 ? -0.968 -2.581 21.964 1.00 93.69 481 VAL A CA 1
ATOM 3830 C C . VAL A 1 481 ? -0.545 -3.273 23.256 1.00 93.69 481 VAL A C 1
ATOM 3832 O O . VAL A 1 481 ? 0.050 -4.349 23.204 1.00 93.69 481 VAL A O 1
ATOM 3835 N N . VAL A 1 482 ? -0.895 -2.696 24.407 1.00 91.44 482 VAL A N 1
ATOM 3836 C CA . VAL A 1 482 ? -0.644 -3.289 25.728 1.00 91.44 482 VAL A CA 1
ATOM 3837 C C . VAL A 1 482 ? -1.209 -4.711 25.806 1.00 91.44 482 VAL A C 1
ATOM 3839 O O . VAL A 1 482 ? -0.495 -5.644 26.183 1.00 91.44 482 VAL A O 1
ATOM 3842 N N . ARG A 1 483 ? -2.467 -4.903 25.385 1.00 90.94 483 ARG A N 1
ATOM 3843 C CA . ARG A 1 483 ? -3.107 -6.225 25.360 1.00 90.94 483 ARG A CA 1
ATOM 3844 C C . ARG A 1 483 ? -2.340 -7.206 24.466 1.00 90.94 483 ARG A C 1
ATOM 3846 O O . ARG A 1 483 ? -1.980 -8.287 24.925 1.00 90.94 483 ARG A O 1
ATOM 3853 N N . LEU A 1 484 ? -2.021 -6.819 23.230 1.00 91.50 484 LEU A N 1
ATOM 3854 C CA . LEU A 1 484 ? -1.318 -7.681 22.268 1.00 91.50 484 LEU A CA 1
ATOM 3855 C C . LEU A 1 484 ? 0.083 -8.092 22.738 1.00 91.50 484 LEU A C 1
ATOM 3857 O O . LEU A 1 484 ? 0.525 -9.210 22.454 1.00 91.50 484 LEU A O 1
ATOM 3861 N N . LEU A 1 485 ? 0.778 -7.203 23.451 1.00 89.19 485 LEU A N 1
ATOM 3862 C CA . LEU A 1 485 ? 2.088 -7.479 24.036 1.00 89.19 485 LEU A CA 1
ATOM 3863 C C . LEU A 1 485 ? 1.996 -8.453 25.214 1.00 89.19 485 LEU A C 1
ATOM 3865 O O . LEU A 1 485 ? 2.836 -9.346 25.320 1.00 89.19 485 LEU A O 1
ATOM 3869 N N . SER A 1 486 ? 0.957 -8.342 26.048 1.00 83.38 486 SER A N 1
ATOM 3870 C CA . SER A 1 486 ? 0.724 -9.283 27.153 1.00 83.38 486 SER A CA 1
ATOM 3871 C C . SER A 1 486 ? 0.455 -10.718 26.666 1.00 83.38 486 SER A C 1
ATOM 3873 O O . SER A 1 486 ? 0.866 -11.687 27.303 1.00 83.38 486 SER A O 1
ATOM 3875 N N . GLU A 1 487 ? -0.153 -10.865 25.486 1.00 83.56 487 GLU A N 1
ATOM 3876 C CA . GLU A 1 487 ? -0.436 -12.156 24.846 1.00 83.56 487 GLU A CA 1
ATOM 3877 C C . GLU A 1 487 ? 0.798 -12.789 24.170 1.00 83.56 487 GLU A C 1
ATOM 3879 O O . GLU A 1 487 ? 0.801 -13.985 23.877 1.00 83.56 487 GLU A O 1
ATOM 3884 N N . ALA A 1 488 ? 1.859 -12.015 23.908 1.00 78.69 488 ALA A N 1
ATOM 3885 C CA . ALA A 1 488 ? 3.013 -12.455 23.114 1.00 78.69 488 ALA A CA 1
ATOM 3886 C C . ALA A 1 488 ? 4.008 -13.366 23.872 1.00 78.69 488 ALA A C 1
ATOM 3888 O O . ALA A 1 488 ? 4.955 -13.889 23.272 1.00 78.69 488 ALA A O 1
ATOM 3889 N N . GLY A 1 489 ? 3.788 -13.589 25.172 1.00 73.69 489 GLY A N 1
ATOM 3890 C CA . GLY A 1 489 ? 4.650 -14.391 26.045 1.00 73.69 489 GLY A CA 1
ATOM 3891 C C . GLY A 1 489 ? 5.885 -13.636 26.557 1.00 73.69 489 GLY A C 1
ATOM 3892 O O . GLY A 1 489 ? 6.015 -12.431 26.374 1.00 73.69 489 GLY A O 1
ATOM 3893 N N . SER A 1 490 ? 6.806 -14.349 27.219 1.00 73.56 490 SER A N 1
ATOM 3894 C CA . SER A 1 490 ? 8.039 -13.773 27.780 1.00 73.56 490 SER A CA 1
ATOM 3895 C C . SER A 1 490 ? 9.290 -14.492 27.246 1.00 73.56 490 SER A C 1
ATOM 3897 O O . SER A 1 490 ? 9.395 -15.715 27.393 1.00 73.56 490 SER A O 1
ATOM 3899 N N . PRO A 1 491 ? 10.250 -13.777 26.624 1.00 75.94 491 PRO A N 1
ATOM 3900 C CA . PRO A 1 491 ? 10.160 -12.376 26.190 1.00 75.94 491 PRO A CA 1
ATOM 3901 C C . PRO A 1 491 ? 9.146 -12.198 25.047 1.00 75.94 491 PRO A C 1
ATOM 3903 O O . PRO A 1 491 ? 8.994 -13.097 24.214 1.00 75.94 491 PRO A O 1
ATOM 3906 N N . ALA A 1 492 ? 8.503 -11.029 24.972 1.00 80.00 492 ALA A N 1
ATOM 3907 C CA . ALA A 1 492 ? 7.434 -10.764 24.000 1.00 80.00 492 ALA A CA 1
ATOM 3908 C C . ALA A 1 492 ? 7.929 -10.820 22.542 1.00 80.00 492 ALA A C 1
ATOM 3910 O O . ALA A 1 492 ? 7.228 -11.320 21.660 1.00 80.00 492 ALA A O 1
ATOM 3911 N N . ARG A 1 493 ? 9.164 -10.356 22.288 1.00 89.25 493 ARG A N 1
ATOM 3912 C CA . ARG A 1 493 ? 9.819 -10.314 20.962 1.00 89.25 493 ARG A CA 1
ATOM 3913 C C . ARG A 1 493 ? 8.954 -9.646 19.894 1.00 89.25 493 ARG A C 1
ATOM 3915 O O . ARG A 1 493 ? 8.737 -10.198 18.809 1.00 89.25 493 ARG A O 1
ATOM 3922 N N . CYS A 1 494 ? 8.446 -8.471 20.238 1.00 93.88 494 CYS A N 1
ATOM 3923 C CA . CYS A 1 494 ? 7.533 -7.704 19.406 1.00 93.88 494 CYS A CA 1
ATOM 3924 C C . CYS A 1 494 ? 8.238 -6.513 18.757 1.00 93.88 494 CYS A C 1
ATOM 3926 O O . CYS A 1 494 ? 9.133 -5.901 19.342 1.00 93.88 494 CYS A O 1
ATOM 3928 N N . LEU A 1 495 ? 7.809 -6.189 17.544 1.00 96.25 495 LEU A N 1
ATOM 3929 C CA . LEU A 1 495 ? 8.199 -4.988 16.823 1.00 96.25 495 LEU A CA 1
ATOM 3930 C C . LEU A 1 495 ? 6.973 -4.083 16.702 1.00 96.25 495 LEU A C 1
ATOM 3932 O O . LEU A 1 495 ? 5.890 -4.568 16.374 1.00 96.25 495 LEU A O 1
ATOM 3936 N N . ILE A 1 496 ? 7.130 -2.786 16.949 1.00 96.25 496 ILE A N 1
ATOM 3937 C CA . ILE A 1 496 ? 6.066 -1.793 16.743 1.00 96.25 496 ILE A CA 1
ATOM 3938 C C . ILE A 1 496 ? 6.531 -0.820 15.672 1.00 96.25 496 ILE A C 1
ATOM 3940 O O . ILE A 1 496 ? 7.565 -0.186 15.829 1.00 96.25 496 ILE A O 1
ATOM 3944 N N . CYS A 1 497 ? 5.774 -0.691 14.593 1.00 95.06 497 CYS A N 1
ATOM 3945 C CA . CYS A 1 497 ? 6.016 0.279 13.537 1.00 95.06 497 CYS A CA 1
ATOM 3946 C C . CYS A 1 497 ? 5.329 1.607 13.889 1.00 95.06 497 CYS A C 1
ATOM 3948 O O . CYS A 1 497 ? 4.103 1.695 13.825 1.00 95.06 497 CYS A O 1
ATOM 3950 N N . ASP A 1 498 ? 6.131 2.616 14.239 1.00 93.69 498 ASP A N 1
ATOM 3951 C CA . ASP A 1 498 ? 5.721 3.999 14.527 1.00 93.69 498 ASP A CA 1
ATOM 3952 C C . ASP A 1 498 ? 6.636 4.960 13.749 1.00 93.69 498 ASP A C 1
ATOM 3954 O O . ASP A 1 498 ? 7.463 5.680 14.314 1.00 93.69 498 ASP A O 1
ATOM 3958 N N . LEU A 1 499 ? 6.537 4.914 12.416 1.00 88.06 499 LEU A N 1
ATOM 3959 C CA . LEU A 1 499 ? 7.426 5.667 11.522 1.00 88.06 499 LEU A CA 1
ATOM 3960 C C . LEU A 1 499 ? 7.208 7.182 11.613 1.00 88.06 499 LEU A C 1
ATOM 3962 O O . LEU A 1 499 ? 8.171 7.945 11.527 1.00 88.06 499 LEU A O 1
ATOM 3966 N N . GLU A 1 500 ? 5.969 7.602 11.869 1.00 87.25 500 GLU A N 1
ATOM 3967 C CA . GLU A 1 500 ? 5.601 9.010 12.074 1.00 87.25 500 GLU A CA 1
ATOM 3968 C C . GLU A 1 500 ? 5.974 9.530 13.477 1.00 87.25 500 GLU A C 1
ATOM 3970 O O . GLU A 1 500 ? 5.855 10.722 13.751 1.00 87.25 500 GLU A O 1
ATOM 3975 N N . ARG A 1 501 ? 6.466 8.654 14.371 1.00 91.12 501 ARG A N 1
ATOM 3976 C CA . ARG A 1 501 ? 6.904 8.979 15.744 1.00 91.12 501 ARG A CA 1
ATOM 3977 C C . ARG A 1 501 ? 5.800 9.557 16.634 1.00 91.12 501 ARG A C 1
ATOM 3979 O O . ARG A 1 501 ? 6.094 10.277 17.591 1.00 91.12 501 ARG A O 1
ATOM 3986 N N . LEU A 1 502 ? 4.544 9.233 16.340 1.00 90.06 502 LEU A N 1
ATOM 3987 C CA . LEU A 1 502 ? 3.380 9.759 17.056 1.00 90.06 502 LEU A CA 1
ATOM 3988 C C . LEU A 1 502 ? 3.231 9.111 18.437 1.00 90.06 502 LEU A C 1
ATOM 3990 O O . LEU A 1 502 ? 2.773 9.748 19.385 1.00 90.06 502 LEU A O 1
ATOM 3994 N N . TRP A 1 503 ? 3.650 7.850 18.571 1.00 93.38 503 TRP A N 1
ATOM 3995 C CA . TRP A 1 503 ? 3.377 7.037 19.757 1.00 93.38 503 TRP A CA 1
ATOM 3996 C C . TRP A 1 503 ? 4.602 6.722 20.607 1.00 93.38 503 TRP A C 1
ATOM 3998 O O . TRP A 1 503 ? 4.448 6.346 21.769 1.00 93.38 503 TRP A O 1
ATOM 4008 N N . THR A 1 504 ? 5.813 6.890 20.075 1.00 92.94 504 THR A N 1
ATOM 4009 C CA . THR A 1 504 ? 7.064 6.439 20.701 1.00 92.94 504 THR A CA 1
ATOM 4010 C C . THR A 1 504 ? 7.181 6.883 22.164 1.00 92.94 504 THR A C 1
ATOM 4012 O O . THR A 1 504 ? 7.481 6.065 23.033 1.00 92.94 504 THR A O 1
ATOM 4015 N N . ALA A 1 505 ? 6.926 8.161 22.466 1.00 92.44 505 ALA A N 1
ATOM 4016 C CA . ALA A 1 505 ? 7.041 8.684 23.830 1.00 92.44 505 ALA A CA 1
ATOM 4017 C C . ALA A 1 505 ? 6.003 8.074 24.789 1.00 92.44 505 ALA A C 1
ATOM 4019 O O . ALA A 1 505 ? 6.341 7.725 25.923 1.00 92.44 505 ALA A O 1
ATOM 4020 N N . VAL A 1 506 ? 4.759 7.917 24.323 1.00 93.06 506 VAL A N 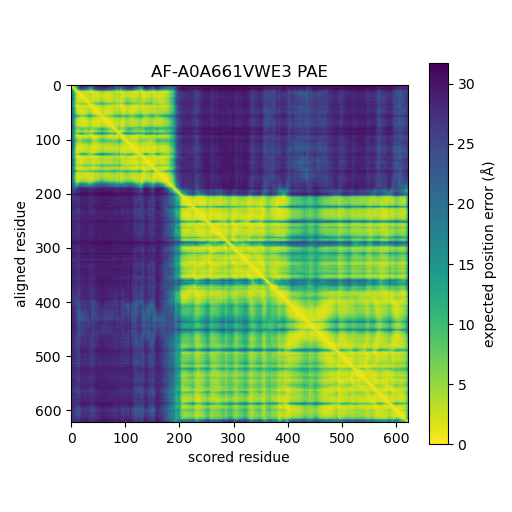1
ATOM 4021 C CA . VAL A 1 506 ? 3.655 7.325 25.092 1.00 93.06 506 VAL A CA 1
ATOM 4022 C C . VAL A 1 506 ? 3.934 5.846 25.348 1.00 93.06 506 VAL A C 1
ATOM 4024 O O . VAL A 1 506 ? 3.960 5.421 26.499 1.00 93.06 506 VAL A O 1
ATOM 4027 N N . LEU A 1 507 ? 4.252 5.084 24.299 1.00 93.69 507 LEU A N 1
ATOM 4028 C CA . LEU A 1 507 ? 4.526 3.650 24.387 1.00 93.69 507 LEU A CA 1
ATOM 4029 C C . LEU A 1 507 ? 5.724 3.347 25.287 1.00 93.69 507 LEU A C 1
ATOM 4031 O O . LEU A 1 507 ? 5.639 2.453 26.122 1.00 93.69 507 LEU A O 1
ATOM 4035 N N . ARG A 1 508 ? 6.826 4.104 25.179 1.00 94.00 508 ARG A N 1
ATOM 4036 C CA . ARG A 1 508 ? 7.984 3.908 26.066 1.00 94.00 508 ARG A CA 1
ATOM 4037 C C . ARG A 1 508 ? 7.611 4.060 27.535 1.00 94.00 508 ARG A C 1
ATOM 4039 O O . ARG A 1 508 ? 8.066 3.259 28.342 1.00 94.00 508 ARG A O 1
ATOM 4046 N N . ARG A 1 509 ? 6.807 5.072 27.876 1.00 93.25 509 ARG A N 1
ATOM 4047 C CA . ARG A 1 509 ? 6.363 5.300 29.255 1.00 93.25 509 ARG A CA 1
ATOM 4048 C C . ARG A 1 509 ? 5.429 4.180 29.714 1.00 93.25 509 ARG A C 1
ATOM 4050 O O . ARG A 1 509 ? 5.745 3.496 30.680 1.00 93.25 509 ARG A O 1
ATOM 4057 N N . THR A 1 510 ? 4.339 3.956 28.983 1.00 93.25 510 THR A N 1
ATOM 4058 C CA . THR A 1 510 ? 3.291 2.996 29.356 1.00 93.25 510 THR A CA 1
ATOM 4059 C C . THR A 1 510 ? 3.819 1.565 29.461 1.00 93.25 510 THR A C 1
ATOM 4061 O O . THR A 1 510 ? 3.468 0.843 30.388 1.00 93.25 510 THR A O 1
ATOM 4064 N N . LEU A 1 511 ? 4.692 1.139 28.545 1.00 91.25 511 LEU A N 1
ATOM 4065 C CA . LEU A 1 511 ? 5.234 -0.221 28.559 1.00 91.25 511 LEU A CA 1
ATOM 4066 C C . LEU A 1 511 ? 6.342 -0.404 29.607 1.00 91.25 511 LEU A C 1
ATOM 4068 O O . LEU A 1 511 ? 6.449 -1.482 30.194 1.00 91.25 511 LEU A O 1
ATOM 4072 N N . ALA A 1 512 ? 7.130 0.639 29.895 1.00 88.81 512 ALA A N 1
ATOM 4073 C CA . ALA A 1 512 ? 8.098 0.602 30.992 1.00 88.81 512 ALA A CA 1
ATOM 4074 C C . ALA A 1 512 ? 7.407 0.522 32.363 1.00 88.81 512 ALA A C 1
ATOM 4076 O O . ALA A 1 512 ? 7.868 -0.214 33.233 1.00 88.81 512 ALA A O 1
ATOM 4077 N N . GLU A 1 513 ? 6.275 1.212 32.546 1.00 91.25 513 GLU A N 1
ATOM 4078 C CA . GLU A 1 513 ? 5.436 1.110 33.753 1.00 91.25 513 GLU A CA 1
ATOM 4079 C C . GLU A 1 513 ? 4.891 -0.312 33.974 1.00 91.25 513 GLU A C 1
ATOM 4081 O O . GLU A 1 513 ? 4.671 -0.721 35.112 1.00 91.25 513 GLU A O 1
ATOM 4086 N N . GLN A 1 514 ? 4.748 -1.101 32.905 1.00 87.38 514 GLN A N 1
ATOM 4087 C CA . GLN A 1 514 ? 4.373 -2.519 32.964 1.00 87.38 514 GLN A CA 1
ATOM 4088 C C . GLN A 1 514 ? 5.570 -3.471 33.121 1.00 87.38 514 GLN A C 1
ATOM 4090 O O . GLN A 1 514 ? 5.410 -4.690 33.060 1.00 87.38 514 GLN A O 1
ATOM 4095 N N . GLY A 1 515 ? 6.777 -2.935 33.322 1.00 88.69 515 GLY A N 1
ATOM 4096 C CA . GLY A 1 515 ? 7.995 -3.717 33.523 1.00 88.69 515 GLY A CA 1
ATOM 4097 C C . GLY A 1 515 ? 8.584 -4.326 32.248 1.00 88.69 515 GLY A C 1
ATOM 4098 O O . GLY A 1 515 ? 9.448 -5.197 32.349 1.00 88.69 515 GLY A O 1
ATOM 4099 N N . MET A 1 516 ? 8.149 -3.897 31.056 1.00 90.31 516 MET A N 1
ATOM 4100 C CA . MET A 1 516 ? 8.718 -4.375 29.791 1.00 90.31 516 MET A CA 1
ATOM 4101 C C . MET A 1 516 ? 10.005 -3.626 29.439 1.00 90.31 516 MET A C 1
ATOM 4103 O O . MET A 1 516 ? 10.102 -2.407 29.600 1.00 90.31 516 MET A O 1
ATOM 4107 N N . THR A 1 517 ? 10.982 -4.337 28.869 1.00 93.25 517 THR A N 1
ATOM 4108 C CA . THR A 1 517 ? 12.177 -3.687 28.315 1.00 93.25 517 THR A CA 1
ATOM 4109 C C . THR A 1 517 ? 11.888 -3.203 26.898 1.00 93.25 517 THR A C 1
ATOM 4111 O O . THR A 1 517 ? 11.862 -4.003 25.956 1.00 93.25 517 THR A O 1
ATOM 4114 N N . VAL A 1 518 ? 11.681 -1.893 26.748 1.00 94.19 518 VAL A N 1
ATOM 4115 C CA . VAL A 1 518 ? 11.354 -1.249 25.468 1.00 94.19 518 VAL A CA 1
ATOM 4116 C C . VAL A 1 518 ? 12.490 -0.358 24.997 1.00 94.19 518 VAL A C 1
ATOM 4118 O O . VAL A 1 518 ? 12.959 0.513 25.728 1.00 94.19 518 VAL A O 1
ATOM 4121 N N . GLU A 1 519 ? 12.898 -0.552 23.749 1.00 95.38 519 GLU A N 1
ATOM 4122 C CA . GLU A 1 519 ? 13.921 0.255 23.086 1.00 95.38 519 GLU A CA 1
ATOM 4123 C C . GLU A 1 519 ? 13.386 0.805 21.760 1.00 95.38 519 GLU A C 1
ATOM 4125 O O . GLU A 1 519 ? 12.384 0.319 21.227 1.00 95.38 519 GLU A O 1
ATOM 4130 N N . VAL A 1 520 ? 14.062 1.814 21.215 1.00 95.12 520 VAL A N 1
ATOM 4131 C CA . VAL A 1 520 ? 13.693 2.449 19.944 1.00 95.12 520 VAL A CA 1
ATOM 4132 C C . VAL A 1 520 ? 14.846 2.312 18.966 1.00 95.12 520 VAL A C 1
ATOM 4134 O O . VAL A 1 520 ? 15.978 2.674 19.281 1.00 95.12 520 VAL A O 1
ATOM 4137 N N . LEU A 1 521 ? 14.553 1.798 17.776 1.00 93.00 521 LEU A N 1
ATOM 4138 C CA . LEU A 1 521 ? 15.452 1.878 16.637 1.00 93.00 521 LEU A CA 1
ATOM 4139 C C . LEU A 1 521 ? 15.182 3.201 15.916 1.00 93.00 521 LEU A C 1
ATOM 4141 O O . LEU A 1 521 ? 14.276 3.299 15.085 1.00 93.00 521 LEU A O 1
ATOM 4145 N N . GLU A 1 522 ? 15.936 4.230 16.294 1.00 88.75 522 GLU A N 1
ATOM 4146 C CA . GLU A 1 522 ? 15.789 5.564 15.718 1.00 88.75 522 GLU A CA 1
ATOM 4147 C C . GLU A 1 522 ? 16.436 5.648 14.335 1.00 88.75 522 GLU A C 1
ATOM 4149 O O . GLU A 1 522 ? 17.514 5.105 14.087 1.00 88.75 522 GLU A O 1
ATOM 4154 N N . ARG A 1 523 ? 15.818 6.433 13.451 1.00 80.00 523 ARG A N 1
ATOM 4155 C CA . ARG A 1 523 ? 16.331 6.710 12.100 1.00 80.00 523 ARG A CA 1
ATOM 4156 C C . ARG A 1 523 ? 17.723 7.355 12.087 1.00 80.00 523 ARG A C 1
ATOM 4158 O O . ARG A 1 523 ? 18.463 7.216 11.122 1.00 80.00 523 ARG A O 1
ATOM 4165 N N . SER A 1 524 ? 18.062 8.102 13.135 1.00 81.88 524 SER A N 1
ATOM 4166 C CA . SER A 1 524 ? 19.336 8.815 13.284 1.00 81.88 524 SER A CA 1
ATOM 4167 C C . SER A 1 524 ? 20.489 7.938 13.764 1.00 81.88 524 SER A C 1
ATOM 4169 O O . SER A 1 524 ? 21.611 8.436 13.848 1.00 81.88 524 SER A O 1
ATOM 4171 N N . PHE A 1 525 ? 20.243 6.672 14.112 1.00 83.50 525 PHE A N 1
ATOM 4172 C CA . PHE A 1 525 ? 21.306 5.810 14.613 1.00 83.50 525 PHE A CA 1
ATOM 4173 C C . PHE A 1 525 ? 22.331 5.505 13.530 1.00 83.50 525 PHE A C 1
ATOM 4175 O O . PHE A 1 525 ? 22.004 5.187 12.385 1.00 83.50 525 PHE A O 1
ATOM 4182 N N . ASP A 1 526 ? 23.599 5.563 13.925 1.00 85.44 526 ASP A N 1
ATOM 4183 C CA . ASP A 1 526 ? 24.667 5.027 13.107 1.00 85.44 526 ASP A CA 1
ATOM 4184 C C . ASP A 1 526 ? 24.572 3.494 13.007 1.00 85.44 526 ASP A C 1
ATOM 4186 O O . ASP A 1 526 ? 23.880 2.803 13.764 1.00 85.44 526 ASP A O 1
ATOM 4190 N N . ALA A 1 527 ? 25.317 2.975 12.039 1.00 80.75 527 ALA A N 1
ATOM 4191 C CA . ALA A 1 527 ? 25.429 1.567 11.706 1.00 80.75 527 ALA A CA 1
ATOM 4192 C C . ALA A 1 527 ? 25.686 0.634 12.904 1.00 80.75 527 ALA A C 1
ATOM 4194 O O . ALA A 1 527 ? 25.093 -0.448 12.959 1.00 80.75 527 ALA A O 1
ATOM 4195 N N . ASP A 1 528 ? 26.579 1.032 13.808 1.00 86.06 528 ASP A N 1
ATOM 4196 C CA . ASP A 1 528 ? 27.102 0.190 14.882 1.00 86.06 528 ASP A CA 1
ATOM 4197 C C . ASP A 1 528 ? 26.170 0.224 16.094 1.00 86.06 528 ASP A C 1
ATOM 4199 O O . ASP A 1 528 ? 25.887 -0.815 16.701 1.00 86.06 528 ASP A O 1
ATOM 4203 N N . THR A 1 529 ? 25.619 1.401 16.402 1.00 89.94 529 THR A N 1
ATOM 4204 C CA . THR A 1 529 ? 24.591 1.580 17.434 1.00 89.94 529 THR A CA 1
ATOM 4205 C C . THR A 1 529 ? 23.340 0.767 17.099 1.00 89.94 529 THR A C 1
ATOM 4207 O O . THR A 1 529 ? 22.831 0.026 17.947 1.00 89.94 529 THR A O 1
ATOM 4210 N N . ALA A 1 530 ? 22.885 0.839 15.844 1.00 89.50 530 ALA A N 1
ATOM 4211 C CA . ALA A 1 530 ? 21.731 0.091 15.362 1.00 89.50 530 ALA A CA 1
ATOM 4212 C C . ALA A 1 530 ? 21.957 -1.435 15.446 1.00 89.50 530 ALA A C 1
ATOM 4214 O O . ALA A 1 530 ? 21.095 -2.163 15.946 1.00 89.50 530 ALA A O 1
ATOM 4215 N N . GLU A 1 531 ? 23.135 -1.924 15.035 1.00 90.00 531 GLU A N 1
ATOM 4216 C CA . GLU A 1 531 ? 23.501 -3.346 15.141 1.00 90.00 531 GLU A CA 1
ATOM 4217 C C . GLU A 1 531 ? 23.585 -3.795 16.610 1.00 90.00 531 GLU A C 1
ATOM 4219 O O . GLU A 1 531 ? 23.048 -4.841 16.970 1.00 90.00 531 GLU A O 1
ATOM 4224 N N . SER A 1 532 ? 24.205 -3.004 17.489 1.00 92.75 532 SER A N 1
ATOM 4225 C CA . SER A 1 532 ? 24.317 -3.314 18.922 1.00 92.75 532 SER A CA 1
ATOM 4226 C C . SER A 1 532 ? 22.945 -3.460 19.590 1.00 92.75 532 SER A C 1
ATOM 4228 O O . SER A 1 532 ? 22.697 -4.430 20.322 1.00 92.75 532 SER A O 1
ATOM 4230 N N . LEU A 1 533 ? 22.019 -2.543 19.290 1.00 93.94 533 LEU A N 1
ATOM 4231 C CA . LEU A 1 533 ? 20.637 -2.626 19.754 1.00 93.94 533 LEU A CA 1
ATOM 4232 C C . LEU A 1 533 ? 19.942 -3.879 19.208 1.00 93.94 533 LEU A C 1
ATOM 4234 O O . LEU A 1 533 ? 19.335 -4.635 19.975 1.00 93.94 533 LEU A O 1
ATOM 4238 N N . TRP A 1 534 ? 20.095 -4.152 17.911 1.00 94.25 534 TRP A N 1
ATOM 4239 C CA . TRP A 1 534 ? 19.535 -5.350 17.296 1.00 94.25 534 TRP A CA 1
ATOM 4240 C C . TRP A 1 534 ? 20.058 -6.637 17.945 1.00 94.25 534 TRP A C 1
ATOM 4242 O O . TRP A 1 534 ? 19.275 -7.533 18.247 1.00 94.25 534 TRP A O 1
ATOM 4252 N N . ARG A 1 535 ? 21.351 -6.720 18.285 1.00 94.12 535 ARG A N 1
ATOM 4253 C CA . ARG A 1 535 ? 21.924 -7.874 19.008 1.00 94.12 535 ARG A CA 1
ATOM 4254 C C . ARG A 1 535 ? 21.330 -8.071 20.395 1.00 94.12 535 ARG A C 1
ATOM 4256 O O . ARG A 1 535 ? 21.211 -9.207 20.861 1.00 94.12 535 ARG A O 1
ATOM 4263 N N . ARG A 1 536 ? 20.954 -6.994 21.087 1.00 94.62 536 ARG A N 1
ATOM 4264 C CA . ARG A 1 536 ? 20.230 -7.101 22.364 1.00 94.62 536 ARG A CA 1
ATOM 4265 C C . ARG A 1 536 ? 18.824 -7.652 22.146 1.00 94.62 536 ARG A C 1
ATOM 4267 O O . ARG A 1 536 ? 18.426 -8.550 22.895 1.00 94.62 536 ARG A O 1
ATOM 4274 N N . PHE A 1 537 ? 18.121 -7.169 21.120 1.00 94.00 537 PHE A N 1
ATOM 4275 C CA . PHE A 1 537 ? 16.818 -7.702 20.729 1.00 94.00 537 PHE A CA 1
ATOM 4276 C C . PHE A 1 537 ? 16.918 -9.176 20.336 1.00 94.00 537 PHE A C 1
ATOM 4278 O O . PHE A 1 537 ? 16.205 -9.979 20.919 1.00 94.00 537 PHE A O 1
ATOM 4285 N N . GLU A 1 538 ? 17.856 -9.566 19.468 1.00 92.62 538 GLU A N 1
ATOM 4286 C CA . GLU A 1 538 ? 18.146 -10.947 19.043 1.00 92.62 538 GLU A CA 1
ATOM 4287 C C . GLU A 1 538 ? 18.336 -11.891 20.244 1.00 92.62 538 GLU A C 1
ATOM 4289 O O . GLU A 1 538 ? 17.707 -12.951 20.329 1.00 92.62 538 GLU A O 1
ATOM 4294 N N . ARG A 1 539 ? 19.119 -11.462 21.241 1.00 91.38 539 ARG A N 1
ATOM 4295 C CA . ARG A 1 539 ? 19.391 -12.225 22.472 1.00 91.38 539 ARG A CA 1
ATOM 4296 C C . ARG A 1 539 ? 18.242 -12.221 23.485 1.00 91.38 539 ARG A C 1
ATOM 4298 O O . ARG A 1 539 ? 18.325 -12.933 24.479 1.00 91.38 539 ARG A O 1
ATOM 4305 N N . GLY A 1 540 ? 17.180 -11.451 23.251 1.00 89.31 540 GLY A N 1
ATOM 4306 C CA . GLY A 1 540 ? 16.003 -11.392 24.127 1.00 89.31 540 GLY A CA 1
ATOM 4307 C C . GLY A 1 540 ? 16.164 -10.556 25.366 1.00 89.31 540 GLY A C 1
ATOM 4308 O O . GLY A 1 540 ? 15.463 -10.787 26.339 1.00 89.31 540 GLY A O 1
ATOM 4309 N N . LYS A 1 541 ? 17.085 -9.596 25.317 1.00 92.69 541 LYS A N 1
ATOM 4310 C CA . LYS A 1 541 ? 17.235 -8.580 26.358 1.00 92.69 541 LYS A CA 1
ATOM 4311 C C . LYS A 1 541 ? 16.294 -7.390 26.156 1.00 92.69 541 LYS A C 1
ATOM 4313 O O . LYS A 1 541 ? 16.365 -6.448 26.928 1.00 92.69 541 LYS A O 1
ATOM 4318 N N . VAL A 1 542 ? 15.513 -7.394 25.078 1.00 93.38 542 VAL A N 1
ATOM 4319 C CA . VAL A 1 542 ? 14.534 -6.365 24.723 1.00 93.38 542 VAL A CA 1
ATOM 4320 C C . VAL A 1 542 ? 13.245 -7.097 24.376 1.00 93.38 542 VAL A C 1
ATOM 4322 O O . VAL A 1 542 ? 13.256 -7.987 23.520 1.00 93.38 542 VAL A O 1
ATOM 4325 N N . ASP A 1 543 ? 12.160 -6.753 25.063 1.00 90.81 543 ASP A N 1
ATOM 4326 C CA . ASP A 1 543 ? 10.842 -7.351 24.849 1.00 90.81 543 ASP A CA 1
ATOM 4327 C C . ASP A 1 543 ? 10.173 -6.756 23.614 1.00 90.81 543 ASP A C 1
ATOM 4329 O O . ASP A 1 543 ? 9.591 -7.486 22.807 1.00 90.81 543 ASP A O 1
ATOM 4333 N N . CYS A 1 544 ? 10.300 -5.436 23.460 1.00 94.38 544 CYS A N 1
ATOM 4334 C CA . CYS A 1 544 ? 9.677 -4.670 22.396 1.00 94.38 544 CYS A CA 1
ATOM 4335 C C . CYS A 1 544 ? 10.659 -3.666 21.786 1.00 94.38 544 CYS A C 1
ATOM 4337 O O . CYS A 1 544 ? 11.298 -2.895 22.503 1.00 94.38 544 CYS A O 1
ATOM 4339 N N . LEU A 1 545 ? 10.749 -3.652 20.457 1.00 95.75 545 LEU A N 1
ATOM 4340 C CA . LEU A 1 545 ? 11.524 -2.666 19.708 1.00 95.75 545 LEU A CA 1
ATOM 4341 C C . LEU A 1 545 ? 10.575 -1.801 18.871 1.00 95.75 545 LEU A C 1
ATOM 4343 O O . LEU A 1 545 ? 9.859 -2.313 18.010 1.00 95.75 545 LEU A O 1
ATOM 4347 N N . ILE A 1 546 ? 10.568 -0.494 19.127 1.00 95.94 546 ILE A N 1
ATOM 4348 C CA . ILE A 1 546 ? 9.818 0.480 18.327 1.00 95.94 546 ILE A CA 1
ATOM 4349 C C . ILE A 1 546 ? 10.682 0.876 17.127 1.00 95.94 546 ILE A C 1
ATOM 4351 O O . ILE A 1 546 ? 11.828 1.290 17.291 1.00 95.94 546 ILE A O 1
ATOM 4355 N N . LEU A 1 547 ? 10.141 0.731 15.925 1.00 95.25 547 LEU A N 1
ATOM 4356 C CA . LEU A 1 547 ? 10.794 1.016 14.656 1.00 95.25 547 LEU A CA 1
ATOM 4357 C C . LEU A 1 547 ? 10.357 2.397 14.160 1.00 95.25 547 LEU A C 1
ATOM 4359 O O . LEU A 1 547 ? 9.171 2.607 13.901 1.00 95.25 547 LEU A O 1
ATOM 4363 N N . GLN A 1 548 ? 11.323 3.307 14.006 1.00 92.12 548 GLN A N 1
ATOM 4364 C CA . GLN A 1 548 ? 11.131 4.623 13.377 1.00 92.12 548 GLN A CA 1
ATOM 4365 C C . GLN A 1 548 ? 11.726 4.705 11.961 1.00 92.12 548 GLN A C 1
ATOM 4367 O O . GLN A 1 548 ? 11.705 5.769 11.341 1.00 92.12 548 GLN A O 1
ATOM 4372 N N . ASP A 1 549 ? 12.286 3.601 11.466 1.00 87.81 549 ASP A N 1
ATOM 4373 C CA . ASP A 1 549 ? 12.680 3.405 10.071 1.00 87.81 549 ASP A CA 1
ATOM 4374 C C . ASP A 1 549 ? 12.644 1.904 9.726 1.00 87.81 549 ASP A C 1
ATOM 4376 O O . ASP A 1 549 ? 12.549 1.050 10.618 1.00 87.81 549 ASP A O 1
ATOM 4380 N N . VAL A 1 550 ? 12.738 1.576 8.436 1.00 86.38 550 VAL A N 1
ATOM 4381 C CA . VAL A 1 550 ? 12.977 0.205 7.976 1.00 86.38 550 VAL A CA 1
ATOM 4382 C C . VAL A 1 550 ? 14.366 -0.224 8.462 1.00 86.38 550 VAL A C 1
ATOM 4384 O O . VAL A 1 550 ? 15.354 0.447 8.148 1.00 86.38 550 VAL A O 1
ATOM 4387 N N . PRO A 1 551 ? 14.499 -1.327 9.220 1.00 87.88 551 PRO A N 1
ATOM 4388 C CA . PRO A 1 551 ? 15.808 -1.727 9.708 1.00 87.88 551 PRO A CA 1
ATOM 4389 C C . PRO A 1 551 ? 16.748 -2.135 8.557 1.00 87.88 551 PRO A C 1
ATOM 4391 O O . PRO A 1 551 ? 16.295 -2.653 7.531 1.00 87.88 551 PRO A O 1
ATOM 4394 N N . PRO A 1 552 ? 18.073 -1.979 8.723 1.00 84.06 552 PRO A N 1
ATOM 4395 C CA . PRO A 1 552 ? 19.043 -2.425 7.732 1.00 84.06 552 PRO A CA 1
ATOM 4396 C C . PRO A 1 552 ? 18.894 -3.912 7.377 1.00 84.06 552 PRO A C 1
ATOM 4398 O O . PRO A 1 552 ? 18.847 -4.783 8.244 1.00 84.06 552 PRO A O 1
ATOM 4401 N N . VAL A 1 553 ? 18.922 -4.227 6.081 1.00 80.81 553 VAL A N 1
ATOM 4402 C CA . VAL A 1 553 ? 18.779 -5.604 5.556 1.00 80.81 553 VAL A CA 1
ATOM 4403 C C . VAL A 1 553 ? 19.936 -6.536 5.967 1.00 80.81 553 VAL A C 1
ATOM 4405 O O . VAL A 1 553 ? 19.844 -7.753 5.877 1.00 80.81 553 VAL A O 1
ATOM 4408 N N . ARG A 1 554 ? 21.064 -5.980 6.423 1.00 81.31 554 ARG A N 1
ATOM 4409 C CA . ARG A 1 554 ? 22.234 -6.759 6.866 1.00 81.31 554 ARG A CA 1
ATOM 4410 C C . ARG A 1 554 ? 22.095 -7.361 8.266 1.00 81.31 554 ARG A C 1
ATOM 4412 O O . ARG A 1 554 ? 22.960 -8.139 8.667 1.00 81.31 554 ARG A O 1
ATOM 4419 N N . PHE A 1 555 ? 21.077 -6.953 9.020 1.00 87.12 555 PHE A N 1
ATOM 4420 C CA . PHE A 1 555 ? 20.836 -7.475 10.357 1.00 87.12 555 PHE A CA 1
ATOM 4421 C C . PHE A 1 555 ? 20.658 -8.991 10.307 1.00 87.12 555 PHE A C 1
ATOM 4423 O O . PHE A 1 555 ? 20.087 -9.552 9.376 1.00 87.12 555 PHE A O 1
ATOM 4430 N N . VAL A 1 556 ? 21.182 -9.690 11.312 1.00 87.50 556 VAL A N 1
ATOM 4431 C CA . VAL A 1 556 ? 20.967 -11.138 11.404 1.00 87.50 556 VAL A CA 1
ATOM 4432 C C . VAL A 1 556 ? 19.503 -11.429 11.707 1.00 87.50 556 VAL A C 1
ATOM 4434 O O . VAL A 1 556 ? 18.835 -10.645 12.376 1.00 87.50 556 VAL A O 1
ATOM 4437 N N . GLY A 1 557 ? 19.000 -12.576 11.265 1.00 88.75 557 GLY A N 1
ATOM 4438 C CA . GLY A 1 557 ? 17.651 -12.976 11.641 1.00 88.75 557 GLY A CA 1
ATOM 4439 C C . GLY A 1 557 ? 17.511 -13.196 13.156 1.00 88.75 557 GLY A C 1
ATOM 4440 O O . GLY A 1 557 ? 18.467 -13.570 13.837 1.00 88.75 557 GLY A O 1
ATOM 4441 N N . ALA A 1 558 ? 16.306 -12.989 13.682 1.00 90.81 558 ALA A N 1
ATOM 4442 C CA . ALA A 1 558 ? 15.973 -13.145 15.096 1.00 90.81 558 ALA A CA 1
ATOM 4443 C C . ALA A 1 558 ? 14.612 -13.831 15.264 1.00 90.81 558 ALA A C 1
ATOM 4445 O O . ALA A 1 558 ? 13.808 -13.894 14.333 1.00 90.81 558 ALA A O 1
ATOM 4446 N N . ARG A 1 559 ? 14.315 -14.327 16.469 1.00 90.38 559 ARG A N 1
ATOM 4447 C CA . ARG A 1 559 ? 12.947 -14.738 16.795 1.00 90.38 559 ARG A CA 1
ATOM 4448 C C . ARG A 1 559 ? 12.077 -13.488 16.912 1.00 90.38 559 ARG A C 1
ATOM 4450 O O . ARG A 1 559 ? 12.253 -12.718 17.850 1.00 90.38 559 ARG A O 1
ATOM 4457 N N . ILE A 1 560 ? 11.141 -13.335 15.982 1.00 92.44 560 ILE A N 1
ATOM 4458 C CA . ILE A 1 560 ? 10.127 -12.279 15.967 1.00 92.44 560 ILE A CA 1
ATOM 4459 C C . ILE A 1 560 ? 8.775 -12.972 16.094 1.00 92.44 560 ILE A C 1
ATOM 4461 O O . ILE A 1 560 ? 8.477 -13.867 15.304 1.00 92.44 560 ILE A O 1
ATOM 4465 N N . ASN A 1 561 ? 7.992 -12.605 17.107 1.00 89.62 561 ASN A N 1
ATOM 4466 C CA . ASN A 1 561 ? 6.661 -13.183 17.303 1.00 89.62 561 ASN A CA 1
ATOM 4467 C C . ASN A 1 561 ? 5.581 -12.308 16.650 1.00 89.62 561 ASN A C 1
ATOM 4469 O O . ASN A 1 561 ? 4.612 -12.834 16.109 1.00 89.62 561 ASN A O 1
ATOM 4473 N N . ARG A 1 562 ? 5.754 -10.980 16.697 1.00 93.06 562 ARG A N 1
ATOM 4474 C CA . ARG A 1 562 ? 4.720 -10.021 16.308 1.00 93.06 562 ARG A CA 1
ATOM 4475 C C . ARG A 1 562 ? 5.313 -8.751 15.700 1.00 93.06 562 ARG A C 1
ATOM 4477 O O . ARG A 1 562 ? 6.336 -8.259 16.180 1.00 93.06 562 ARG A O 1
ATOM 4484 N N . LEU A 1 563 ? 4.637 -8.211 14.696 1.00 95.38 563 LEU A N 1
ATOM 4485 C CA . LEU A 1 563 ? 4.790 -6.853 14.189 1.00 95.38 563 LEU A CA 1
ATOM 4486 C C . LEU A 1 563 ? 3.449 -6.135 14.343 1.00 95.38 563 LEU A C 1
ATOM 4488 O O . LEU A 1 563 ? 2.451 -6.601 13.809 1.00 95.38 563 LEU A O 1
ATOM 4492 N N . ILE A 1 564 ? 3.439 -4.993 15.021 1.00 95.88 564 ILE A N 1
ATOM 4493 C CA . ILE A 1 564 ? 2.252 -4.153 15.188 1.00 95.88 564 ILE A CA 1
ATOM 4494 C C . ILE A 1 564 ? 2.427 -2.892 14.342 1.00 95.88 564 ILE A C 1
ATOM 4496 O O . ILE A 1 564 ? 3.373 -2.134 14.552 1.00 95.88 564 ILE A O 1
ATOM 4500 N N . VAL A 1 565 ? 1.524 -2.658 13.391 1.00 94.50 565 VAL A N 1
ATOM 4501 C CA . VAL A 1 565 ? 1.486 -1.439 12.572 1.00 94.50 565 VAL A CA 1
ATOM 4502 C C . VAL A 1 565 ? 0.642 -0.391 13.291 1.00 94.50 565 VAL A C 1
ATOM 4504 O O . VAL A 1 565 ? -0.577 -0.526 13.344 1.00 94.50 565 VAL A O 1
ATOM 4507 N N . MET A 1 566 ? 1.294 0.625 13.870 1.00 91.44 566 MET A N 1
ATOM 4508 C CA . MET A 1 566 ? 0.650 1.657 14.699 1.00 91.44 566 MET A CA 1
ATOM 4509 C C . MET A 1 566 ? 0.223 2.895 13.895 1.00 91.44 566 MET A C 1
ATOM 4511 O O . MET A 1 566 ? -0.776 3.536 14.225 1.00 91.44 566 MET A O 1
ATOM 4515 N N . THR A 1 567 ? 0.982 3.221 12.844 1.00 87.50 567 THR A N 1
ATOM 4516 C CA . THR A 1 567 ? 0.788 4.394 11.975 1.00 87.50 567 THR A CA 1
ATOM 4517 C C . THR A 1 567 ? 0.363 3.948 10.569 1.00 87.50 567 THR A C 1
ATOM 4519 O O . THR A 1 567 ? 1.184 3.861 9.655 1.00 87.50 567 THR A O 1
ATOM 4522 N N . PRO A 1 568 ? -0.919 3.593 10.369 1.00 85.19 568 PRO A N 1
ATOM 4523 C CA . PRO A 1 568 ? -1.395 2.968 9.134 1.00 85.19 568 PRO A CA 1
ATOM 4524 C C . PRO A 1 568 ? -1.417 3.901 7.914 1.00 85.19 568 PRO A C 1
ATOM 4526 O O . PRO A 1 568 ? -1.536 3.417 6.792 1.00 85.19 568 PRO A O 1
ATOM 4529 N N . LEU A 1 569 ? -1.313 5.219 8.114 1.00 84.62 569 LEU A N 1
ATOM 4530 C CA . LEU A 1 569 ? -1.271 6.212 7.031 1.00 84.62 569 LEU A CA 1
ATOM 4531 C C . LEU A 1 569 ? 0.148 6.513 6.535 1.00 84.62 569 LEU A C 1
ATOM 4533 O O . LEU A 1 569 ? 0.316 7.283 5.590 1.00 84.62 569 LEU A O 1
ATOM 4537 N N . THR A 1 570 ? 1.165 5.892 7.135 1.00 84.94 570 THR A N 1
ATOM 4538 C CA . THR A 1 570 ? 2.524 5.890 6.594 1.00 84.94 570 THR A CA 1
ATOM 4539 C C . THR A 1 570 ? 2.513 5.351 5.152 1.00 84.94 570 THR A C 1
ATOM 4541 O O . THR A 1 570 ? 1.758 4.417 4.861 1.00 84.94 570 THR A O 1
ATOM 4544 N N . PRO A 1 571 ? 3.353 5.884 4.239 1.00 81.38 571 PRO A N 1
ATOM 4545 C CA . PRO A 1 571 ? 3.391 5.445 2.847 1.00 81.38 571 PRO A CA 1
ATOM 4546 C C . PRO A 1 571 ? 3.437 3.922 2.691 1.00 81.38 571 PRO A C 1
ATOM 4548 O O . PRO A 1 571 ? 4.225 3.231 3.348 1.00 81.38 571 PRO A O 1
ATOM 4551 N N . LEU A 1 572 ? 2.621 3.405 1.769 1.00 78.44 572 LEU A N 1
ATOM 4552 C CA . LEU A 1 572 ? 2.409 1.968 1.582 1.00 78.44 572 LEU A CA 1
ATOM 4553 C C . LEU A 1 572 ? 3.719 1.214 1.311 1.00 78.44 572 LEU A C 1
ATOM 4555 O O . LEU A 1 572 ? 3.926 0.110 1.816 1.00 78.44 572 LEU A O 1
ATOM 4559 N N . ALA A 1 573 ? 4.635 1.845 0.576 1.00 78.19 573 ALA A N 1
ATOM 4560 C CA . ALA A 1 573 ? 5.949 1.295 0.274 1.00 78.19 573 ALA A CA 1
ATOM 4561 C C . ALA A 1 573 ? 6.823 1.074 1.518 1.00 78.19 573 ALA A C 1
ATOM 4563 O O . ALA A 1 573 ? 7.577 0.097 1.565 1.00 78.19 573 ALA A O 1
ATOM 4564 N N . SER A 1 574 ? 6.721 1.953 2.519 1.00 84.31 574 SER A N 1
ATOM 4565 C CA . SER A 1 574 ? 7.451 1.834 3.783 1.00 84.31 574 SER A CA 1
ATOM 4566 C C . SER A 1 574 ? 6.869 0.712 4.637 1.00 84.31 574 SER A C 1
ATOM 4568 O O . SER A 1 574 ? 7.614 -0.134 5.129 1.00 84.31 574 SER A O 1
ATOM 4570 N N . LEU A 1 575 ? 5.537 0.632 4.740 1.00 87.12 575 LEU A N 1
ATOM 4571 C CA . LEU A 1 575 ? 4.861 -0.469 5.436 1.00 87.12 575 LEU A CA 1
ATOM 4572 C C . LEU A 1 575 ? 5.184 -1.826 4.794 1.00 87.12 575 LEU A C 1
ATOM 4574 O O . LEU A 1 575 ? 5.506 -2.791 5.492 1.00 87.12 575 LEU A O 1
ATOM 4578 N N . ALA A 1 576 ? 5.171 -1.891 3.459 1.00 85.38 576 ALA A N 1
ATOM 4579 C CA . ALA A 1 576 ? 5.539 -3.088 2.709 1.00 85.38 576 ALA A CA 1
ATOM 4580 C C . ALA A 1 576 ? 6.998 -3.484 2.956 1.00 85.38 576 ALA A C 1
ATOM 4582 O O . ALA A 1 576 ? 7.278 -4.662 3.166 1.00 85.38 576 ALA A O 1
ATOM 4583 N N . ALA A 1 577 ? 7.917 -2.514 2.985 1.00 86.25 577 ALA A N 1
ATOM 4584 C CA . ALA A 1 577 ? 9.326 -2.764 3.274 1.00 86.25 577 ALA A CA 1
ATOM 4585 C C . ALA A 1 577 ? 9.549 -3.300 4.696 1.00 86.25 577 ALA A C 1
ATOM 4587 O O . ALA A 1 577 ? 10.347 -4.218 4.873 1.00 86.25 577 ALA A O 1
ATOM 4588 N N . ILE A 1 578 ? 8.819 -2.790 5.695 1.00 90.94 578 ILE A N 1
ATOM 4589 C CA . ILE A 1 578 ? 8.896 -3.302 7.071 1.00 90.94 578 ILE A CA 1
ATOM 4590 C C . ILE A 1 578 ? 8.388 -4.737 7.142 1.00 90.94 578 ILE A C 1
ATOM 4592 O O . ILE A 1 578 ? 9.062 -5.581 7.727 1.00 90.94 578 ILE A O 1
ATOM 4596 N N . VAL A 1 579 ? 7.232 -5.043 6.546 1.00 91.31 579 VAL A N 1
ATOM 4597 C CA . VAL A 1 579 ? 6.702 -6.417 6.561 1.00 91.31 579 VAL A CA 1
ATOM 4598 C C . VAL A 1 579 ? 7.623 -7.375 5.812 1.00 91.31 579 VAL A C 1
ATOM 4600 O O . VAL A 1 579 ? 7.927 -8.445 6.336 1.00 91.31 579 VAL A O 1
ATOM 4603 N N . ASP A 1 580 ? 8.130 -6.978 4.644 1.00 90.25 580 ASP A N 1
ATOM 4604 C CA . ASP A 1 580 ? 9.126 -7.751 3.895 1.00 90.25 580 ASP A CA 1
ATOM 4605 C C . ASP A 1 580 ? 10.364 -8.037 4.745 1.00 90.25 580 ASP A C 1
ATOM 4607 O O . ASP A 1 580 ? 10.798 -9.188 4.873 1.00 90.25 580 ASP A O 1
ATOM 4611 N N . TRP A 1 581 ? 10.887 -7.002 5.403 1.00 90.75 581 TRP A N 1
ATOM 4612 C CA . TRP A 1 581 ? 12.031 -7.130 6.288 1.00 90.75 581 TRP A CA 1
ATOM 4613 C C . TRP A 1 581 ? 11.729 -8.081 7.452 1.00 90.75 581 TRP A C 1
ATOM 4615 O O . TRP A 1 581 ? 12.473 -9.039 7.659 1.00 90.75 581 TRP A O 1
ATOM 4625 N N . VAL A 1 582 ? 10.617 -7.894 8.165 1.00 92.88 582 VAL A N 1
ATOM 4626 C CA . VAL A 1 582 ? 10.248 -8.725 9.320 1.00 92.88 582 VAL A CA 1
ATOM 4627 C C . VAL A 1 582 ? 10.093 -10.190 8.928 1.00 92.88 582 VAL A C 1
ATOM 4629 O O . VAL A 1 582 ? 10.675 -11.061 9.577 1.00 92.88 582 VAL A O 1
ATOM 4632 N N . LEU A 1 583 ? 9.350 -10.477 7.858 1.00 90.31 583 LEU A N 1
ATOM 4633 C CA . LEU A 1 583 ? 9.113 -11.851 7.416 1.00 90.31 583 LEU A CA 1
ATOM 4634 C C . LEU A 1 583 ? 10.395 -12.518 6.900 1.00 90.31 583 LEU A C 1
ATOM 4636 O O . LEU A 1 583 ? 10.578 -13.718 7.108 1.00 90.31 583 LEU A O 1
ATOM 4640 N N . SER A 1 584 ? 11.306 -11.746 6.302 1.00 85.81 584 SER A N 1
ATOM 4641 C CA . SER A 1 584 ? 12.616 -12.235 5.854 1.00 85.81 584 SER A CA 1
ATOM 4642 C C . SER A 1 584 ? 13.596 -12.485 7.012 1.00 85.81 584 SER A C 1
ATOM 4644 O O . SER A 1 584 ? 14.452 -13.364 6.915 1.00 85.81 584 SER A O 1
ATOM 4646 N N . HIS A 1 585 ? 13.474 -11.749 8.122 1.00 88.88 585 HIS A N 1
ATOM 4647 C CA . HIS A 1 585 ? 14.394 -11.831 9.266 1.00 88.88 585 HIS A CA 1
ATOM 4648 C C . HIS A 1 585 ? 13.858 -12.677 10.432 1.00 88.88 585 HIS A C 1
ATOM 4650 O O . HIS A 1 585 ? 14.587 -12.939 11.392 1.00 88.88 585 HIS A O 1
ATOM 4656 N N . ALA A 1 586 ? 12.615 -13.155 10.366 1.00 88.75 586 ALA A N 1
ATOM 4657 C CA . ALA A 1 586 ? 12.021 -13.985 11.408 1.00 88.75 586 ALA A CA 1
ATOM 4658 C C . ALA A 1 586 ? 12.534 -15.441 11.379 1.00 88.75 586 ALA A C 1
ATOM 4660 O O . ALA A 1 586 ? 12.078 -16.284 10.600 1.00 88.75 586 ALA A O 1
ATOM 4661 N N . LEU A 1 587 ? 13.402 -15.802 12.328 1.00 81.81 587 LEU A N 1
ATOM 4662 C CA . LEU A 1 587 ? 13.957 -17.152 12.498 1.00 81.81 587 LEU A CA 1
ATOM 4663 C C . LEU A 1 587 ? 13.241 -17.941 13.593 1.00 81.81 587 LEU A C 1
ATOM 4665 O O . LEU A 1 587 ? 13.162 -17.468 14.720 1.00 81.81 587 LEU A O 1
ATOM 4669 N N . SER A 1 588 ? 12.828 -19.184 13.302 1.00 73.56 588 SER A N 1
ATOM 4670 C CA . SER A 1 588 ? 12.284 -20.180 14.257 1.00 73.56 588 SER A CA 1
ATOM 4671 C C . SER A 1 588 ? 11.092 -19.742 15.146 1.00 73.56 588 SER A C 1
ATOM 4673 O O . SER A 1 588 ? 10.879 -18.562 15.417 1.00 73.56 588 SER A O 1
ATOM 4675 N N . GLY A 1 589 ? 10.272 -20.689 15.618 1.00 75.88 589 GLY A N 1
ATOM 4676 C CA . GLY A 1 589 ? 9.115 -20.410 16.496 1.00 75.88 589 GLY A CA 1
ATOM 4677 C C . GLY A 1 589 ? 7.740 -20.423 15.793 1.00 75.88 589 GLY A C 1
ATOM 4678 O O . GLY A 1 589 ? 7.631 -20.993 14.704 1.00 75.88 589 GLY A O 1
ATOM 4679 N N . PRO A 1 590 ? 6.692 -19.829 16.402 1.00 77.75 590 PRO A N 1
ATOM 4680 C CA . PRO A 1 590 ? 5.321 -19.810 15.861 1.00 77.75 590 PRO A CA 1
ATOM 4681 C C . PRO A 1 590 ? 5.189 -18.935 14.603 1.00 77.75 590 PRO A C 1
ATOM 4683 O O . PRO A 1 590 ? 6.159 -18.313 14.184 1.00 77.75 590 PRO A O 1
ATOM 4686 N N . ALA A 1 591 ? 4.023 -18.907 13.956 1.00 85.06 591 ALA A N 1
ATOM 4687 C CA . ALA A 1 591 ? 3.789 -17.958 12.865 1.00 85.06 591 ALA A CA 1
ATOM 4688 C C . ALA A 1 591 ? 4.022 -16.515 13.350 1.00 85.06 591 ALA A C 1
ATOM 4690 O O . ALA A 1 591 ? 3.750 -16.206 14.510 1.00 85.06 591 ALA A O 1
ATOM 4691 N N . VAL A 1 592 ? 4.579 -15.661 12.488 1.00 89.00 592 VAL A N 1
ATOM 4692 C CA . VAL A 1 592 ? 4.708 -14.230 12.802 1.00 89.00 592 VAL A CA 1
ATOM 4693 C C . VAL A 1 592 ? 3.332 -13.595 12.657 1.00 89.00 592 VAL A C 1
ATOM 4695 O O . VAL A 1 592 ? 2.734 -13.709 11.590 1.00 89.00 592 VAL A O 1
ATOM 4698 N N . CYS A 1 593 ? 2.848 -12.908 13.687 1.00 90.88 593 CYS A N 1
ATOM 4699 C CA . CYS A 1 593 ? 1.614 -12.131 13.594 1.00 90.88 593 CYS A CA 1
ATOM 4700 C C . CYS A 1 593 ? 1.919 -10.709 13.106 1.00 90.88 593 CYS A C 1
ATOM 4702 O O . CYS A 1 593 ? 2.782 -10.036 13.666 1.00 90.88 593 CYS A O 1
ATOM 4704 N N . VAL A 1 594 ? 1.218 -10.252 12.072 1.00 92.56 594 VAL A N 1
ATOM 4705 C CA . VAL A 1 594 ? 1.227 -8.869 11.585 1.00 92.56 594 VAL A CA 1
ATOM 4706 C C . VAL A 1 594 ? -0.108 -8.234 11.962 1.00 92.56 594 VAL A C 1
ATOM 4708 O O . VAL A 1 594 ? -1.141 -8.518 11.357 1.00 92.56 594 VAL A O 1
ATOM 4711 N N . ASP A 1 595 ? -0.094 -7.393 12.985 1.00 92.62 595 ASP A N 1
ATOM 4712 C CA . ASP A 1 595 ? -1.277 -6.738 13.529 1.00 92.62 595 ASP A CA 1
ATOM 4713 C C . ASP A 1 595 ? -1.464 -5.361 12.909 1.00 92.62 595 ASP A C 1
ATOM 4715 O O . ASP A 1 595 ? -0.633 -4.466 13.067 1.00 92.62 595 ASP A O 1
ATOM 4719 N N . LEU A 1 596 ? -2.583 -5.198 12.213 1.00 92.06 596 LEU A N 1
ATOM 4720 C CA . LEU A 1 596 ? -2.992 -3.961 11.567 1.00 92.06 596 LEU A CA 1
ATOM 4721 C C . LEU A 1 596 ? -3.942 -3.218 12.503 1.00 92.06 596 LEU A C 1
ATOM 4723 O O . LEU A 1 596 ? -5.117 -3.581 12.616 1.00 92.06 596 LEU A O 1
ATOM 4727 N N . LEU A 1 597 ? -3.420 -2.207 13.195 1.00 93.25 597 LEU A N 1
ATOM 4728 C CA . LEU A 1 597 ? -4.163 -1.412 14.165 1.00 93.25 597 LEU A CA 1
ATOM 4729 C C . LEU A 1 597 ? -4.628 -0.105 13.516 1.00 93.25 597 LEU A C 1
ATOM 4731 O O . LEU A 1 597 ? -3.816 0.683 13.035 1.00 93.25 597 LEU A O 1
ATOM 4735 N N . TYR A 1 598 ? -5.941 0.122 13.492 1.00 90.75 598 TYR A N 1
ATOM 4736 C CA . TYR A 1 598 ? -6.531 1.284 12.826 1.00 90.75 598 TYR A CA 1
ATOM 4737 C C . TYR A 1 598 ? -7.823 1.739 13.495 1.00 90.75 598 TYR A C 1
ATOM 4739 O O . TYR A 1 598 ? -8.564 0.944 14.073 1.00 90.75 598 TYR A O 1
ATOM 4747 N N . THR A 1 599 ? -8.126 3.023 13.371 1.00 85.50 599 THR A N 1
ATOM 4748 C CA . THR A 1 599 ? -9.353 3.629 13.877 1.00 85.50 599 THR A CA 1
ATOM 4749 C C . THR A 1 599 ? -10.479 3.471 12.858 1.00 85.50 599 THR A C 1
ATOM 4751 O O . THR A 1 599 ? -10.367 3.864 11.694 1.00 85.50 599 THR A O 1
ATOM 4754 N N . SER A 1 600 ? -11.580 2.864 13.290 1.00 79.75 600 SER A N 1
ATOM 4755 C CA . SER A 1 600 ? -12.732 2.531 12.446 1.00 79.75 600 SER A CA 1
ATOM 4756 C C . SER A 1 600 ? -13.451 3.783 11.953 1.00 79.75 600 SER A C 1
ATOM 4758 O O . SER A 1 600 ? -13.574 4.760 12.689 1.00 79.75 600 SER A O 1
ATOM 4760 N N . GLY A 1 601 ? -13.961 3.749 10.719 1.00 71.44 601 GLY A N 1
ATOM 4761 C CA . GLY A 1 601 ? -14.671 4.892 10.130 1.00 71.44 601 GLY A CA 1
ATOM 4762 C C . GLY A 1 601 ? -13.764 6.072 9.757 1.00 71.44 601 GLY A C 1
ATOM 4763 O O . GLY A 1 601 ? -14.256 7.173 9.523 1.00 71.44 601 GLY A O 1
ATOM 4764 N N . THR A 1 602 ? -12.450 5.849 9.690 1.00 78.81 602 THR A N 1
ATOM 4765 C CA . THR A 1 602 ? -11.448 6.849 9.295 1.00 78.81 602 THR A CA 1
ATOM 4766 C C . THR A 1 602 ? -10.670 6.379 8.057 1.00 78.81 602 THR A C 1
ATOM 4768 O O . THR A 1 602 ? -10.760 5.200 7.694 1.00 78.81 602 THR A O 1
ATOM 4771 N N . PRO A 1 603 ? -9.868 7.251 7.408 1.00 74.44 603 PRO A N 1
ATOM 4772 C CA . PRO A 1 603 ? -9.019 6.859 6.277 1.00 74.44 603 PRO A CA 1
ATOM 4773 C C . PRO A 1 603 ? -8.070 5.685 6.569 1.00 74.44 603 PRO A C 1
ATOM 4775 O O . PRO A 1 603 ? -7.700 4.952 5.653 1.00 74.44 603 PRO A O 1
ATOM 4778 N N . GLU A 1 604 ? -7.714 5.457 7.838 1.00 81.38 604 GLU A N 1
ATOM 4779 C CA . GLU A 1 604 ? -6.837 4.356 8.244 1.00 81.38 604 GLU A CA 1
ATOM 4780 C C . GLU A 1 604 ? -7.398 2.976 7.901 1.00 81.38 604 GLU A C 1
ATOM 4782 O O . GLU A 1 604 ? -6.650 2.066 7.545 1.00 81.38 604 GLU A O 1
ATOM 4787 N N . GLN A 1 605 ? -8.720 2.818 8.001 1.00 81.44 605 GLN A N 1
ATOM 4788 C CA . GLN A 1 605 ? -9.384 1.549 7.727 1.00 81.44 605 GLN A CA 1
ATOM 4789 C C . GLN A 1 605 ? -9.172 1.122 6.273 1.00 81.44 605 GLN A C 1
ATOM 4791 O O . GLN A 1 605 ? -8.857 -0.041 6.022 1.00 81.44 605 GLN A O 1
ATOM 4796 N N . GLN A 1 606 ? -9.310 2.057 5.329 1.00 73.50 606 GLN A N 1
ATOM 4797 C CA . GLN A 1 606 ? -9.070 1.772 3.916 1.00 73.50 606 GLN A CA 1
ATOM 4798 C C . GLN A 1 606 ? -7.589 1.479 3.668 1.00 73.50 606 GLN A C 1
ATOM 4800 O O . GLN A 1 606 ? -7.272 0.466 3.052 1.00 73.50 606 GLN A O 1
ATOM 4805 N N . ALA A 1 607 ? -6.686 2.290 4.232 1.00 75.94 607 ALA A N 1
ATOM 4806 C CA . ALA A 1 607 ? -5.244 2.096 4.082 1.00 75.94 607 ALA A CA 1
ATOM 4807 C C . ALA A 1 607 ? -4.786 0.693 4.529 1.00 75.94 607 ALA A C 1
ATOM 4809 O O . ALA A 1 607 ? -3.960 0.062 3.867 1.00 75.94 607 ALA A O 1
ATOM 4810 N N . MET A 1 608 ? -5.351 0.161 5.618 1.00 81.31 608 MET A N 1
ATOM 4811 C CA . MET A 1 608 ? -5.025 -1.187 6.100 1.00 81.31 608 MET A CA 1
ATOM 4812 C C . MET A 1 608 ? -5.636 -2.310 5.265 1.00 81.31 608 MET A C 1
ATOM 4814 O O . MET A 1 608 ? -5.006 -3.359 5.119 1.00 81.31 608 MET A O 1
ATOM 4818 N N . VAL A 1 609 ? -6.833 -2.113 4.707 1.00 74.50 609 VAL A N 1
ATOM 4819 C CA . VAL A 1 609 ? -7.425 -3.075 3.764 1.00 74.50 609 VAL A CA 1
ATOM 4820 C C . VAL A 1 609 ? -6.581 -3.147 2.496 1.00 74.50 609 VAL A C 1
ATOM 4822 O O . VAL A 1 609 ? -6.174 -4.242 2.108 1.00 74.50 609 VAL A O 1
ATOM 4825 N N . ASP A 1 610 ? -6.243 -1.989 1.929 1.00 72.50 610 ASP A N 1
ATOM 4826 C CA . ASP A 1 610 ? -5.404 -1.869 0.737 1.00 72.50 610 ASP A CA 1
ATOM 4827 C C . ASP A 1 610 ? -4.044 -2.538 0.960 1.00 72.50 610 ASP A C 1
ATOM 4829 O O . ASP A 1 610 ? -3.578 -3.316 0.126 1.00 72.50 610 ASP A O 1
ATOM 4833 N N . PHE A 1 611 ? -3.424 -2.301 2.120 1.00 78.31 611 PHE A N 1
ATOM 4834 C CA . PHE A 1 611 ? -2.170 -2.944 2.499 1.00 78.31 611 PHE A CA 1
ATOM 4835 C C . PHE A 1 611 ? -2.284 -4.471 2.604 1.00 78.31 611 PHE A C 1
ATOM 4837 O O . PHE A 1 611 ? -1.467 -5.194 2.023 1.00 78.31 611 PHE A O 1
ATOM 4844 N N . ALA A 1 612 ? -3.288 -4.969 3.331 1.00 78.19 612 ALA A N 1
ATOM 4845 C CA . ALA A 1 612 ? -3.477 -6.399 3.562 1.00 78.19 612 ALA A CA 1
ATOM 4846 C C . ALA A 1 612 ? -3.760 -7.169 2.265 1.00 78.19 612 ALA A C 1
ATOM 4848 O O . ALA A 1 612 ? -3.226 -8.263 2.069 1.00 78.19 612 ALA A O 1
ATOM 4849 N N . ASP A 1 613 ? -4.575 -6.604 1.375 1.00 71.38 613 ASP A N 1
ATOM 4850 C CA . ASP A 1 613 ? -4.856 -7.196 0.068 1.00 71.38 613 ASP A CA 1
ATOM 4851 C C . ASP A 1 613 ? -3.584 -7.286 -0.772 1.00 71.38 613 ASP A C 1
ATOM 4853 O O . ASP A 1 613 ? -3.130 -8.351 -1.192 1.00 71.38 613 ASP A O 1
ATOM 4857 N N . THR A 1 614 ? -2.923 -6.148 -0.894 1.00 67.81 614 THR A N 1
ATOM 4858 C CA . THR A 1 614 ? -1.892 -5.937 -1.896 1.00 67.81 614 THR A CA 1
ATOM 4859 C C . THR A 1 614 ? -0.574 -6.634 -1.550 1.00 67.81 614 THR A C 1
ATOM 4861 O O . THR A 1 614 ? 0.097 -7.179 -2.431 1.00 67.81 614 THR A O 1
ATOM 4864 N N . CYS A 1 615 ? -0.181 -6.625 -0.274 1.00 71.25 615 CYS A N 1
ATOM 4865 C CA . CYS A 1 615 ? 1.082 -7.213 0.179 1.00 71.25 615 CYS A CA 1
ATOM 4866 C C . CYS A 1 615 ? 0.908 -8.669 0.633 1.00 71.25 615 CYS A C 1
ATOM 4868 O O . CYS A 1 615 ? 1.782 -9.512 0.396 1.00 71.25 615 CYS A O 1
ATOM 4870 N N . CYS A 1 616 ? -0.227 -8.974 1.269 1.00 75.19 616 CYS A N 1
ATOM 4871 C CA . CYS A 1 616 ? -0.451 -10.233 1.975 1.00 75.19 616 CYS A CA 1
ATOM 4872 C C . CYS A 1 616 ? -1.529 -11.126 1.339 1.00 75.19 616 CYS A C 1
ATOM 4874 O O . CYS A 1 616 ? -1.712 -12.238 1.828 1.00 75.19 616 CYS A O 1
ATOM 4876 N N . GLY A 1 617 ? -2.217 -10.692 0.275 1.00 62.28 617 GLY A N 1
ATOM 4877 C CA . GLY A 1 617 ? -3.208 -11.494 -0.453 1.00 62.28 617 GLY A CA 1
ATOM 4878 C C . GLY A 1 617 ? -4.482 -11.808 0.344 1.00 62.28 617 GLY A C 1
ATOM 4879 O O . GLY A 1 617 ? -4.893 -12.967 0.373 1.00 62.28 617 GLY A O 1
ATOM 4880 N N . LEU A 1 618 ? -5.058 -10.810 1.038 1.00 59.34 618 LEU A N 1
ATOM 4881 C CA . LEU A 1 618 ? -6.277 -10.900 1.876 1.00 59.34 618 LEU A CA 1
ATOM 4882 C C . LEU A 1 618 ? -6.320 -12.124 2.808 1.00 59.34 618 LEU A C 1
ATOM 4884 O O . LEU A 1 618 ? -7.321 -12.837 2.912 1.00 59.34 618 LEU A O 1
ATOM 4888 N N . ARG A 1 619 ? -5.238 -12.375 3.545 1.00 53.34 619 ARG A N 1
ATOM 4889 C CA . ARG A 1 619 ? -5.279 -13.316 4.669 1.00 53.34 619 ARG A CA 1
ATOM 4890 C C . ARG A 1 619 ? -5.756 -12.588 5.913 1.00 53.34 619 ARG A C 1
ATOM 4892 O O . ARG A 1 619 ? -5.047 -11.735 6.416 1.00 53.34 619 ARG A O 1
ATOM 4899 N N . PHE A 1 620 ? -6.927 -12.938 6.431 1.00 47.53 620 PHE A N 1
ATOM 4900 C CA . PHE A 1 620 ? -7.320 -12.553 7.784 1.00 47.53 620 PHE A CA 1
ATOM 4901 C C . PHE A 1 620 ? -7.363 -13.807 8.648 1.00 47.53 620 PHE A C 1
ATOM 4903 O O . PHE A 1 620 ? -8.101 -14.749 8.343 1.00 47.53 620 PHE A O 1
ATOM 4910 N N . GLY A 1 621 ? -6.547 -13.826 9.702 1.00 38.66 621 GLY A N 1
ATOM 4911 C CA . GLY A 1 621 ? -6.719 -14.793 10.782 1.00 38.66 621 GLY A CA 1
ATOM 4912 C C . GLY A 1 621 ? -8.074 -14.579 11.464 1.00 38.66 621 GLY A C 1
ATOM 4913 O O . GLY A 1 621 ? -8.612 -13.469 11.442 1.00 38.66 621 GLY A O 1
ATOM 4914 N N . ARG A 1 622 ? -8.653 -15.658 11.997 1.00 31.80 622 ARG A N 1
ATOM 4915 C CA . ARG A 1 622 ? -9.857 -15.580 12.834 1.00 31.80 622 ARG A CA 1
ATOM 4916 C C . ARG A 1 622 ? -9.533 -15.052 14.216 1.00 31.80 622 ARG A C 1
ATOM 4918 O O . ARG A 1 622 ? -8.461 -15.441 14.728 1.00 31.80 622 ARG A O 1
#

Foldseek 3Di:
DPDDPPDPQAAAEEEEALVVCLVVLVVLQADLQDPAAYEYEYEVVSLVVLVVQLPDPPDPVSNVSSVSSNVSVVVLVVVADQLADQRPVNSYGYDHDYQDPDQDPPQDSVDPLSSSLSVQVVQCVVPVSYAYAYEDLDPVSQVCQCVDVVRHHYQHQDPPPSSVSSNVSVNVVNVVSNVVVVVVVCLVVVDDLPPPPPPDPDQDALVVLLLVVLVVVVVLLVVLQAEAEAAAQFPVSLLVNVLVVLLVVPPVVQAAEEEEDADDLVQVVSLVSSCVSNVADNLQEEEPPPPPDRDLRRHRYYYYHLVCQPPPLQVNLVVNVVVNHFYEYEYEQVLAHAPVSVVSNSVSGRHYYYYHNWLCSLCVRPHHDVSSVVNNVRHSYYHFLQNSVVSPSFDFAAEAEAADAADPVLVVVLVVLVVLLVVLVVVVCVVPVVLVVDPDNVVVLVVVCVVDPDPSSVCNVVSLVVNLLSFLQRPVLLVVVVVQQVVCDVLNQEEEEDQVVSCVVVNVVVVVVVVFAEEEQDPPDDPVRNQVVLVCSQVRVHSYYYYNFQRRLPHAAHAHAEYEYSNLPPDLSRVSSNVSSNSVRHDDDDHYYYYQYTYPPGPSVVSVVSSCCTHPNPNHDD